Protein AF-A0A1V9YSC6-F1 (afdb_monomer)

Organism: NCBI:txid74557

Secondary structure (DSSP, 8-state):
------------------------TTGGG-TT-EEEE-SGGGSSTB-EEEEETTT--EEEEEE-TTSPBPTTSEEEETTEEEE-PPS-SEE-B-TTB----SEEEEEEEEEEB-TT-B--TT-SEEEEEEEEEE-GGG--SPPPTT--EEEEES-------TT----S-SEEEEESS--SSPPTT--TT--EEE--SS-----TT--TT-SEEE--SS---EEES-B-TT-SEEE--SS---EEEEEB--TT--EEE-TT----EEEE-HHHHHHHHT--B-SSSSSEEE--S-B---HHHHHHTT-EEEEESTTT-SS-EEEEE--SS-----------HHHHHHHHHHHHHHHHHHHHHHHHHHTT-----PPPP--------------------S----GGGGGG---TTT--B--SS-SEEETTEEE--B-

Sequence (435 aa):
MMFIKLLVVGFVAVFAQTTSDSSCKYSSYGPNISVFAGDETCGTLGSSCVVDALTCNITDIVSLPNGTFVAPWYYTYNKTATLLFPDFNAFGDHSHSNASMPTLIVGDIPFLIVKDMVLPSSVIRADFSNITKMDFGSITKPFPPSLVALNIYNSSLDIFPITFKWPNVLNITLLGNNLQTIPKNLPASLKNFAIQNNLITDFNYLPANLSLLNLRGNQITSVINNDWRSLDFLAFTNNPLTTIYKLKLSNKLRYFGGSNCPITNFTINNETYNALNKLTASPDGMYGFKMNGNISVDQAACTAISGSVMQLWANKTNYSIFACVAPDTLPKNADSSSNNIGVIIGCVIGGVAVICIILFFVLRKRKNNDQSFYYENPTLGNNTGTGTQGSAGEYSEMGLNVEDLRVHKLDLSDLKVTTKKPLASGAFGEVWLGT

Nearest PDB structures (foldseek):
  2ft3-assembly3_E  TM=6.727E-01  e=1.582E-02  Bos taurus
  7wve-assembly1_A  TM=6.288E-01  e=6.009E-02  Homo sapiens
  8fo2-assembly1_E  TM=4.467E-01  e=7.626E-02  Homo sapiens
  7li4-assembly1_A  TM=5.306E-01  e=2.249E+00  Homo sapiens
  7li3-assembly1_A  TM=3.955E-01  e=4.665E-01  Homo sapiens

Radius of gyration: 36.23 Å; Cα contacts (8 Å, |Δi|>4): 865; chains: 1; bounding box: 97×87×127 Å

Structure (mmCIF, N/CA/C/O backbone):
data_AF-A0A1V9YSC6-F1
#
_entry.id   AF-A0A1V9YSC6-F1
#
loop_
_atom_site.group_PDB
_atom_site.id
_atom_site.type_symbol
_atom_site.label_atom_id
_atom_site.label_alt_id
_atom_site.label_comp_id
_atom_site.label_asym_id
_atom_site.label_entity_id
_atom_site.label_seq_id
_atom_site.pdbx_PDB_ins_code
_atom_site.Cartn_x
_atom_site.Cartn_y
_atom_site.Cartn_z
_atom_site.occupancy
_atom_site.B_iso_or_equiv
_atom_site.auth_seq_id
_atom_site.auth_comp_id
_atom_site.auth_asym_id
_atom_site.auth_atom_id
_atom_site.pdbx_PDB_model_num
ATOM 1 N N . MET A 1 1 ? 63.194 -14.761 -74.215 1.00 41.41 1 MET A N 1
ATOM 2 C CA . MET A 1 1 ? 62.567 -13.424 -74.211 1.00 41.41 1 MET A CA 1
ATOM 3 C C . MET A 1 1 ? 61.298 -13.484 -75.054 1.00 41.41 1 MET A C 1
ATOM 5 O O . MET A 1 1 ? 61.393 -13.334 -76.257 1.00 41.41 1 MET A O 1
ATOM 9 N 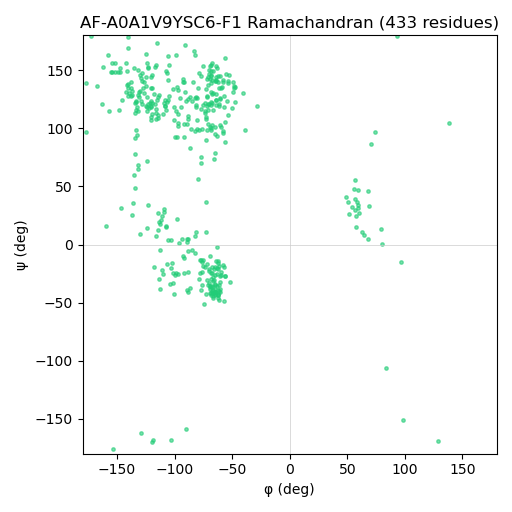N . MET A 1 2 ? 60.144 -13.797 -74.457 1.00 32.31 2 MET A N 1
ATOM 10 C CA . MET A 1 2 ? 58.825 -13.282 -74.865 1.00 32.31 2 MET A CA 1
ATOM 11 C C . MET A 1 2 ? 57.751 -13.796 -73.903 1.00 32.31 2 MET A C 1
ATOM 13 O O . MET A 1 2 ? 57.808 -14.921 -73.421 1.00 32.31 2 MET A O 1
ATOM 17 N N . PHE A 1 3 ? 56.845 -12.885 -73.580 1.00 32.94 3 PHE A N 1
ATOM 18 C CA . PHE A 1 3 ? 55.969 -12.852 -72.420 1.00 32.94 3 PHE A CA 1
ATOM 19 C C . PHE A 1 3 ? 54.827 -13.877 -72.460 1.00 32.94 3 PHE A C 1
ATOM 21 O O . PHE A 1 3 ? 54.082 -13.949 -73.435 1.00 32.94 3 PHE A O 1
ATOM 28 N N . ILE A 1 4 ? 54.621 -14.572 -71.338 1.00 34.81 4 ILE A N 1
ATOM 29 C CA . ILE A 1 4 ? 53.355 -15.233 -70.998 1.00 34.81 4 ILE A CA 1
ATOM 30 C C . ILE A 1 4 ? 52.366 -14.128 -70.597 1.00 34.81 4 ILE A C 1
ATOM 32 O O . ILE A 1 4 ? 52.574 -13.435 -69.601 1.00 34.81 4 ILE A O 1
ATOM 36 N N . LYS A 1 5 ? 51.297 -13.937 -71.379 1.00 35.50 5 LYS A N 1
ATOM 37 C CA . LYS A 1 5 ? 50.150 -13.108 -70.980 1.00 35.50 5 LYS A CA 1
ATOM 38 C C . LYS A 1 5 ? 49.378 -13.850 -69.888 1.00 35.50 5 LYS A C 1
ATOM 40 O O . LYS A 1 5 ? 48.664 -14.806 -70.174 1.00 35.50 5 LYS A O 1
ATOM 45 N N . LEU A 1 6 ? 49.540 -13.408 -68.644 1.00 31.64 6 LEU A N 1
ATOM 46 C CA . LEU A 1 6 ? 48.730 -13.838 -67.509 1.00 31.64 6 LEU A CA 1
ATOM 47 C C . LEU A 1 6 ? 47.343 -13.185 -67.631 1.00 31.64 6 LEU A C 1
ATOM 49 O O . LEU A 1 6 ? 47.219 -11.962 -67.556 1.00 31.64 6 LEU A O 1
ATOM 53 N N . LEU A 1 7 ? 46.306 -13.988 -67.863 1.00 31.08 7 LEU A N 1
ATOM 54 C CA . LEU A 1 7 ? 44.916 -13.540 -67.846 1.00 31.08 7 LEU A CA 1
ATOM 55 C C . LEU A 1 7 ? 44.465 -13.486 -66.377 1.00 31.08 7 LEU A C 1
ATOM 57 O O . LEU A 1 7 ? 44.180 -14.516 -65.771 1.00 31.08 7 LEU A O 1
ATOM 61 N N . VAL A 1 8 ? 44.463 -12.296 -65.775 1.00 34.44 8 VAL A N 1
ATOM 62 C CA . VAL A 1 8 ? 43.927 -12.087 -64.423 1.00 34.44 8 VAL A CA 1
ATOM 63 C C . VAL A 1 8 ? 42.405 -12.014 -64.532 1.00 34.44 8 VAL A C 1
ATOM 65 O O . VAL A 1 8 ? 41.846 -10.981 -64.893 1.00 34.44 8 VAL A O 1
ATOM 68 N N . VAL A 1 9 ? 41.728 -13.127 -64.249 1.00 38.19 9 VAL A N 1
ATOM 69 C CA . VAL A 1 9 ? 40.281 -13.140 -64.009 1.00 38.19 9 VAL A CA 1
ATOM 70 C C . VAL A 1 9 ? 40.060 -12.583 -62.606 1.00 38.19 9 VAL A C 1
ATOM 72 O O . VAL A 1 9 ? 40.269 -13.272 -61.609 1.00 38.19 9 VAL A O 1
ATOM 75 N N . GLY A 1 10 ? 39.695 -11.305 -62.525 1.00 32.53 10 GLY A N 1
ATOM 76 C CA . GLY A 1 10 ? 39.256 -10.685 -61.281 1.00 32.53 10 GLY A CA 1
ATOM 77 C C . GLY A 1 10 ? 37.916 -11.277 -60.856 1.00 32.53 10 GLY A C 1
ATOM 78 O O . GLY A 1 10 ? 36.879 -10.915 -61.403 1.00 32.53 10 GLY A O 1
ATOM 79 N N . PHE A 1 11 ? 37.931 -12.179 -59.876 1.00 35.34 11 PHE A N 1
ATOM 80 C CA . PHE A 1 11 ? 36.732 -12.501 -59.111 1.00 35.34 11 PHE A CA 1
ATOM 81 C C . PHE A 1 11 ? 36.394 -11.284 -58.248 1.00 35.34 11 PHE A C 1
ATOM 83 O O . PHE A 1 11 ? 37.008 -11.049 -57.208 1.00 35.34 11 PHE A O 1
ATOM 90 N N . VAL A 1 12 ? 35.419 -10.490 -58.690 1.00 35.19 12 VAL A N 1
ATOM 91 C CA . VAL A 1 12 ? 34.721 -9.559 -57.805 1.00 35.19 12 VAL A CA 1
ATOM 92 C C . VAL A 1 12 ? 33.915 -10.426 -56.845 1.00 35.19 12 VAL A C 1
ATOM 94 O O . VAL A 1 12 ? 32.866 -10.958 -57.203 1.00 35.19 12 VAL A O 1
ATOM 97 N N . ALA A 1 13 ? 34.437 -10.617 -55.636 1.00 37.66 13 ALA A N 1
ATOM 98 C CA . ALA A 1 13 ? 33.652 -11.128 -54.528 1.00 37.66 13 ALA A CA 1
ATOM 99 C C . ALA A 1 13 ? 32.586 -10.075 -54.211 1.00 37.66 13 ALA A C 1
ATOM 101 O O . ALA A 1 13 ? 32.837 -9.096 -53.509 1.00 37.66 13 ALA A O 1
ATOM 102 N N . VAL A 1 14 ? 31.395 -10.253 -54.780 1.00 37.91 14 VAL A N 1
ATOM 103 C CA . VAL A 1 14 ? 30.192 -9.614 -54.261 1.00 37.91 14 VAL A CA 1
ATOM 104 C C . VAL A 1 14 ? 29.995 -10.223 -52.882 1.00 37.91 14 VAL A C 1
ATOM 106 O O . VAL A 1 14 ? 29.556 -11.365 -52.754 1.00 37.91 14 VAL A O 1
ATOM 109 N N . PHE A 1 15 ? 30.382 -9.486 -51.843 1.00 39.03 15 PHE A N 1
ATOM 110 C CA . PHE A 1 15 ? 29.906 -9.767 -50.501 1.00 39.03 15 PHE A CA 1
ATOM 111 C C . PHE A 1 15 ? 28.396 -9.552 -50.534 1.00 39.03 15 PHE A C 1
ATOM 113 O O . PHE A 1 15 ? 27.907 -8.435 -50.386 1.00 39.03 15 PHE A O 1
ATOM 120 N N . ALA A 1 16 ? 27.651 -10.630 -50.774 1.00 38.25 16 ALA A N 1
ATOM 121 C CA . ALA A 1 16 ? 26.284 -10.705 -50.315 1.00 38.25 16 ALA A CA 1
ATOM 122 C C . ALA A 1 16 ? 26.370 -10.568 -48.794 1.00 38.25 16 ALA A C 1
ATOM 124 O O . ALA A 1 16 ? 26.765 -11.503 -48.097 1.00 38.25 16 ALA A O 1
ATOM 125 N N . GLN A 1 17 ? 26.086 -9.368 -48.285 1.00 38.62 17 GLN A N 1
ATOM 126 C CA . GLN A 1 17 ? 25.694 -9.225 -46.896 1.00 38.62 17 GLN A CA 1
ATOM 127 C C . GLN A 1 17 ? 24.484 -10.134 -46.735 1.00 38.62 17 GLN A C 1
ATOM 129 O O . GLN A 1 17 ? 23.401 -9.852 -47.244 1.00 38.62 17 GLN A O 1
ATOM 134 N N . THR A 1 18 ? 24.691 -11.267 -46.076 1.00 36.22 18 THR A N 1
ATOM 135 C CA . THR A 1 18 ? 23.609 -11.975 -45.421 1.00 36.22 18 THR A CA 1
ATOM 136 C C . THR A 1 18 ? 23.030 -10.972 -44.436 1.00 36.22 18 THR A C 1
ATOM 138 O O . THR A 1 18 ? 23.604 -10.749 -43.370 1.00 36.22 18 THR A O 1
ATOM 141 N N . THR A 1 19 ? 21.947 -10.299 -44.817 1.00 40.47 19 THR A N 1
ATOM 142 C CA . THR A 1 19 ? 21.053 -9.671 -43.857 1.00 40.47 19 THR A CA 1
ATOM 143 C C . THR A 1 19 ? 20.595 -10.814 -42.967 1.00 40.47 19 THR A C 1
ATOM 145 O O . THR A 1 19 ? 19.721 -11.592 -43.351 1.00 40.47 19 THR A O 1
ATOM 148 N N . SER A 1 20 ? 21.254 -11.004 -41.821 1.00 43.25 20 SER A N 1
ATOM 149 C CA . SER A 1 20 ? 20.599 -11.714 -40.739 1.00 43.25 20 SER A CA 1
ATOM 150 C C . SER A 1 20 ? 19.396 -10.844 -40.438 1.00 43.25 20 SER A C 1
ATOM 152 O O . SER A 1 20 ? 19.548 -9.752 -39.890 1.00 43.25 20 SER A O 1
ATOM 154 N N . ASP A 1 21 ? 18.235 -11.276 -40.904 1.00 47.47 21 ASP A N 1
ATOM 155 C CA . ASP A 1 21 ? 16.959 -10.746 -40.470 1.00 47.47 21 ASP A CA 1
ATOM 156 C C . ASP A 1 21 ? 16.870 -11.141 -38.994 1.00 47.47 21 ASP A C 1
ATOM 158 O O . ASP A 1 21 ? 16.390 -12.216 -38.629 1.00 47.47 21 ASP A O 1
ATOM 162 N N . SER A 1 22 ? 17.564 -10.378 -38.144 1.00 62.75 22 SER A N 1
ATOM 163 C CA . SER A 1 22 ? 17.570 -10.605 -36.715 1.00 62.75 22 SER A CA 1
ATOM 164 C C . SER A 1 22 ? 16.162 -10.258 -36.287 1.00 62.75 22 SER A C 1
ATOM 166 O O . SER A 1 22 ? 15.823 -9.080 -36.176 1.00 62.75 22 SER A O 1
ATOM 168 N N . SER A 1 23 ? 15.334 -11.291 -36.132 1.00 83.62 23 SER A N 1
ATOM 169 C CA . SER A 1 23 ? 13.981 -11.178 -35.605 1.00 83.62 23 SER A CA 1
ATOM 170 C C . SER A 1 23 ? 13.988 -10.194 -34.441 1.00 83.62 23 SER A C 1
ATOM 172 O O . SER A 1 23 ? 14.839 -10.328 -33.554 1.00 83.62 23 SER A O 1
ATOM 174 N N . CYS A 1 24 ? 13.074 -9.220 -34.449 1.00 91.38 24 CYS A N 1
ATOM 175 C CA . CYS A 1 24 ? 13.024 -8.191 -33.418 1.00 91.38 24 CYS A CA 1
ATOM 176 C C . CYS A 1 24 ? 13.127 -8.813 -32.018 1.00 91.38 24 CYS A C 1
ATOM 178 O O . CYS A 1 24 ? 12.463 -9.814 -31.720 1.00 91.38 24 CYS A O 1
ATOM 180 N N . LYS A 1 25 ? 13.947 -8.210 -31.150 1.00 93.44 25 LYS A N 1
ATOM 181 C CA . LYS A 1 25 ? 14.186 -8.658 -29.765 1.00 93.44 25 LYS A CA 1
ATOM 182 C C . LYS A 1 25 ? 12.882 -8.858 -28.986 1.00 93.44 25 LYS A C 1
ATOM 184 O O . LYS A 1 25 ? 12.768 -9.756 -28.153 1.00 93.44 25 LYS A O 1
ATOM 189 N N . TYR A 1 26 ? 11.878 -8.052 -29.310 1.00 95.19 26 TYR A N 1
ATOM 190 C CA . TYR A 1 26 ? 10.570 -8.042 -28.673 1.00 95.19 26 TYR A CA 1
ATOM 191 C C . TYR A 1 26 ? 9.522 -8.920 -29.367 1.00 95.19 26 TYR A C 1
ATOM 193 O O . TYR A 1 26 ? 8.384 -8.975 -28.910 1.00 95.19 26 TYR A O 1
ATOM 201 N N . SER A 1 27 ? 9.890 -9.685 -30.401 1.00 93.75 27 SER A N 1
ATOM 202 C CA . SER A 1 27 ? 8.943 -10.491 -31.195 1.00 93.75 27 SER A CA 1
ATOM 203 C C . SER A 1 27 ? 8.118 -11.477 -30.359 1.00 93.75 27 SER A C 1
ATOM 205 O O . SER A 1 27 ? 6.974 -11.776 -30.696 1.00 93.75 27 SER A O 1
ATOM 207 N N . SER A 1 28 ? 8.653 -11.917 -29.212 1.00 93.19 28 SER A N 1
ATOM 208 C CA . SER A 1 28 ? 7.954 -12.764 -28.232 1.00 93.19 28 SER A CA 1
ATOM 209 C C . SER A 1 28 ? 6.712 -12.133 -27.587 1.00 93.19 28 SER A C 1
ATOM 211 O O . SER A 1 28 ? 5.920 -12.852 -26.981 1.00 93.19 28 SER A O 1
ATOM 213 N N . TYR A 1 29 ? 6.533 -10.814 -27.683 1.00 93.44 29 TYR A N 1
ATOM 214 C CA . TYR A 1 29 ? 5.366 -10.113 -27.141 1.00 93.44 29 TYR A CA 1
ATOM 215 C C . TYR A 1 29 ? 4.137 -10.270 -28.045 1.00 93.44 29 TYR A C 1
ATOM 217 O O . TYR A 1 29 ? 3.011 -10.210 -27.556 1.00 93.44 29 TYR A O 1
ATOM 225 N N . GLY A 1 30 ? 4.351 -10.529 -29.339 1.00 92.81 30 GLY A N 1
ATOM 226 C CA . GLY A 1 30 ? 3.295 -10.691 -30.333 1.00 92.81 30 GLY A CA 1
ATOM 227 C C . GLY A 1 30 ? 2.936 -9.403 -31.092 1.00 92.81 30 GLY A C 1
ATOM 228 O O . GLY A 1 30 ? 3.543 -8.354 -30.880 1.00 92.81 30 GLY A O 1
ATOM 229 N N . PRO A 1 31 ? 1.972 -9.493 -32.028 1.00 93.38 31 PRO A N 1
ATOM 230 C CA . PRO A 1 31 ? 1.541 -8.371 -32.864 1.00 93.38 31 PRO A CA 1
ATOM 231 C C . PRO A 1 31 ? 0.809 -7.284 -32.071 1.00 93.38 31 PRO A C 1
ATOM 233 O O . PRO A 1 31 ? 0.142 -7.578 -31.080 1.00 93.38 31 PRO A O 1
ATOM 236 N N . ASN A 1 32 ? 0.839 -6.048 -32.585 1.00 92.31 32 ASN A N 1
ATOM 237 C CA . ASN A 1 32 ? 0.153 -4.875 -32.017 1.00 92.31 32 ASN A CA 1
ATOM 238 C C . ASN A 1 32 ? 0.602 -4.522 -30.586 1.00 92.31 32 ASN A C 1
ATOM 240 O O . ASN A 1 32 ? -0.160 -3.953 -29.798 1.00 92.31 32 ASN A O 1
ATOM 244 N N . ILE A 1 33 ? 1.839 -4.880 -30.247 1.00 96.50 33 ILE A N 1
ATOM 245 C CA . ILE A 1 33 ? 2.476 -4.518 -28.988 1.00 96.50 33 ILE A CA 1
ATOM 246 C C . ILE A 1 33 ? 3.494 -3.422 -29.268 1.00 96.50 33 ILE A C 1
ATOM 248 O O . ILE A 1 33 ? 4.366 -3.583 -30.119 1.00 96.50 33 ILE A O 1
ATOM 252 N N . SER A 1 34 ? 3.387 -2.337 -28.511 1.00 96.62 34 SER A N 1
ATOM 253 C CA . SER A 1 34 ? 4.366 -1.255 -28.495 1.00 96.62 34 SER A CA 1
ATOM 254 C C . SER A 1 34 ? 5.163 -1.349 -27.202 1.00 96.62 34 SER A C 1
ATOM 256 O O . SER A 1 34 ? 4.583 -1.361 -26.108 1.00 96.62 34 SER A O 1
ATOM 258 N N . VAL A 1 35 ? 6.486 -1.438 -27.322 1.00 97.19 35 VAL A N 1
ATOM 259 C CA . VAL A 1 35 ? 7.403 -1.612 -26.194 1.00 97.19 35 VAL A CA 1
ATOM 260 C C . VAL A 1 35 ? 8.147 -0.318 -25.931 1.00 97.19 35 VAL A C 1
ATOM 262 O O . VAL A 1 35 ? 8.853 0.176 -26.806 1.00 97.19 35 VAL A O 1
ATOM 265 N N . PHE A 1 36 ? 8.043 0.203 -24.712 1.00 95.88 36 PHE A N 1
ATOM 266 C CA . PHE A 1 36 ? 8.902 1.286 -24.257 1.00 95.88 36 PHE A CA 1
ATOM 267 C C . PHE A 1 36 ? 10.254 0.723 -23.810 1.00 95.88 36 PHE A C 1
ATOM 269 O O . PHE A 1 36 ? 10.355 0.089 -22.756 1.00 95.88 36 PHE A O 1
ATOM 276 N N . ALA A 1 37 ? 11.291 0.959 -24.609 1.00 96.12 37 ALA A N 1
ATOM 277 C CA . ALA A 1 37 ? 12.629 0.401 -24.456 1.00 96.12 37 ALA A CA 1
ATOM 278 C C . ALA A 1 37 ? 13.682 1.489 -24.190 1.00 96.12 37 ALA A C 1
ATOM 280 O O . ALA A 1 37 ? 13.524 2.651 -24.573 1.00 96.12 37 ALA A O 1
ATOM 281 N N . GLY A 1 38 ? 14.773 1.099 -23.535 1.00 94.88 38 GLY A N 1
ATOM 282 C CA . GLY A 1 38 ? 15.942 1.936 -23.263 1.00 94.88 38 GLY A CA 1
ATOM 283 C C . GLY A 1 38 ? 17.245 1.187 -23.532 1.00 94.88 38 GLY A C 1
ATOM 284 O O . GLY A 1 38 ? 18.213 1.332 -22.785 1.00 94.88 38 GLY A O 1
ATOM 285 N N . ASP A 1 39 ? 17.232 0.332 -24.553 1.00 94.06 39 ASP A N 1
ATOM 286 C CA . ASP A 1 39 ? 18.323 -0.558 -24.936 1.00 94.06 39 ASP A CA 1
ATOM 287 C C . ASP A 1 39 ? 18.822 -0.273 -26.366 1.00 94.06 39 ASP A C 1
ATOM 289 O O . ASP A 1 39 ? 18.469 0.740 -26.978 1.00 94.06 39 ASP A O 1
ATOM 293 N N . GLU A 1 40 ? 19.670 -1.151 -26.907 1.00 92.38 40 GLU A N 1
ATOM 294 C CA . GLU A 1 40 ? 20.268 -1.021 -28.241 1.00 92.38 40 GLU A CA 1
ATOM 295 C C . GLU A 1 40 ? 19.251 -0.894 -29.392 1.00 92.38 40 GLU A C 1
ATOM 297 O O . GLU A 1 40 ? 19.596 -0.383 -30.459 1.00 92.38 40 GLU A O 1
ATOM 302 N N . THR A 1 41 ? 17.990 -1.287 -29.179 1.00 93.69 41 THR A N 1
ATOM 303 C CA . THR A 1 41 ? 16.916 -1.145 -30.178 1.00 93.69 41 THR A CA 1
ATOM 304 C C . THR A 1 41 ? 16.616 0.326 -30.477 1.00 93.69 41 THR A C 1
ATOM 306 O O . THR A 1 41 ? 16.204 0.666 -31.583 1.00 93.69 41 THR A O 1
ATOM 309 N N . CYS A 1 42 ? 16.889 1.224 -29.527 1.00 94.25 42 CYS A N 1
ATOM 310 C CA . CYS A 1 42 ? 16.703 2.665 -29.691 1.00 94.25 42 CYS A CA 1
ATOM 311 C C . CYS A 1 42 ? 17.860 3.362 -30.428 1.00 94.25 42 CYS A C 1
ATOM 313 O O . CYS A 1 42 ? 17.932 4.593 -30.459 1.00 94.25 42 CYS A O 1
ATOM 315 N N . GLY A 1 43 ? 18.778 2.593 -31.021 1.00 89.44 43 GLY A N 1
ATOM 316 C CA . GLY A 1 43 ? 19.925 3.104 -31.760 1.00 89.44 43 GLY A CA 1
ATOM 317 C C . GLY A 1 43 ? 21.086 3.450 -30.833 1.00 89.44 43 GLY A C 1
ATOM 318 O O . GLY A 1 43 ? 21.799 2.572 -30.352 1.00 89.44 43 GLY A O 1
ATOM 319 N N . THR A 1 44 ? 21.330 4.740 -30.609 1.00 89.69 44 THR A N 1
ATOM 320 C CA . THR A 1 44 ? 22.489 5.178 -29.820 1.00 89.69 44 THR A CA 1
ATOM 321 C C . THR A 1 44 ? 22.286 4.871 -28.336 1.00 89.69 44 THR A C 1
ATOM 323 O O . THR A 1 44 ? 21.299 5.310 -27.741 1.00 89.69 44 THR A O 1
ATOM 326 N N . LEU A 1 45 ? 23.262 4.186 -27.727 1.00 91.06 45 LEU A N 1
ATOM 327 C CA . LEU A 1 45 ? 23.292 3.869 -26.295 1.00 91.06 45 LEU A CA 1
ATOM 328 C C . LEU A 1 45 ? 23.001 5.116 -25.438 1.00 91.06 45 LEU A C 1
ATOM 330 O O . LEU A 1 45 ? 23.529 6.196 -25.712 1.00 91.06 45 LEU A O 1
ATOM 334 N N . GLY A 1 46 ? 22.167 4.974 -24.408 1.00 91.50 46 GLY A N 1
ATOM 335 C CA . GLY A 1 46 ? 21.688 6.092 -23.587 1.00 91.50 46 GLY A CA 1
ATOM 336 C C . GLY A 1 46 ? 20.311 6.628 -23.989 1.00 91.50 46 GLY A C 1
ATOM 337 O O . GLY A 1 46 ? 19.703 7.356 -23.205 1.00 91.50 46 GLY A O 1
ATOM 338 N N . SER A 1 47 ? 19.814 6.289 -25.180 1.00 94.44 47 SER A N 1
ATOM 339 C CA . SER A 1 47 ? 18.492 6.720 -25.659 1.00 94.44 47 SER A CA 1
ATOM 340 C C . SER A 1 47 ? 17.367 5.837 -25.119 1.00 94.44 47 SER A C 1
ATOM 342 O O . SER A 1 47 ? 17.596 4.709 -24.688 1.00 94.44 47 SER A O 1
ATOM 344 N N . SER A 1 48 ? 16.136 6.338 -25.197 1.00 95.06 48 SER A N 1
ATOM 345 C CA . SER A 1 48 ? 14.924 5.539 -25.003 1.00 95.06 48 SER A CA 1
ATOM 346 C C . SER A 1 48 ? 13.894 5.861 -26.075 1.00 95.06 48 SER A C 1
ATOM 348 O O . SER A 1 48 ? 13.883 6.962 -26.636 1.00 95.06 48 SER A O 1
ATOM 350 N N . CYS A 1 49 ? 13.052 4.887 -26.388 1.00 95.38 49 CYS A N 1
ATOM 351 C CA . CYS A 1 49 ? 12.130 4.935 -27.509 1.00 95.38 49 CYS A CA 1
ATOM 352 C C . CYS A 1 49 ? 10.964 3.964 -27.307 1.00 95.38 49 CYS A C 1
ATOM 354 O O . CYS A 1 49 ? 11.036 3.052 -26.484 1.00 95.38 49 CYS A O 1
ATOM 356 N N . VAL A 1 50 ? 9.895 4.152 -28.071 1.00 96.31 50 VAL A N 1
ATOM 357 C CA . VAL A 1 50 ? 8.834 3.161 -28.246 1.00 96.31 50 VAL A CA 1
ATOM 358 C C . VAL A 1 50 ? 9.037 2.471 -29.589 1.00 96.31 50 VAL A C 1
ATOM 360 O O . VAL A 1 50 ? 9.318 3.127 -30.595 1.00 96.31 50 VAL A O 1
ATOM 363 N N . VAL A 1 51 ? 8.937 1.143 -29.589 1.00 96.62 51 VAL A N 1
ATOM 364 C CA . VAL A 1 51 ? 9.126 0.303 -30.776 1.00 96.62 51 VAL A CA 1
ATOM 365 C C . VAL A 1 51 ? 7.954 -0.645 -30.975 1.00 96.62 51 VAL A C 1
ATOM 367 O O . VAL A 1 51 ? 7.376 -1.136 -30.005 1.00 96.62 51 VAL A O 1
ATOM 370 N N . ASP A 1 52 ? 7.644 -0.958 -32.230 1.00 96.31 52 ASP A N 1
ATOM 371 C CA . ASP A 1 52 ? 6.772 -2.086 -32.560 1.00 96.31 52 ASP A CA 1
ATOM 372 C C . ASP A 1 52 ? 7.466 -3.406 -32.195 1.00 96.31 52 ASP A C 1
ATOM 374 O O . ASP A 1 52 ? 8.614 -3.652 -32.572 1.00 96.31 52 ASP A O 1
ATOM 378 N N . ALA A 1 53 ? 6.773 -4.277 -31.467 1.00 96.00 53 ALA A N 1
ATOM 379 C CA . ALA A 1 53 ? 7.370 -5.489 -30.925 1.00 96.00 53 ALA A CA 1
ATOM 380 C C . ALA A 1 53 ? 7.773 -6.522 -31.989 1.00 96.00 53 ALA A C 1
ATOM 382 O O . ALA A 1 53 ? 8.646 -7.345 -31.724 1.00 96.00 53 ALA A O 1
ATOM 383 N N . LEU A 1 54 ? 7.157 -6.519 -33.176 1.00 94.56 54 LEU A N 1
ATOM 384 C CA . LEU A 1 54 ? 7.475 -7.490 -34.228 1.00 94.56 54 LEU A CA 1
ATOM 385 C C . LEU A 1 54 ? 8.592 -7.009 -35.145 1.00 94.56 54 LEU A C 1
ATOM 387 O O . LEU A 1 54 ? 9.432 -7.808 -35.560 1.00 94.56 54 LEU A O 1
ATOM 391 N N . THR A 1 55 ? 8.593 -5.721 -35.467 1.00 94.31 55 THR A N 1
ATOM 392 C CA . THR A 1 55 ? 9.508 -5.143 -36.454 1.00 94.31 55 THR A CA 1
ATOM 393 C C . THR A 1 55 ? 10.678 -4.399 -35.818 1.00 94.31 55 THR A C 1
ATOM 395 O O . THR A 1 55 ? 11.661 -4.141 -36.503 1.00 94.31 55 THR A O 1
ATOM 398 N N . CYS A 1 56 ? 10.607 -4.066 -34.522 1.00 94.88 56 CYS A N 1
ATOM 399 C CA . CYS A 1 56 ? 11.536 -3.157 -33.840 1.00 94.88 56 CYS A CA 1
ATOM 400 C C . CYS A 1 56 ? 11.595 -1.766 -34.500 1.00 94.88 56 CYS A C 1
ATOM 402 O O . CYS A 1 56 ? 12.501 -0.982 -34.217 1.00 94.88 56 CYS A O 1
ATOM 404 N N . ASN A 1 57 ? 10.623 -1.435 -35.359 1.00 95.44 57 ASN A N 1
ATOM 405 C CA . ASN A 1 57 ? 10.511 -0.102 -35.924 1.00 95.44 57 ASN A CA 1
ATOM 406 C C . ASN A 1 57 ? 10.218 0.877 -34.792 1.00 95.44 57 ASN A C 1
ATOM 408 O O . ASN A 1 57 ? 9.242 0.716 -34.057 1.00 95.44 57 ASN A O 1
ATOM 412 N N . ILE A 1 58 ? 11.064 1.894 -34.673 1.00 95.75 58 ILE A N 1
ATOM 413 C CA . ILE A 1 58 ? 10.872 2.976 -33.717 1.00 95.75 58 ILE A CA 1
ATOM 414 C C . ILE A 1 58 ? 9.660 3.800 -34.153 1.00 95.75 58 ILE A C 1
ATOM 416 O O . ILE A 1 58 ? 9.659 4.363 -35.250 1.00 95.75 58 ILE A O 1
ATOM 420 N N . THR A 1 59 ? 8.648 3.883 -33.292 1.00 94.94 59 THR A N 1
ATOM 421 C CA . THR A 1 59 ? 7.486 4.758 -33.492 1.00 94.94 59 THR A CA 1
ATOM 422 C C . THR A 1 59 ? 7.751 6.134 -32.904 1.00 94.94 59 THR A C 1
ATOM 424 O O . THR A 1 59 ? 7.463 7.143 -33.543 1.00 94.94 59 THR A O 1
ATOM 427 N N . ASP A 1 60 ? 8.384 6.175 -31.728 1.00 94.62 60 ASP A N 1
ATOM 428 C CA . ASP A 1 60 ? 8.595 7.400 -30.965 1.00 94.62 60 ASP A CA 1
ATOM 429 C C . ASP A 1 60 ? 9.962 7.393 -30.285 1.00 94.62 60 ASP A C 1
ATOM 431 O O . ASP A 1 60 ? 10.327 6.447 -29.591 1.00 94.62 60 ASP A O 1
ATOM 435 N N . ILE A 1 61 ? 10.719 8.480 -30.427 1.00 93.00 61 ILE A N 1
ATOM 436 C CA . ILE A 1 61 ? 11.918 8.713 -29.617 1.00 93.00 61 ILE A CA 1
ATOM 437 C C . ILE A 1 61 ? 11.491 9.434 -28.338 1.00 93.00 61 ILE A C 1
ATOM 439 O O . ILE A 1 61 ? 10.875 10.497 -28.401 1.00 93.00 61 ILE A O 1
ATOM 443 N N . VAL A 1 62 ? 11.845 8.873 -27.181 1.00 91.94 62 VAL A N 1
ATOM 444 C CA . VAL A 1 62 ? 11.458 9.398 -25.862 1.00 91.94 62 VAL A CA 1
ATOM 445 C C . VAL A 1 62 ? 12.600 10.181 -25.221 1.00 91.94 62 VAL A C 1
ATOM 447 O O . VAL A 1 62 ? 12.375 11.271 -24.692 1.00 91.94 62 VAL A O 1
ATOM 450 N N . SER A 1 63 ? 13.836 9.682 -25.302 1.00 92.69 63 SER A N 1
ATOM 451 C CA . SER A 1 63 ? 15.017 10.406 -24.822 1.00 92.69 63 SER A CA 1
ATOM 452 C C . SER A 1 63 ? 16.222 10.235 -25.735 1.00 92.69 63 SER A C 1
ATOM 454 O O . SER A 1 63 ? 16.418 9.191 -26.353 1.00 92.69 63 SER A O 1
ATOM 456 N N . LEU A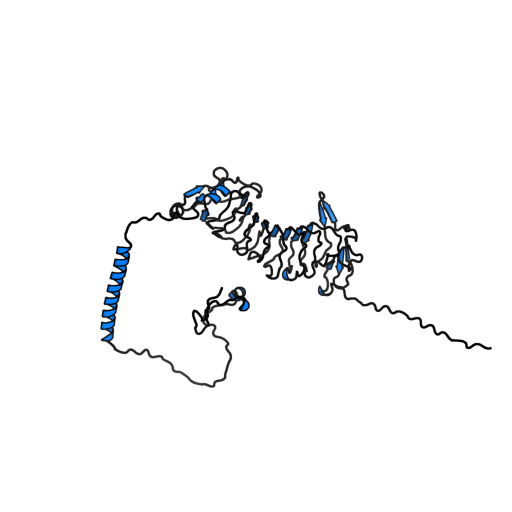 1 64 ? 17.063 11.265 -25.766 1.00 93.25 64 LEU A N 1
ATOM 457 C CA . LEU A 1 64 ? 18.339 11.283 -26.476 1.00 93.25 64 LEU A CA 1
ATOM 458 C C . LEU A 1 64 ? 19.459 10.634 -25.636 1.00 93.25 64 LEU A C 1
ATOM 460 O O . LEU A 1 64 ? 19.309 10.510 -24.418 1.00 93.25 64 LEU A O 1
ATOM 464 N N . PRO A 1 65 ? 20.627 10.316 -26.233 1.00 94.06 65 PRO A N 1
ATOM 465 C CA . PRO A 1 65 ? 21.763 9.709 -25.526 1.00 94.06 65 PRO A CA 1
ATOM 466 C C . PRO A 1 65 ? 22.265 10.494 -24.315 1.00 94.06 65 PRO A C 1
ATOM 468 O O . PRO A 1 65 ? 22.829 9.923 -23.390 1.00 94.06 65 PRO A O 1
ATOM 471 N N . ASN A 1 66 ? 22.073 11.814 -24.304 1.00 92.69 66 ASN A N 1
ATOM 472 C CA . ASN A 1 66 ? 22.444 12.676 -23.182 1.00 92.69 66 ASN A CA 1
ATOM 473 C C . ASN A 1 66 ? 21.387 12.695 -22.054 1.00 92.69 66 ASN A C 1
ATOM 475 O O . ASN A 1 66 ? 21.497 13.514 -21.145 1.00 92.69 66 ASN A O 1
ATOM 479 N N . GLY A 1 67 ? 20.352 11.851 -22.133 1.00 89.50 67 GLY A N 1
ATOM 480 C CA . GLY A 1 67 ? 19.249 11.771 -21.172 1.00 89.50 67 GLY A CA 1
ATOM 481 C C . GLY A 1 67 ? 18.164 12.837 -21.347 1.00 89.50 67 GLY A C 1
ATOM 482 O O . GLY A 1 67 ? 17.202 12.852 -20.580 1.00 89.50 67 GLY A O 1
ATOM 483 N N . THR A 1 68 ? 18.287 13.726 -22.340 1.00 89.44 68 THR A N 1
ATOM 484 C CA . THR A 1 68 ? 17.287 14.773 -22.603 1.00 89.44 68 THR A CA 1
ATOM 485 C C . THR A 1 68 ? 16.022 14.152 -23.184 1.00 89.44 68 THR A C 1
ATOM 487 O O . THR A 1 68 ? 16.094 13.442 -24.186 1.00 89.44 68 THR A O 1
ATOM 490 N N . PHE A 1 69 ? 14.868 14.443 -22.583 1.00 88.38 69 PHE A N 1
ATOM 491 C CA . PHE A 1 69 ? 13.570 14.017 -23.106 1.00 88.38 69 PHE A CA 1
ATOM 492 C C . PHE A 1 69 ? 13.188 14.785 -24.371 1.00 88.38 69 PHE A C 1
ATOM 494 O O . PHE A 1 69 ? 13.465 15.981 -24.498 1.00 88.38 69 PHE A O 1
ATOM 501 N N . VAL A 1 70 ? 12.528 14.095 -25.296 1.00 87.06 70 VAL A N 1
ATOM 502 C CA . VAL A 1 70 ? 12.060 14.653 -26.567 1.00 87.06 70 VAL A CA 1
ATOM 503 C C . VAL A 1 70 ? 10.586 15.057 -26.438 1.00 87.06 70 VAL A C 1
ATOM 505 O O . VAL A 1 70 ? 9.765 14.310 -25.911 1.00 87.06 70 VAL A O 1
ATOM 508 N N . ALA A 1 71 ? 10.241 16.264 -26.893 1.00 75.75 71 ALA A N 1
ATOM 509 C CA . ALA A 1 71 ? 8.855 16.742 -26.945 1.00 75.75 71 ALA A CA 1
ATOM 510 C C . ALA A 1 71 ? 8.045 15.981 -28.023 1.00 75.75 71 ALA A C 1
ATOM 512 O O . ALA A 1 71 ? 8.637 15.603 -29.034 1.00 75.75 71 ALA A O 1
ATOM 513 N N . PRO A 1 72 ? 6.714 15.789 -27.878 1.00 70.56 72 PRO A N 1
ATOM 514 C CA . PRO A 1 72 ? 5.792 16.387 -26.900 1.00 70.56 72 PRO A CA 1
ATOM 515 C C . PRO A 1 72 ? 5.650 15.610 -25.580 1.00 70.56 72 PRO A C 1
ATOM 517 O O . PRO A 1 72 ? 4.857 16.001 -24.726 1.00 70.56 72 PRO A O 1
ATOM 520 N N . TRP A 1 73 ? 6.428 14.545 -25.385 1.00 64.38 73 TRP A N 1
ATOM 521 C CA . TRP A 1 73 ? 6.279 13.548 -24.313 1.00 64.38 73 TRP A CA 1
ATOM 522 C C . TRP A 1 73 ? 6.668 14.033 -22.908 1.00 64.38 73 TRP A C 1
ATOM 524 O O . TRP A 1 73 ? 6.802 13.263 -21.958 1.00 64.38 73 TRP A O 1
ATOM 534 N N . TYR A 1 74 ? 6.877 15.337 -22.763 1.00 63.16 74 TYR A N 1
ATOM 535 C CA . TYR A 1 74 ? 7.382 15.981 -21.566 1.00 63.16 74 TYR A CA 1
ATOM 536 C C . TYR A 1 74 ? 6.739 17.362 -21.418 1.00 63.16 74 TYR A C 1
ATOM 538 O O . TYR A 1 74 ? 6.869 18.214 -22.300 1.00 63.16 74 TYR A O 1
ATOM 546 N N . TYR A 1 75 ? 6.102 17.612 -20.272 1.00 57.56 75 TYR A N 1
ATOM 547 C CA . TYR A 1 75 ? 5.630 18.941 -19.888 1.00 57.56 75 TYR A CA 1
ATOM 548 C C . TYR A 1 75 ? 6.145 19.307 -18.495 1.00 57.56 75 TYR A C 1
ATOM 550 O O . TYR A 1 75 ? 6.088 18.510 -17.562 1.00 57.56 75 TYR A O 1
ATOM 558 N N . THR A 1 76 ? 6.653 20.529 -18.328 1.00 54.44 76 THR A N 1
ATOM 559 C CA . THR A 1 76 ? 7.054 21.036 -17.007 1.00 54.44 76 THR A CA 1
ATOM 560 C C . THR A 1 76 ? 5.932 21.884 -16.433 1.00 54.44 76 THR A C 1
ATOM 562 O O . THR A 1 76 ? 5.675 22.982 -16.920 1.00 54.44 76 THR A O 1
ATOM 565 N N . TYR A 1 77 ? 5.301 21.413 -15.361 1.00 46.97 77 TYR A N 1
ATOM 566 C CA . TYR A 1 77 ? 4.367 22.213 -14.569 1.00 46.97 77 TYR A CA 1
ATOM 567 C C . TYR A 1 77 ? 4.973 22.446 -13.184 1.00 46.97 77 TYR A C 1
ATOM 569 O O . TYR A 1 77 ? 5.438 21.499 -12.561 1.00 46.97 77 TYR A O 1
ATOM 577 N N . ASN A 1 78 ? 5.035 23.694 -12.704 1.00 48.59 78 ASN A N 1
ATOM 578 C CA . ASN A 1 78 ? 5.586 24.049 -11.382 1.00 48.59 78 ASN A CA 1
ATOM 579 C C . ASN A 1 78 ? 6.971 23.440 -11.056 1.00 48.59 78 ASN A C 1
ATOM 581 O O . ASN A 1 78 ? 7.220 23.020 -9.930 1.00 48.59 78 ASN A O 1
ATOM 585 N N . LYS A 1 79 ? 7.890 23.403 -12.035 1.00 51.53 79 LYS A N 1
ATOM 586 C CA . LYS A 1 79 ? 9.232 22.778 -11.928 1.00 51.53 79 LYS A CA 1
ATOM 587 C C . LYS A 1 79 ? 9.229 21.256 -11.714 1.00 51.53 79 LYS A C 1
ATOM 589 O O . LYS A 1 79 ? 10.290 20.673 -11.519 1.00 51.53 79 LYS A O 1
ATOM 594 N N . THR A 1 80 ? 8.070 20.610 -11.801 1.00 52.75 80 THR A N 1
ATOM 595 C CA . THR A 1 80 ? 7.946 19.157 -11.912 1.00 52.75 80 THR A CA 1
ATOM 596 C C . THR A 1 80 ? 7.737 18.773 -13.371 1.00 52.75 80 THR A C 1
ATOM 598 O O . THR A 1 80 ? 6.742 19.136 -13.999 1.00 52.75 80 THR A O 1
ATOM 601 N N . ALA A 1 81 ? 8.719 18.059 -13.911 1.00 56.78 81 ALA A N 1
ATOM 602 C CA . ALA A 1 81 ? 8.603 17.329 -15.157 1.00 56.78 81 ALA A CA 1
ATOM 603 C C . ALA A 1 81 ? 7.520 16.254 -15.021 1.00 56.78 81 ALA A C 1
ATOM 605 O O . ALA A 1 81 ? 7.649 15.369 -14.176 1.00 56.78 81 ALA A O 1
ATOM 606 N N . THR A 1 82 ? 6.475 16.323 -15.838 1.00 60.41 82 THR A N 1
ATOM 607 C CA . THR A 1 82 ? 5.536 15.217 -16.022 1.00 60.41 82 THR A CA 1
ATOM 608 C C . THR A 1 82 ? 5.771 14.647 -17.408 1.00 60.41 82 THR A C 1
ATOM 610 O O . THR A 1 82 ? 5.679 15.366 -18.405 1.00 60.41 82 THR A O 1
ATOM 613 N N . LEU A 1 83 ? 6.140 13.371 -17.453 1.00 65.38 83 LEU A N 1
ATOM 614 C CA . LEU A 1 83 ? 6.287 12.638 -18.698 1.00 65.38 83 LEU A CA 1
ATOM 615 C C . LEU A 1 83 ? 4.906 12.172 -19.136 1.00 65.38 83 LEU A C 1
ATOM 617 O O . LEU A 1 83 ? 4.227 11.455 -18.405 1.00 65.38 83 LEU A O 1
ATOM 621 N N . LEU A 1 84 ? 4.500 12.621 -20.314 1.00 69.62 84 LEU A N 1
ATOM 622 C CA . LEU A 1 84 ? 3.394 12.039 -21.052 1.00 69.62 84 LEU A CA 1
ATOM 623 C C . LEU A 1 84 ? 4.046 11.003 -21.949 1.00 69.62 84 LEU A C 1
ATOM 625 O O . LEU A 1 84 ? 4.566 11.358 -23.000 1.00 69.62 84 LEU A O 1
ATOM 629 N N . PHE A 1 85 ? 4.139 9.756 -21.496 1.00 77.25 85 PHE A N 1
ATOM 630 C CA . PHE A 1 85 ? 4.728 8.731 -22.347 1.00 77.25 85 PHE A CA 1
ATOM 631 C C . PHE A 1 85 ? 3.906 8.585 -23.636 1.00 77.25 85 PHE A C 1
ATOM 633 O O . PHE A 1 85 ? 2.682 8.726 -23.579 1.00 77.25 85 PHE A O 1
ATOM 640 N N . PRO A 1 86 ? 4.553 8.298 -24.780 1.00 85.25 86 PRO A N 1
ATOM 641 C CA . PRO A 1 86 ? 3.830 7.800 -25.941 1.00 85.25 86 PRO A CA 1
ATOM 642 C C . PRO A 1 86 ? 3.052 6.533 -25.574 1.00 85.25 86 PRO A C 1
ATOM 644 O O . PRO A 1 86 ? 3.385 5.861 -24.596 1.00 85.25 86 PRO A O 1
ATOM 647 N N . ASP A 1 87 ? 2.044 6.183 -26.367 1.00 88.56 87 ASP A N 1
ATOM 648 C CA . ASP A 1 87 ? 1.258 4.978 -26.116 1.00 88.56 87 ASP A CA 1
ATOM 649 C C . ASP A 1 87 ? 2.148 3.727 -26.188 1.00 88.56 87 ASP A C 1
ATOM 651 O O . ASP A 1 87 ? 2.760 3.416 -27.213 1.00 88.56 87 ASP A O 1
ATOM 655 N N . PHE A 1 88 ? 2.201 2.973 -25.091 1.00 93.94 88 PHE A N 1
ATOM 656 C CA . PHE A 1 88 ? 2.860 1.673 -25.028 1.00 93.94 88 PHE A CA 1
ATOM 657 C C . PHE A 1 88 ? 2.057 0.709 -24.156 1.00 93.94 88 PHE A C 1
ATOM 659 O O . PHE A 1 88 ? 1.288 1.110 -23.284 1.00 93.94 88 PHE A O 1
ATOM 666 N N . ASN A 1 89 ? 2.243 -0.588 -24.383 1.00 94.56 89 ASN A N 1
ATOM 667 C CA . ASN A 1 89 ? 1.575 -1.644 -23.614 1.00 94.56 89 ASN A CA 1
ATOM 668 C C . ASN A 1 89 ? 2.559 -2.711 -23.101 1.00 94.56 89 ASN A C 1
ATOM 670 O O . ASN A 1 89 ? 2.161 -3.720 -22.514 1.00 94.56 89 ASN A O 1
ATOM 674 N N . ALA A 1 90 ? 3.857 -2.445 -23.249 1.00 96.38 90 ALA A N 1
ATOM 675 C CA . ALA A 1 90 ? 4.955 -3.233 -22.722 1.00 96.38 90 ALA A CA 1
ATOM 676 C C . ALA A 1 90 ? 6.093 -2.331 -22.225 1.00 96.38 90 ALA A C 1
ATOM 678 O O . ALA A 1 90 ? 6.468 -1.374 -22.900 1.00 96.38 90 ALA A O 1
ATOM 679 N N . PHE A 1 91 ? 6.665 -2.653 -21.065 1.00 95.56 91 PHE A N 1
ATOM 680 C CA . PHE A 1 91 ? 7.839 -1.963 -20.528 1.00 95.56 91 PHE A CA 1
ATOM 681 C C . PHE A 1 91 ? 9.065 -2.872 -20.651 1.00 95.56 91 PHE A C 1
ATOM 683 O O . PHE A 1 91 ? 9.104 -3.949 -20.052 1.00 95.56 91 PHE A O 1
ATOM 690 N N . GLY A 1 92 ? 10.041 -2.444 -21.451 1.00 95.56 92 GLY A N 1
ATOM 691 C CA . GLY A 1 92 ? 11.260 -3.193 -21.743 1.00 95.56 92 GLY A CA 1
ATOM 692 C C . GLY A 1 92 ? 12.410 -2.911 -20.775 1.00 95.56 92 GLY A C 1
ATOM 693 O O . GLY A 1 92 ? 12.228 -2.433 -19.652 1.00 95.56 92 GLY A O 1
ATOM 694 N N . ASP A 1 93 ? 13.624 -3.203 -21.233 1.00 94.56 93 ASP A N 1
ATOM 695 C CA . ASP A 1 93 ? 14.843 -2.985 -20.460 1.00 94.56 93 ASP A CA 1
ATOM 696 C C . ASP A 1 93 ? 15.338 -1.539 -20.633 1.00 94.56 93 ASP A C 1
ATOM 698 O O . ASP A 1 93 ? 15.568 -1.084 -21.755 1.00 94.56 93 ASP A O 1
ATOM 702 N N . HIS A 1 94 ? 15.494 -0.808 -19.526 1.00 94.94 94 HIS A N 1
ATOM 703 C CA . HIS A 1 94 ? 16.061 0.546 -19.502 1.00 94.94 94 HIS A CA 1
ATOM 704 C C . HIS A 1 94 ? 17.406 0.628 -18.775 1.00 94.94 94 HIS A C 1
ATOM 706 O O . HIS A 1 94 ? 17.834 1.720 -18.391 1.00 94.94 94 HIS A O 1
ATOM 712 N N . SER A 1 95 ? 18.114 -0.488 -18.585 1.00 92.25 95 SER A N 1
ATOM 713 C CA . SER A 1 95 ? 19.420 -0.493 -17.913 1.00 92.25 95 SER A CA 1
ATOM 714 C C . SER A 1 95 ? 20.471 0.374 -18.614 1.00 92.25 95 SER A C 1
ATOM 716 O O . SER A 1 95 ? 21.434 0.796 -17.976 1.00 92.25 95 SER A O 1
ATOM 718 N N . HIS A 1 96 ? 20.300 0.623 -19.915 1.00 92.06 96 HIS A N 1
ATOM 719 C CA . HIS A 1 96 ? 21.211 1.412 -20.745 1.00 92.06 96 HIS A CA 1
ATOM 720 C C . HIS A 1 96 ? 20.678 2.807 -21.089 1.00 92.06 96 HIS A C 1
ATOM 722 O O . HIS A 1 96 ? 21.336 3.534 -21.834 1.00 92.06 96 HIS A O 1
ATOM 728 N N . SER A 1 97 ? 19.516 3.193 -20.560 1.00 91.88 97 SER A N 1
ATOM 729 C CA . SER A 1 97 ? 18.964 4.527 -20.770 1.00 91.88 97 SER A CA 1
ATOM 730 C C . SER A 1 97 ? 19.636 5.538 -19.844 1.00 91.88 97 SER A C 1
ATOM 732 O O . SER A 1 97 ? 19.767 5.312 -18.640 1.00 91.88 97 SER A O 1
ATOM 734 N N . ASN A 1 98 ? 20.005 6.696 -20.394 1.00 93.75 98 ASN A N 1
ATOM 735 C CA . ASN A 1 98 ? 20.498 7.838 -19.623 1.00 93.75 98 ASN A CA 1
ATOM 736 C C . ASN A 1 98 ? 19.357 8.763 -19.169 1.00 93.75 98 ASN A C 1
ATOM 738 O O . ASN A 1 98 ? 19.611 9.800 -18.553 1.00 93.75 98 ASN A O 1
ATOM 742 N N . ALA A 1 99 ? 18.100 8.417 -19.474 1.00 88.38 99 ALA A N 1
ATOM 743 C CA . ALA A 1 99 ? 16.944 9.190 -19.047 1.00 88.38 99 ALA A CA 1
ATOM 744 C C . ALA A 1 99 ? 16.863 9.255 -17.511 1.00 88.38 99 ALA A C 1
ATOM 746 O O . ALA A 1 99 ? 16.833 8.242 -16.803 1.00 88.38 99 ALA A O 1
ATOM 747 N N . SER A 1 100 ? 16.798 10.476 -16.979 1.00 88.81 100 SER A N 1
ATOM 748 C CA . SER A 1 100 ? 16.576 10.697 -15.550 1.00 88.81 100 SER A CA 1
ATOM 749 C C . SER A 1 100 ? 15.082 10.747 -15.264 1.00 88.81 100 SER A C 1
ATOM 751 O O . SER A 1 100 ? 14.400 11.690 -15.661 1.00 88.81 100 SER A O 1
ATOM 753 N N . MET A 1 101 ? 14.571 9.729 -14.574 1.00 85.94 101 MET A N 1
ATOM 754 C CA . MET A 1 101 ? 13.138 9.514 -14.412 1.00 85.94 101 MET A CA 1
ATOM 755 C C . MET A 1 101 ? 12.772 9.255 -12.945 1.00 85.94 101 MET A C 1
ATOM 757 O O . MET A 1 101 ? 12.316 8.170 -12.595 1.00 85.94 101 MET A O 1
ATOM 761 N N . PRO A 1 102 ? 12.965 10.243 -12.046 1.00 90.44 102 PRO A N 1
ATOM 762 C CA . PRO A 1 102 ? 12.767 10.055 -10.606 1.00 90.44 102 PRO A CA 1
ATOM 763 C C . PRO A 1 102 ? 11.343 9.640 -10.235 1.00 90.44 102 PRO A C 1
ATOM 765 O O . PRO A 1 102 ? 11.136 8.992 -9.210 1.00 90.44 102 PRO A O 1
ATOM 768 N N . THR A 1 103 ? 10.362 10.000 -11.060 1.00 90.00 103 THR A N 1
ATOM 769 C CA . THR A 1 103 ? 8.992 9.499 -10.973 1.00 90.00 103 THR A CA 1
ATOM 770 C C . THR A 1 103 ? 8.620 8.847 -12.297 1.00 90.00 103 THR A C 1
ATOM 772 O O . THR A 1 103 ? 8.565 9.528 -13.319 1.00 90.00 103 THR A O 1
ATOM 775 N N . LEU A 1 104 ? 8.340 7.547 -12.259 1.00 91.06 104 LEU A N 1
ATOM 776 C CA . LEU A 1 104 ? 7.698 6.814 -13.342 1.00 91.06 104 LEU A CA 1
ATOM 777 C C . LEU A 1 104 ? 6.196 6.756 -13.063 1.00 91.06 104 LEU A C 1
ATOM 779 O O . LEU A 1 104 ? 5.798 6.301 -11.994 1.00 91.06 104 LEU A O 1
ATOM 783 N N . ILE A 1 105 ? 5.385 7.191 -14.024 1.00 89.94 105 ILE A N 1
ATOM 784 C CA . ILE A 1 105 ? 3.927 7.065 -13.985 1.00 89.94 105 ILE A CA 1
ATOM 785 C C . ILE A 1 105 ? 3.503 6.298 -15.231 1.00 89.94 105 ILE A C 1
ATOM 787 O O . ILE A 1 105 ? 3.782 6.741 -16.342 1.00 89.94 105 ILE A O 1
ATOM 791 N N . VAL A 1 106 ? 2.844 5.160 -15.045 1.00 90.94 106 VAL A N 1
ATOM 792 C CA . VAL A 1 106 ? 2.243 4.374 -16.125 1.00 90.94 106 VAL A CA 1
ATOM 793 C C . VAL A 1 106 ? 0.775 4.192 -15.798 1.00 90.94 106 VAL A C 1
ATOM 795 O O . VAL A 1 106 ? 0.438 3.737 -14.705 1.00 90.94 106 VAL A O 1
ATOM 798 N N . GLY A 1 107 ? -0.113 4.529 -16.722 1.00 91.69 107 GLY A N 1
ATOM 799 C CA . GLY A 1 107 ? -1.524 4.349 -16.457 1.00 91.69 107 GLY A CA 1
ATOM 800 C C . GLY A 1 107 ? -2.440 4.599 -17.630 1.00 91.69 107 GLY A C 1
ATOM 801 O O . GLY A 1 107 ? -1.977 4.920 -18.717 1.00 91.69 107 GLY A O 1
ATOM 802 N N . ASP A 1 108 ? -3.732 4.411 -17.371 1.00 91.31 108 ASP A N 1
ATOM 803 C CA . ASP A 1 108 ? -4.816 4.592 -18.340 1.00 91.31 108 ASP A CA 1
ATOM 804 C C . ASP A 1 108 ? -4.668 3.704 -19.590 1.00 91.31 108 ASP A C 1
ATOM 806 O O . ASP A 1 108 ? -5.022 4.089 -20.703 1.00 91.31 108 ASP A O 1
ATOM 810 N N . ILE A 1 109 ? -4.171 2.478 -19.387 1.00 91.50 109 ILE A N 1
ATOM 811 C CA . ILE A 1 109 ? -3.967 1.474 -20.439 1.00 91.50 109 ILE A CA 1
ATOM 812 C C . ILE A 1 109 ? -4.684 0.160 -20.100 1.00 91.50 109 ILE A C 1
ATOM 814 O O . ILE A 1 109 ? -4.721 -0.257 -18.941 1.00 91.50 109 ILE A O 1
ATOM 818 N N . PRO A 1 110 ? -5.234 -0.556 -21.098 1.00 92.75 110 PRO A N 1
ATOM 819 C CA . PRO A 1 110 ? -5.994 -1.782 -20.850 1.00 92.75 110 PRO A CA 1
ATOM 820 C C . PRO A 1 110 ? -5.121 -2.911 -20.288 1.00 92.75 110 PRO A C 1
ATOM 822 O O . PRO A 1 110 ? -5.593 -3.752 -19.524 1.00 92.75 110 PRO A O 1
ATOM 825 N N . PHE A 1 111 ? -3.841 -2.957 -20.645 1.00 94.75 111 PHE A N 1
ATOM 826 C CA . PHE A 1 111 ? -2.905 -3.932 -20.104 1.00 94.75 111 PHE A CA 1
ATOM 827 C C . PHE A 1 111 ? -1.470 -3.417 -20.170 1.00 94.75 111 PHE A C 1
ATOM 829 O O . PHE A 1 111 ? -1.147 -2.587 -21.017 1.00 94.75 111 PHE A O 1
ATOM 836 N N . LEU A 1 112 ? -0.614 -3.952 -19.300 1.00 95.50 112 LEU A N 1
ATOM 837 C CA . LEU A 1 112 ? 0.822 -3.696 -19.311 1.00 95.50 112 LEU A CA 1
ATOM 838 C C . LEU A 1 112 ? 1.605 -5.002 -19.167 1.00 95.50 112 LEU A C 1
ATOM 840 O O . LEU A 1 112 ? 1.451 -5.732 -18.183 1.00 95.50 112 LEU A O 1
ATOM 844 N N . ILE A 1 113 ? 2.482 -5.274 -20.130 1.00 95.94 113 ILE A N 1
ATOM 845 C CA . ILE A 1 113 ? 3.429 -6.390 -20.086 1.00 95.94 113 ILE A CA 1
ATOM 846 C C . ILE A 1 113 ? 4.725 -5.917 -19.417 1.00 95.94 113 ILE A C 1
ATOM 848 O O . ILE A 1 113 ? 5.354 -4.965 -19.870 1.00 95.94 113 ILE A O 1
ATOM 852 N N . VAL A 1 114 ? 5.137 -6.606 -18.350 1.00 94.69 114 VAL A N 1
ATOM 853 C CA . VAL A 1 114 ? 6.281 -6.220 -17.494 1.00 94.69 114 VAL A CA 1
ATOM 854 C C . VAL A 1 114 ? 7.350 -7.314 -17.373 1.00 94.69 114 VAL A C 1
ATOM 856 O O . VAL A 1 114 ? 8.222 -7.246 -16.510 1.00 94.69 114 VAL A O 1
ATOM 859 N N . LYS A 1 115 ? 7.306 -8.339 -18.234 1.00 92.94 115 LYS A N 1
ATOM 860 C CA . LYS A 1 115 ? 8.159 -9.533 -18.111 1.00 92.94 115 LYS A CA 1
ATOM 861 C C . LYS A 1 115 ? 9.663 -9.252 -18.248 1.00 92.94 115 LYS A C 1
ATOM 863 O O . LYS A 1 115 ? 10.464 -9.857 -17.537 1.00 92.94 115 LYS A O 1
ATOM 868 N N . ASP A 1 116 ? 10.026 -8.304 -19.116 1.00 93.81 116 ASP A N 1
ATOM 869 C CA . ASP A 1 116 ? 11.414 -7.865 -19.332 1.00 93.81 116 ASP A CA 1
ATOM 870 C C . ASP A 1 116 ? 11.678 -6.473 -18.735 1.00 93.81 116 ASP A C 1
ATOM 872 O O . ASP A 1 116 ? 12.678 -5.836 -19.058 1.00 93.81 116 ASP A O 1
ATOM 876 N N . MET A 1 117 ? 10.786 -5.996 -17.860 1.00 95.50 117 MET A N 1
ATOM 877 C CA . MET A 1 117 ? 10.884 -4.665 -17.274 1.00 95.50 117 MET A CA 1
ATOM 878 C C . MET A 1 117 ? 12.140 -4.546 -16.413 1.00 95.50 117 MET A C 1
ATOM 880 O O . MET A 1 117 ? 12.277 -5.216 -15.386 1.00 95.50 117 MET A O 1
ATOM 884 N N . VAL A 1 118 ? 13.012 -3.614 -16.786 1.00 95.88 118 VAL A N 1
ATOM 885 C CA . VAL A 1 118 ? 14.103 -3.127 -15.939 1.00 95.88 118 VAL A CA 1
ATOM 886 C C . VAL A 1 118 ? 13.945 -1.624 -15.830 1.00 95.88 118 VAL A C 1
ATOM 888 O O . VAL A 1 118 ? 14.054 -0.910 -16.823 1.00 95.88 118 VAL A O 1
ATOM 891 N N . LEU A 1 119 ? 13.665 -1.132 -14.625 1.00 94.62 119 LEU A N 1
ATOM 892 C CA . LEU A 1 119 ? 13.523 0.304 -14.414 1.00 94.62 119 LEU A CA 1
ATOM 893 C C . LEU A 1 119 ? 14.902 0.986 -14.374 1.00 94.62 119 LEU A C 1
ATOM 895 O O . LEU A 1 119 ? 15.839 0.411 -13.808 1.00 94.62 119 LEU A O 1
ATOM 899 N N . PRO A 1 120 ? 15.028 2.228 -14.881 1.00 92.50 120 PRO A N 1
ATOM 900 C CA . PRO A 1 120 ? 16.245 3.017 -14.724 1.00 92.50 120 PRO A CA 1
ATOM 901 C C . PRO A 1 120 ? 16.650 3.168 -13.252 1.00 92.50 120 PRO A C 1
ATOM 903 O O . PRO A 1 120 ? 15.804 3.337 -12.371 1.00 92.50 120 PRO A O 1
ATOM 906 N N . SER A 1 121 ? 17.956 3.228 -12.978 1.00 92.12 121 SER A N 1
ATOM 907 C CA . SER A 1 121 ? 18.479 3.482 -11.624 1.00 92.12 121 SER A CA 1
ATOM 908 C C . SER A 1 121 ? 18.103 4.863 -11.074 1.00 92.12 121 SER A C 1
ATOM 910 O O . SER A 1 121 ? 18.217 5.104 -9.875 1.00 92.12 121 SER A O 1
ATOM 912 N N . SER A 1 122 ? 17.621 5.770 -11.924 1.00 92.31 122 SER A N 1
ATOM 913 C CA . SER A 1 122 ? 17.118 7.083 -11.529 1.00 92.31 122 SER A CA 1
ATOM 914 C C . SER A 1 122 ? 15.721 7.040 -10.892 1.00 92.31 122 SER A C 1
ATOM 916 O O . SER A 1 122 ? 15.349 8.019 -10.249 1.00 92.31 122 SER A O 1
ATOM 918 N N . VAL A 1 123 ? 14.957 5.943 -11.020 1.00 93.75 123 VAL A N 1
ATOM 919 C CA . VAL A 1 123 ? 13.572 5.851 -10.521 1.00 93.75 123 VAL A CA 1
ATOM 920 C C . VAL A 1 123 ? 13.521 5.769 -8.994 1.00 93.75 123 VAL A C 1
ATOM 922 O O . VAL A 1 123 ? 13.996 4.812 -8.391 1.00 93.75 123 VAL A O 1
ATOM 925 N N . ILE A 1 124 ? 12.862 6.749 -8.370 1.00 96.38 124 ILE A N 1
ATOM 926 C CA . ILE A 1 124 ? 12.651 6.829 -6.913 1.00 96.38 124 ILE A CA 1
ATOM 927 C C . ILE A 1 124 ? 11.210 6.452 -6.548 1.00 96.38 124 ILE A C 1
ATOM 929 O O . ILE A 1 124 ? 10.961 5.847 -5.502 1.00 96.38 124 ILE A O 1
ATOM 933 N N . ARG A 1 125 ? 10.248 6.793 -7.410 1.00 95.88 125 ARG A N 1
ATOM 934 C CA . ARG A 1 125 ? 8.832 6.440 -7.267 1.00 95.88 125 ARG A CA 1
ATOM 935 C C . ARG A 1 125 ? 8.314 5.821 -8.559 1.00 95.88 125 ARG A C 1
ATOM 937 O O . ARG A 1 125 ? 8.524 6.394 -9.626 1.00 95.88 125 ARG A O 1
ATOM 944 N N . ALA A 1 126 ? 7.617 4.695 -8.441 1.00 95.75 126 ALA A N 1
ATOM 945 C CA . ALA A 1 126 ? 6.888 4.064 -9.535 1.00 95.75 126 ALA A CA 1
ATOM 946 C C . ALA A 1 126 ? 5.391 4.032 -9.207 1.00 95.75 126 ALA A C 1
ATOM 948 O O . ALA A 1 126 ? 4.993 3.454 -8.193 1.00 95.75 126 ALA A O 1
ATOM 949 N N . ASP A 1 127 ? 4.594 4.657 -10.067 1.00 94.69 127 ASP A N 1
ATOM 950 C CA . ASP A 1 127 ? 3.146 4.776 -9.957 1.00 94.69 127 ASP A CA 1
ATOM 951 C C . ASP A 1 127 ? 2.497 4.047 -11.144 1.00 94.69 127 ASP A C 1
ATOM 953 O O . ASP A 1 127 ? 2.686 4.429 -12.297 1.00 94.69 127 ASP A O 1
ATOM 957 N N . PHE A 1 128 ? 1.723 3.001 -10.862 1.00 94.81 128 PHE A N 1
ATOM 958 C CA . PHE A 1 128 ? 0.915 2.270 -11.838 1.00 94.81 128 PHE A CA 1
ATOM 959 C C . PHE A 1 128 ? -0.562 2.571 -11.574 1.00 94.81 128 PHE A C 1
ATOM 961 O O . PHE A 1 128 ? -1.025 2.357 -10.456 1.00 94.81 128 PHE A O 1
ATOM 968 N N . SER A 1 129 ? -1.313 3.100 -12.539 1.00 94.88 129 SER A N 1
ATOM 969 C CA . SER A 1 129 ? -2.680 3.584 -12.293 1.00 94.88 129 SER A CA 1
ATOM 970 C C . SER A 1 129 ? -3.653 3.198 -13.394 1.00 94.88 129 SER A C 1
ATOM 972 O O . SER A 1 129 ? -3.366 3.420 -14.558 1.00 94.88 129 SER A O 1
ATOM 974 N N . ASN A 1 130 ? -4.842 2.711 -13.042 1.00 95.12 130 ASN A N 1
ATOM 975 C CA . ASN A 1 130 ? -5.894 2.408 -14.017 1.00 95.12 130 ASN A CA 1
ATOM 976 C C . ASN A 1 130 ? -5.419 1.437 -15.120 1.00 95.12 130 ASN A C 1
ATOM 978 O O . ASN A 1 130 ? -5.581 1.698 -16.311 1.00 95.12 130 ASN A O 1
ATOM 982 N N . ILE A 1 131 ? -4.772 0.337 -14.712 1.00 94.75 131 ILE A N 1
ATOM 983 C CA . ILE A 1 131 ? -4.294 -0.714 -15.619 1.00 94.75 131 ILE A CA 1
ATOM 984 C C . ILE A 1 131 ? -5.139 -1.961 -15.403 1.00 94.75 131 ILE A C 1
ATOM 986 O O . ILE A 1 131 ? -5.068 -2.573 -14.342 1.00 94.75 131 ILE A O 1
ATOM 990 N N . THR A 1 132 ? -5.945 -2.354 -16.391 1.00 92.12 132 THR A N 1
ATOM 991 C CA . THR A 1 132 ? -6.909 -3.455 -16.197 1.00 92.12 132 THR A CA 1
ATOM 992 C C . THR A 1 132 ? -6.229 -4.815 -16.048 1.00 92.12 132 THR A C 1
ATOM 994 O O . THR A 1 132 ? -6.698 -5.652 -15.279 1.00 92.12 132 THR A O 1
ATOM 997 N N . LYS A 1 133 ? -5.126 -5.056 -16.767 1.00 92.44 133 LYS A N 1
ATOM 998 C CA . LYS A 1 133 ? -4.386 -6.322 -16.704 1.00 92.44 133 LYS A CA 1
ATOM 999 C C . LYS A 1 133 ? -2.882 -6.092 -16.579 1.00 92.44 133 LYS A C 1
ATOM 1001 O O . LYS A 1 133 ? -2.242 -5.607 -17.508 1.00 92.44 133 LYS A O 1
ATOM 1006 N N . MET A 1 134 ? -2.308 -6.520 -15.458 1.00 91.75 134 MET A N 1
ATOM 1007 C CA . MET A 1 134 ? -0.862 -6.549 -15.241 1.00 91.75 134 MET A CA 1
ATOM 1008 C C . MET A 1 134 ? -0.467 -7.814 -14.482 1.00 91.75 134 MET A C 1
ATOM 1010 O O . MET A 1 134 ? -1.016 -8.100 -13.420 1.00 91.75 134 MET A O 1
ATOM 1014 N N . ASP A 1 135 ? 0.498 -8.561 -15.016 1.00 89.25 135 ASP A N 1
ATOM 1015 C CA . ASP A 1 135 ? 1.024 -9.763 -14.368 1.00 89.25 135 ASP A CA 1
ATOM 1016 C C . ASP A 1 135 ? 2.343 -9.461 -13.647 1.00 89.25 135 ASP A C 1
ATOM 1018 O O . ASP A 1 135 ? 3.432 -9.566 -14.220 1.00 89.25 135 ASP A O 1
ATOM 1022 N N . PHE A 1 136 ? 2.246 -9.121 -12.361 1.00 87.56 136 PHE A N 1
ATOM 1023 C CA . PHE A 1 136 ? 3.413 -8.932 -11.495 1.00 87.56 136 PHE A CA 1
ATOM 1024 C C . PHE A 1 136 ? 4.244 -10.214 -11.314 1.00 87.56 136 PHE A C 1
ATOM 1026 O O . PHE A 1 136 ? 5.422 -10.125 -10.975 1.00 87.56 136 PHE A O 1
ATOM 1033 N N . GLY A 1 137 ? 3.679 -11.401 -11.557 1.00 87.62 137 GLY A N 1
ATOM 1034 C CA . GLY A 1 137 ? 4.399 -12.676 -11.474 1.00 87.62 137 GLY A CA 1
ATOM 1035 C C . GLY A 1 137 ? 5.416 -12.869 -12.591 1.00 87.62 137 GLY A C 1
ATOM 1036 O O .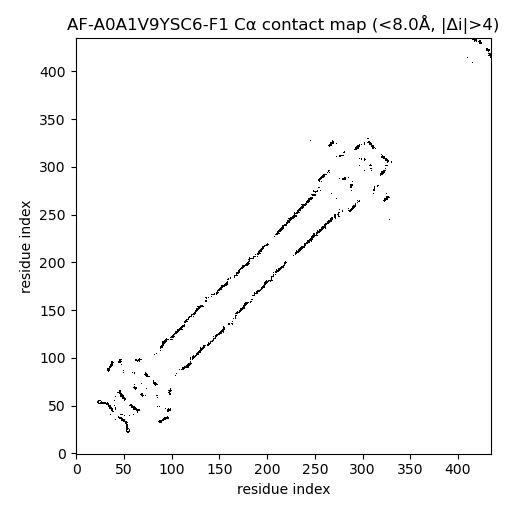 GLY A 1 137 ? 6.370 -13.626 -12.419 1.00 87.62 137 GLY A O 1
ATOM 1037 N N . SER A 1 138 ? 5.246 -12.146 -13.698 1.00 90.69 138 SER A N 1
ATOM 1038 C CA . SER A 1 138 ? 6.182 -12.150 -14.822 1.00 90.69 138 SER A CA 1
ATOM 1039 C C . SER A 1 138 ? 7.440 -11.309 -14.577 1.00 90.69 138 SER A C 1
ATOM 1041 O O . SER A 1 138 ? 8.415 -11.455 -15.312 1.00 90.69 138 SER A O 1
ATOM 1043 N N . ILE A 1 139 ? 7.462 -10.460 -13.540 1.00 91.75 139 ILE A N 1
ATOM 1044 C CA . ILE A 1 139 ? 8.623 -9.620 -13.223 1.00 91.75 139 ILE A CA 1
ATOM 1045 C C . ILE A 1 139 ? 9.736 -10.496 -12.645 1.00 91.75 139 ILE A C 1
ATOM 1047 O O . ILE A 1 139 ? 9.670 -10.958 -11.505 1.00 91.75 139 ILE A O 1
ATOM 1051 N N . THR A 1 140 ? 10.788 -10.695 -13.435 1.00 89.75 140 THR A N 1
ATOM 1052 C CA . THR A 1 140 ? 11.955 -11.504 -13.042 1.00 89.75 140 THR A CA 1
ATOM 1053 C C . THR A 1 140 ? 13.167 -10.668 -12.641 1.00 89.75 140 THR A C 1
ATOM 1055 O O . THR A 1 140 ? 14.069 -11.166 -11.962 1.00 89.75 140 THR A O 1
ATOM 1058 N N . LYS A 1 141 ? 13.211 -9.400 -13.057 1.00 93.81 141 LYS A N 1
ATOM 1059 C CA . LYS A 1 141 ? 14.324 -8.488 -12.795 1.00 93.81 141 LYS A CA 1
ATOM 1060 C C . LYS A 1 141 ? 14.062 -7.687 -11.517 1.00 93.81 141 LYS A C 1
ATOM 1062 O O . LYS A 1 141 ? 12.916 -7.327 -11.247 1.00 93.81 141 LYS A O 1
ATOM 1067 N N . PRO A 1 142 ? 15.096 -7.421 -10.701 1.00 94.06 142 PRO A N 1
ATOM 1068 C CA . PRO A 1 142 ? 14.918 -6.641 -9.490 1.00 94.06 142 PRO A CA 1
ATOM 1069 C C . PRO A 1 142 ? 14.591 -5.186 -9.834 1.00 94.06 142 PRO A C 1
ATOM 1071 O O . PRO A 1 142 ? 15.134 -4.609 -10.775 1.00 94.06 142 PRO A O 1
ATOM 1074 N N . PHE A 1 143 ? 13.750 -4.572 -9.011 1.00 95.88 143 PHE A N 1
ATOM 1075 C CA . PHE A 1 143 ? 13.589 -3.123 -8.994 1.00 95.88 143 PHE A CA 1
ATOM 1076 C C . PHE A 1 143 ? 14.898 -2.431 -8.563 1.00 95.88 143 PHE A C 1
ATOM 1078 O O . PHE A 1 143 ? 15.688 -3.019 -7.813 1.00 95.88 143 PHE A O 1
ATOM 1085 N N . PRO A 1 144 ? 15.133 -1.176 -8.986 1.00 95.44 144 PRO A N 1
ATOM 1086 C CA . PRO A 1 144 ? 16.369 -0.469 -8.695 1.00 95.44 144 PRO A CA 1
ATOM 1087 C C . PRO A 1 144 ? 16.488 -0.144 -7.194 1.00 95.44 144 PRO A C 1
ATOM 1089 O O . PRO A 1 144 ? 15.482 0.174 -6.555 1.00 95.44 144 PRO A O 1
ATOM 1092 N N . PRO A 1 145 ? 17.705 -0.154 -6.612 1.00 95.62 145 PRO A N 1
ATOM 1093 C CA . PRO A 1 145 ? 17.917 0.159 -5.192 1.00 95.62 145 PRO A CA 1
ATOM 1094 C C . PRO A 1 145 ? 17.509 1.579 -4.773 1.00 95.62 145 PRO A C 1
ATOM 1096 O O . PRO A 1 145 ? 17.355 1.849 -3.586 1.00 95.62 145 PRO A O 1
ATOM 1099 N N . SER A 1 146 ? 17.372 2.492 -5.734 1.00 96.00 146 SER A N 1
ATOM 1100 C CA . SER A 1 146 ? 16.902 3.865 -5.541 1.00 96.00 146 SER A CA 1
ATOM 1101 C C . SER A 1 146 ? 15.392 3.972 -5.328 1.00 96.00 146 SER A C 1
ATOM 1103 O O . SER A 1 146 ? 14.929 5.029 -4.894 1.00 96.00 146 SER A O 1
ATOM 1105 N N . LEU A 1 147 ? 14.624 2.911 -5.603 1.00 98.00 147 LEU A N 1
ATOM 1106 C CA . LEU A 1 147 ? 13.175 2.924 -5.451 1.00 98.00 147 LEU A CA 1
ATOM 1107 C C . LEU A 1 147 ? 12.797 3.040 -3.967 1.00 98.00 147 LEU A C 1
ATOM 1109 O O . LEU A 1 147 ? 13.132 2.191 -3.145 1.00 98.00 147 LEU A O 1
ATOM 1113 N N . VAL A 1 148 ? 12.043 4.084 -3.636 1.00 98.38 148 VAL A N 1
ATOM 1114 C CA . VAL A 1 148 ? 11.563 4.393 -2.279 1.00 98.38 148 VAL A CA 1
ATOM 1115 C C . VAL A 1 148 ? 10.054 4.177 -2.148 1.00 98.38 148 VAL A C 1
ATOM 1117 O O . 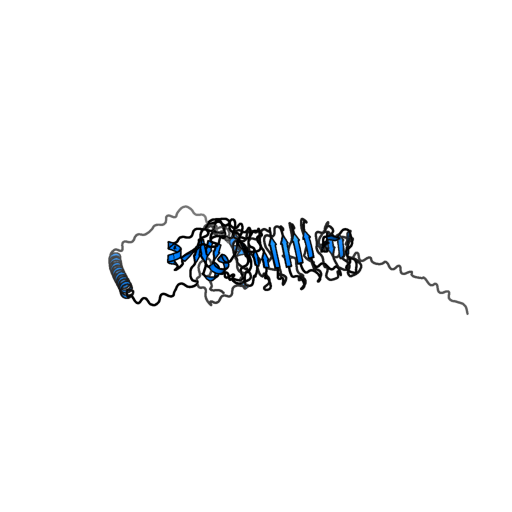VAL A 1 148 ? 9.563 3.939 -1.036 1.00 98.38 148 VAL A O 1
ATOM 1120 N N . ALA A 1 149 ? 9.315 4.269 -3.256 1.00 98.38 149 ALA A N 1
ATOM 1121 C CA . ALA A 1 149 ? 7.865 4.134 -3.283 1.00 98.38 149 ALA A CA 1
ATOM 1122 C C . ALA A 1 149 ? 7.382 3.329 -4.495 1.00 98.38 149 ALA A C 1
ATOM 1124 O O . ALA A 1 149 ? 7.750 3.634 -5.631 1.00 98.38 149 ALA A O 1
ATOM 1125 N N . LEU A 1 150 ? 6.521 2.344 -4.237 1.00 98.12 150 LEU A N 1
ATOM 1126 C CA . LEU A 1 150 ? 5.788 1.599 -5.259 1.00 98.12 150 LEU A CA 1
ATOM 1127 C C . LEU A 1 150 ? 4.294 1.773 -5.010 1.00 98.12 150 LEU A C 1
ATOM 1129 O O . LEU A 1 150 ? 3.788 1.365 -3.962 1.00 98.12 150 LEU A O 1
ATOM 1133 N N . ASN A 1 151 ? 3.591 2.363 -5.967 1.00 98.12 151 ASN A N 1
ATOM 1134 C CA . ASN A 1 151 ? 2.169 2.609 -5.842 1.00 98.12 151 ASN A CA 1
ATOM 1135 C C . ASN A 1 151 ? 1.395 2.011 -7.011 1.00 98.12 151 ASN A C 1
ATOM 1137 O O . ASN A 1 151 ? 1.802 2.129 -8.164 1.00 98.12 151 ASN A O 1
ATOM 1141 N N . ILE A 1 152 ? 0.272 1.376 -6.694 1.00 97.50 152 ILE A N 1
ATOM 1142 C CA . ILE A 1 152 ? -0.620 0.746 -7.655 1.00 97.50 152 ILE A CA 1
ATOM 1143 C C . ILE A 1 152 ? -2.056 1.163 -7.338 1.00 97.50 152 ILE A C 1
ATOM 1145 O O . ILE A 1 152 ? -2.576 0.888 -6.251 1.00 97.50 152 ILE A O 1
ATOM 1149 N N . TYR A 1 153 ? -2.688 1.833 -8.293 1.00 97.31 153 TYR A N 1
ATOM 1150 C CA . TYR A 1 153 ? -3.985 2.478 -8.151 1.00 97.31 153 TYR A CA 1
ATOM 1151 C C . TYR A 1 153 ? -4.984 1.891 -9.144 1.00 97.31 153 TYR A C 1
ATOM 1153 O O . TYR A 1 153 ? -4.667 1.759 -10.325 1.00 97.31 153 TYR A O 1
ATOM 1161 N N . ASN A 1 154 ? -6.203 1.593 -8.698 1.00 96.94 154 ASN A N 1
ATOM 1162 C CA . ASN A 1 154 ? -7.351 1.320 -9.569 1.00 96.94 154 ASN A CA 1
ATOM 1163 C C . ASN A 1 154 ? -7.073 0.280 -10.672 1.00 96.94 154 ASN A C 1
ATOM 1165 O O . ASN A 1 154 ? -7.524 0.439 -11.800 1.00 96.94 154 ASN A O 1
ATOM 1169 N N . SER A 1 155 ? -6.276 -0.750 -10.378 1.00 95.88 155 SER A N 1
ATOM 1170 C CA . SER A 1 155 ? -5.747 -1.688 -11.383 1.00 95.88 155 SER A CA 1
ATOM 1171 C C . SER A 1 155 ? -6.342 -3.092 -11.251 1.00 95.88 155 SER A C 1
ATOM 1173 O O . SER A 1 155 ? -5.757 -4.068 -11.707 1.00 95.88 155 SER A O 1
ATOM 1175 N N . SER A 1 156 ? -7.506 -3.200 -10.597 1.00 93.00 156 SER A N 1
ATOM 1176 C CA . SER A 1 156 ? -8.283 -4.442 -10.458 1.00 93.00 156 SER A CA 1
ATOM 1177 C C . SER A 1 156 ? -7.482 -5.650 -9.947 1.00 93.00 156 SER A C 1
ATOM 1179 O O . SER A 1 156 ? -7.831 -6.788 -10.236 1.00 93.00 156 SER A O 1
ATOM 1181 N N . LEU A 1 157 ? -6.396 -5.428 -9.195 1.00 93.56 157 LEU A N 1
ATOM 1182 C CA . LEU A 1 157 ? -5.553 -6.519 -8.707 1.00 93.56 157 LEU A CA 1
ATOM 1183 C C . LEU A 1 157 ? -6.275 -7.332 -7.633 1.00 93.56 157 LEU A C 1
ATOM 1185 O O . LEU A 1 157 ? -6.604 -6.793 -6.577 1.00 93.56 157 LEU A O 1
ATOM 1189 N N . ASP A 1 158 ? -6.443 -8.629 -7.871 1.00 92.62 158 ASP A N 1
ATOM 1190 C CA . ASP A 1 158 ? -7.048 -9.547 -6.899 1.00 92.62 158 ASP A CA 1
ATOM 1191 C C . ASP A 1 158 ? -6.011 -10.119 -5.919 1.00 92.62 158 ASP A C 1
ATOM 1193 O O . ASP A 1 158 ? -6.281 -10.289 -4.727 1.00 92.62 158 ASP A O 1
ATOM 1197 N N . ILE A 1 159 ? -4.799 -10.411 -6.407 1.00 91.94 159 ILE A N 1
ATOM 1198 C CA . ILE A 1 159 ? -3.731 -11.041 -5.626 1.00 91.94 159 ILE A CA 1
ATOM 1199 C C . ILE A 1 159 ? -2.342 -10.720 -6.193 1.00 91.94 159 ILE A C 1
ATOM 1201 O O . ILE A 1 159 ? -2.161 -10.591 -7.402 1.00 91.94 159 ILE A O 1
ATOM 1205 N N . PHE A 1 160 ? -1.339 -10.649 -5.314 1.00 93.38 160 PHE A N 1
ATOM 1206 C CA . PHE A 1 160 ? 0.068 -10.706 -5.716 1.00 93.38 160 PHE A CA 1
ATOM 1207 C C . PHE A 1 160 ? 0.560 -12.155 -5.690 1.00 93.38 160 PHE A C 1
ATOM 1209 O O . PHE A 1 160 ? 0.378 -12.834 -4.673 1.00 93.38 160 PHE A O 1
ATOM 1216 N N . PRO A 1 161 ? 1.223 -12.639 -6.753 1.00 90.56 161 PRO A N 1
ATOM 1217 C CA . PRO A 1 161 ? 1.760 -13.989 -6.755 1.00 90.56 161 PRO A CA 1
ATOM 1218 C C . PRO A 1 161 ? 2.842 -14.129 -5.682 1.00 90.56 161 PRO A C 1
ATOM 1220 O O . PRO A 1 161 ? 3.635 -13.218 -5.454 1.00 90.56 161 PRO A O 1
ATOM 1223 N N . ILE A 1 162 ? 2.916 -15.295 -5.034 1.00 88.00 162 ILE A N 1
ATOM 1224 C CA . ILE A 1 162 ? 3.891 -15.556 -3.958 1.00 88.00 162 ILE A CA 1
ATOM 1225 C C . ILE A 1 162 ? 5.352 -15.463 -4.431 1.00 88.00 162 ILE A C 1
ATOM 1227 O O . ILE A 1 162 ? 6.267 -15.254 -3.634 1.00 88.00 162 ILE A O 1
ATOM 1231 N N . THR A 1 163 ? 5.568 -15.609 -5.738 1.00 89.19 163 THR A N 1
ATOM 1232 C CA . THR A 1 163 ? 6.865 -15.464 -6.399 1.00 89.19 163 THR A CA 1
ATOM 1233 C C . THR A 1 163 ? 7.301 -14.008 -6.539 1.00 89.19 163 THR A C 1
ATOM 1235 O O . THR A 1 163 ? 8.499 -13.772 -6.711 1.00 89.19 163 THR A O 1
ATOM 1238 N N . PHE A 1 164 ? 6.379 -13.042 -6.420 1.00 93.31 164 PHE A N 1
ATOM 1239 C CA . PHE A 1 164 ? 6.688 -11.624 -6.554 1.00 93.31 164 PHE A CA 1
ATOM 1240 C C . PHE A 1 164 ? 7.697 -11.184 -5.492 1.00 93.31 164 PHE A C 1
ATOM 1242 O O . PHE A 1 164 ? 7.514 -11.389 -4.287 1.00 93.31 164 PHE A O 1
ATOM 1249 N N . LYS A 1 165 ? 8.791 -10.575 -5.949 1.00 93.94 165 LYS A N 1
ATOM 1250 C CA . LYS A 1 165 ? 9.850 -10.060 -5.084 1.00 93.94 165 LYS A CA 1
ATOM 1251 C C . LYS A 1 165 ? 9.623 -8.576 -4.855 1.00 93.94 165 LYS A C 1
ATOM 1253 O O . LYS A 1 165 ? 9.934 -7.751 -5.710 1.00 93.94 165 LYS A O 1
ATOM 1258 N N . TRP A 1 166 ? 9.090 -8.250 -3.681 1.00 95.69 166 TRP A N 1
ATOM 1259 C CA . TRP A 1 166 ? 8.898 -6.864 -3.279 1.00 95.69 166 TRP A CA 1
ATOM 1260 C C . TRP A 1 166 ? 10.230 -6.099 -3.263 1.00 95.69 166 TRP A C 1
ATOM 1262 O O . TRP A 1 166 ? 11.221 -6.611 -2.730 1.00 95.69 166 TRP A O 1
ATOM 1272 N N . PRO A 1 167 ? 10.270 -4.868 -3.802 1.00 95.94 167 PRO A N 1
ATOM 1273 C CA . PRO A 1 167 ? 11.433 -4.004 -3.671 1.00 95.94 167 PRO A CA 1
ATOM 1274 C C . PRO A 1 167 ? 11.634 -3.566 -2.218 1.00 95.94 167 PRO A C 1
ATOM 1276 O O . PRO A 1 167 ? 10.689 -3.509 -1.432 1.00 95.94 167 PRO A O 1
ATOM 1279 N N . ASN A 1 168 ? 12.864 -3.207 -1.854 1.00 96.06 168 ASN A N 1
ATOM 1280 C CA . ASN A 1 168 ? 13.184 -2.697 -0.521 1.00 96.06 168 ASN A CA 1
ATOM 1281 C C . ASN A 1 168 ? 12.742 -1.224 -0.362 1.00 96.06 168 ASN A C 1
ATOM 1283 O O . ASN A 1 168 ? 13.578 -0.328 -0.320 1.00 96.06 168 ASN A O 1
ATOM 1287 N N . VAL A 1 169 ? 11.429 -0.982 -0.310 1.00 98.00 169 VAL A N 1
ATOM 1288 C CA . VAL A 1 169 ? 10.808 0.357 -0.310 1.00 98.00 169 VAL A CA 1
ATOM 1289 C C . VAL A 1 169 ? 10.293 0.785 1.064 1.00 98.00 169 VAL A C 1
ATOM 1291 O O . VAL A 1 169 ? 9.902 -0.034 1.893 1.00 98.00 169 VAL A O 1
ATOM 1294 N N . LEU A 1 170 ? 10.209 2.101 1.280 1.00 98.50 170 LEU A N 1
ATOM 1295 C CA . LEU A 1 170 ? 9.645 2.685 2.503 1.00 98.50 170 LEU A CA 1
ATOM 1296 C C . LEU A 1 170 ? 8.128 2.899 2.419 1.00 98.50 170 LEU A C 1
ATOM 1298 O O . LEU A 1 170 ? 7.468 2.968 3.461 1.00 98.50 170 LEU A O 1
ATOM 1302 N N . ASN A 1 171 ? 7.586 3.022 1.204 1.00 98.62 171 ASN A N 1
ATOM 1303 C CA . ASN A 1 171 ? 6.186 3.356 0.957 1.00 98.62 171 ASN A CA 1
ATOM 1304 C C . ASN A 1 171 ? 5.568 2.395 -0.057 1.00 98.62 171 ASN A C 1
ATOM 1306 O O . ASN A 1 171 ? 6.120 2.197 -1.141 1.00 98.62 171 ASN A O 1
ATOM 1310 N N . ILE A 1 172 ? 4.400 1.859 0.284 1.00 98.75 172 ILE A N 1
ATOM 1311 C CA . ILE A 1 172 ? 3.564 1.095 -0.638 1.00 98.75 172 ILE A CA 1
ATOM 1312 C C . ILE A 1 172 ? 2.134 1.617 -0.548 1.00 98.75 172 ILE A C 1
ATOM 1314 O O . ILE A 1 172 ? 1.564 1.683 0.547 1.00 98.75 172 ILE A O 1
ATOM 1318 N N . THR A 1 173 ? 1.552 1.931 -1.705 1.00 98.75 173 THR A N 1
ATOM 1319 C CA . THR A 1 173 ? 0.123 2.238 -1.839 1.00 98.75 173 THR A CA 1
ATOM 1320 C C . THR A 1 173 ? -0.529 1.260 -2.805 1.00 98.75 173 THR A C 1
ATOM 1322 O O . THR A 1 173 ? -0.104 1.153 -3.946 1.00 98.75 173 THR A O 1
ATOM 1325 N N . LEU A 1 174 ? -1.568 0.563 -2.361 1.00 98.50 174 LEU A N 1
ATOM 1326 C CA . LEU A 1 174 ? -2.364 -0.390 -3.133 1.00 98.50 174 LEU A CA 1
ATOM 1327 C C . LEU A 1 174 ? -3.830 0.041 -3.063 1.00 98.50 174 LEU A C 1
ATOM 1329 O O . LEU A 1 174 ? -4.627 -0.561 -2.348 1.00 98.50 174 LEU A O 1
ATOM 1333 N N . LEU A 1 175 ? -4.182 1.129 -3.741 1.00 98.31 175 LEU A N 1
ATOM 1334 C CA . LEU A 1 175 ? -5.493 1.764 -3.596 1.00 98.31 175 LEU A CA 1
ATOM 1335 C C . LEU A 1 175 ? -6.450 1.345 -4.712 1.00 98.31 175 LEU A C 1
ATOM 1337 O O . LEU A 1 175 ? -6.079 1.380 -5.881 1.00 98.31 175 LEU A O 1
ATOM 1341 N N . GLY A 1 176 ? -7.696 1.027 -4.364 1.00 97.75 176 GLY A N 1
ATOM 1342 C CA . GLY A 1 176 ? -8.754 0.801 -5.354 1.00 97.75 176 GLY A CA 1
ATOM 1343 C C . GLY A 1 176 ? -8.557 -0.468 -6.179 1.00 97.75 176 GLY A C 1
ATOM 1344 O O . GLY A 1 176 ? -8.875 -0.477 -7.362 1.00 97.75 176 GLY A O 1
ATOM 1345 N N . ASN A 1 177 ? -7.980 -1.516 -5.596 1.00 97.38 177 ASN A N 1
ATOM 1346 C CA . ASN A 1 177 ? -7.883 -2.820 -6.249 1.00 97.38 177 ASN A CA 1
ATOM 1347 C C . ASN A 1 177 ? -8.929 -3.778 -5.648 1.00 97.38 177 ASN A C 1
ATOM 1349 O O . ASN A 1 177 ? -9.824 -3.363 -4.914 1.00 97.38 177 ASN A O 1
ATOM 1353 N N . ASN A 1 178 ? -8.814 -5.067 -5.951 1.00 97.06 178 ASN A N 1
ATOM 1354 C CA . ASN A 1 178 ? -9.732 -6.110 -5.498 1.00 97.06 178 ASN A CA 1
ATOM 1355 C C . ASN A 1 178 ? -9.063 -7.051 -4.480 1.00 97.06 178 ASN A C 1
ATOM 1357 O O . ASN A 1 178 ? -9.461 -8.207 -4.333 1.00 97.06 178 ASN A O 1
ATOM 1361 N N . LEU A 1 179 ? -8.023 -6.579 -3.780 1.00 97.56 179 LEU A N 1
ATOM 1362 C CA . LEU A 1 179 ? -7.218 -7.424 -2.899 1.00 97.56 179 LEU A CA 1
ATOM 1363 C C . LEU A 1 179 ? -8.064 -7.946 -1.737 1.00 97.56 179 LEU A C 1
ATOM 1365 O O . LEU A 1 179 ? -8.628 -7.163 -0.974 1.00 97.56 179 LEU A O 1
ATOM 1369 N N . GLN A 1 180 ? -8.109 -9.266 -1.573 1.00 96.75 180 GLN A N 1
ATOM 1370 C CA . GLN A 1 180 ? -8.845 -9.923 -0.481 1.00 96.75 180 GLN A CA 1
ATOM 1371 C C . GLN A 1 180 ? -7.966 -10.155 0.756 1.00 96.75 180 GLN A C 1
ATOM 1373 O O . GLN A 1 180 ? -8.452 -10.213 1.882 1.00 96.75 180 GLN A O 1
ATOM 1378 N N . THR A 1 181 ? -6.648 -10.234 0.560 1.00 96.25 181 THR A N 1
ATOM 1379 C CA . THR A 1 181 ? -5.656 -10.414 1.628 1.00 96.25 181 THR A CA 1
ATOM 1380 C C . THR A 1 181 ? -4.520 -9.414 1.482 1.00 96.25 181 THR A C 1
ATOM 1382 O O . THR A 1 181 ? -4.148 -9.052 0.362 1.00 96.25 181 THR A O 1
ATOM 1385 N N . ILE A 1 182 ? -3.911 -9.014 2.599 1.00 97.56 182 ILE A N 1
ATOM 1386 C CA . ILE A 1 182 ? -2.669 -8.237 2.567 1.00 97.56 182 ILE A CA 1
ATOM 1387 C C . ILE A 1 182 ? -1.592 -9.090 1.873 1.00 97.56 182 ILE A C 1
ATOM 1389 O O . ILE A 1 182 ? -1.475 -10.281 2.182 1.00 97.56 182 ILE A O 1
ATOM 1393 N N . PRO A 1 183 ? -0.804 -8.529 0.935 1.00 96.69 183 PRO A N 1
ATOM 1394 C CA . PRO A 1 183 ? 0.198 -9.311 0.226 1.00 96.69 183 PRO A CA 1
ATOM 1395 C C . PRO A 1 183 ? 1.218 -9.961 1.163 1.00 96.69 183 PRO A C 1
ATOM 1397 O O . PRO A 1 183 ? 1.699 -9.352 2.119 1.00 96.69 183 PRO A O 1
ATOM 1400 N N . LYS A 1 184 ? 1.594 -11.203 0.854 1.00 95.06 184 LYS A N 1
ATOM 1401 C CA . LYS A 1 184 ? 2.659 -11.902 1.579 1.00 95.06 184 LYS A CA 1
ATOM 1402 C C . LYS A 1 184 ? 4.015 -11.263 1.280 1.00 95.06 184 LYS A C 1
ATOM 1404 O O . LYS A 1 184 ? 4.237 -10.720 0.198 1.00 95.06 184 LYS A O 1
ATOM 1409 N N . ASN A 1 185 ? 4.943 -11.414 2.224 1.00 93.88 185 ASN A N 1
ATOM 1410 C CA . ASN A 1 185 ? 6.351 -11.034 2.076 1.00 93.88 185 ASN A CA 1
ATOM 1411 C C . ASN A 1 185 ? 6.586 -9.545 1.763 1.00 93.88 185 ASN A C 1
ATOM 1413 O O . ASN A 1 185 ? 7.564 -9.212 1.094 1.00 93.88 185 ASN A O 1
ATOM 1417 N N . LEU A 1 186 ? 5.715 -8.653 2.254 1.00 96.88 186 LEU A N 1
ATOM 1418 C CA . LEU A 1 186 ? 5.965 -7.210 2.220 1.00 96.88 186 LEU A CA 1
ATOM 1419 C C . LEU A 1 186 ? 7.344 -6.882 2.835 1.00 96.88 186 LEU A C 1
ATOM 1421 O O . LEU A 1 186 ? 7.777 -7.555 3.778 1.00 96.88 186 LEU A O 1
ATOM 1425 N N . PRO A 1 187 ? 8.050 -5.861 2.320 1.00 95.88 187 PRO A N 1
ATOM 1426 C CA . PRO A 1 187 ? 9.441 -5.623 2.679 1.00 95.88 187 PRO A CA 1
ATOM 1427 C C . PRO A 1 187 ? 9.569 -5.165 4.137 1.00 95.88 187 PRO A C 1
ATOM 1429 O O . PRO A 1 187 ? 8.802 -4.333 4.617 1.00 95.88 187 PRO A O 1
ATOM 1432 N N . ALA A 1 188 ? 10.583 -5.665 4.850 1.00 95.12 188 ALA A N 1
ATOM 1433 C CA . ALA A 1 188 ? 10.804 -5.339 6.266 1.00 95.12 188 ALA A CA 1
ATOM 1434 C C . ALA A 1 188 ? 11.146 -3.855 6.520 1.00 95.12 188 ALA A C 1
ATOM 1436 O O . ALA A 1 188 ? 11.017 -3.368 7.645 1.00 95.12 188 ALA A O 1
ATOM 1437 N N . SER A 1 189 ? 11.583 -3.136 5.483 1.00 96.44 189 SER A N 1
ATOM 1438 C CA . SER A 1 189 ? 11.840 -1.693 5.502 1.00 96.44 189 SER A CA 1
ATOM 1439 C C . SER A 1 189 ? 10.576 -0.839 5.422 1.00 96.44 189 SER A C 1
ATOM 1441 O O . SER A 1 189 ? 10.657 0.357 5.714 1.00 96.44 189 SER A O 1
ATOM 1443 N N . LEU A 1 190 ? 9.424 -1.426 5.072 1.00 98.38 190 LEU A N 1
ATOM 1444 C CA . LEU A 1 190 ? 8.176 -0.700 4.870 1.00 98.38 190 LEU A CA 1
ATOM 1445 C C . LEU A 1 190 ? 7.793 0.092 6.123 1.00 98.38 190 LEU A C 1
ATOM 1447 O O . LEU A 1 190 ? 7.716 -0.454 7.227 1.00 98.38 190 LEU A O 1
ATOM 1451 N N . LYS A 1 191 ? 7.528 1.390 5.944 1.00 98.44 191 LYS A N 1
ATOM 1452 C CA . LYS A 1 191 ? 7.068 2.296 7.007 1.00 98.44 191 LYS A CA 1
ATOM 1453 C C . LYS A 1 191 ? 5.651 2.778 6.784 1.00 98.44 191 LYS A C 1
ATOM 1455 O O . LYS A 1 191 ? 4.893 2.878 7.747 1.00 98.44 191 LYS A O 1
ATOM 1460 N N . ASN A 1 192 ? 5.296 3.048 5.535 1.00 98.69 192 ASN A N 1
ATOM 1461 C CA . ASN A 1 192 ? 4.007 3.614 5.187 1.00 98.69 192 ASN A CA 1
ATOM 1462 C C . ASN A 1 192 ? 3.270 2.650 4.272 1.00 98.69 192 ASN A C 1
ATOM 1464 O O . ASN A 1 192 ? 3.693 2.426 3.136 1.00 98.69 192 ASN A O 1
ATOM 1468 N N . PHE A 1 193 ? 2.181 2.084 4.784 1.00 98.81 193 PHE A N 1
ATOM 1469 C CA . PHE A 1 193 ? 1.357 1.155 4.034 1.00 98.81 193 PHE A CA 1
ATOM 1470 C C . PHE A 1 193 ? -0.077 1.654 3.922 1.00 98.81 193 PHE A C 1
ATOM 1472 O O . PHE A 1 193 ? -0.768 1.903 4.914 1.00 98.81 193 PHE A O 1
ATOM 1479 N N . ALA A 1 194 ? -0.519 1.802 2.683 1.00 98.62 194 ALA A N 1
ATOM 1480 C CA . ALA A 1 194 ? -1.847 2.248 2.328 1.00 98.62 194 ALA A CA 1
ATOM 1481 C C . ALA A 1 194 ? -2.481 1.200 1.407 1.00 98.62 194 ALA A C 1
ATOM 1483 O O . ALA A 1 194 ? -1.938 0.904 0.351 1.00 98.62 194 ALA A O 1
ATOM 1484 N N . ILE A 1 195 ? -3.602 0.609 1.814 1.00 98.62 195 ILE A N 1
ATOM 1485 C CA . ILE A 1 195 ? -4.309 -0.439 1.056 1.00 98.62 195 ILE A CA 1
ATOM 1486 C C . ILE A 1 195 ? -5.811 -0.139 1.031 1.00 98.62 195 ILE A C 1
ATOM 1488 O O . ILE A 1 195 ? -6.664 -0.949 1.392 1.00 98.62 195 ILE A O 1
ATOM 1492 N N . GLN A 1 196 ? -6.151 1.102 0.690 1.00 98.31 196 GLN A N 1
ATOM 1493 C CA . GLN A 1 196 ? -7.526 1.586 0.760 1.00 98.31 196 GLN A CA 1
ATOM 1494 C C . GLN A 1 196 ? -8.382 1.051 -0.384 1.00 98.31 196 GLN A C 1
ATOM 1496 O O . GLN A 1 196 ? -7.875 0.856 -1.483 1.00 98.31 196 GLN A O 1
ATOM 1501 N N . ASN A 1 197 ? -9.693 0.954 -0.167 1.00 98.56 197 ASN A N 1
ATOM 1502 C CA . ASN A 1 197 ? -10.659 0.575 -1.198 1.00 98.56 197 ASN A CA 1
ATOM 1503 C C . ASN A 1 197 ? -10.302 -0.786 -1.820 1.00 98.56 197 ASN A C 1
ATOM 1505 O O . ASN A 1 197 ? -10.089 -0.876 -3.022 1.00 98.56 197 ASN A O 1
ATOM 1509 N N . ASN A 1 198 ? -10.175 -1.808 -0.973 1.00 98.75 198 ASN A N 1
ATOM 1510 C CA . ASN A 1 198 ? -9.998 -3.208 -1.361 1.00 98.75 198 ASN A CA 1
ATOM 1511 C C . ASN A 1 198 ? -11.027 -4.071 -0.602 1.00 98.75 198 ASN A C 1
ATOM 1513 O O . ASN A 1 198 ? -12.020 -3.564 -0.076 1.00 98.75 198 ASN A O 1
ATOM 1517 N N . LEU A 1 199 ? -10.799 -5.381 -0.534 1.00 98.38 199 LEU A N 1
ATOM 1518 C CA . LEU A 1 199 ? -11.677 -6.366 0.094 1.00 98.38 199 LEU A CA 1
ATOM 1519 C C . LEU A 1 199 ? -11.023 -7.025 1.321 1.00 98.38 199 LEU A C 1
ATOM 1521 O O . LEU A 1 199 ? -11.345 -8.160 1.656 1.00 98.38 199 LEU A O 1
ATOM 1525 N N . ILE A 1 200 ? -10.104 -6.327 1.998 1.00 98.38 200 ILE A N 1
ATOM 1526 C CA . ILE A 1 200 ? -9.341 -6.881 3.126 1.00 98.38 200 ILE A CA 1
ATOM 1527 C C . ILE A 1 200 ? -10.248 -7.134 4.334 1.00 98.38 200 ILE A C 1
ATOM 1529 O O . ILE A 1 200 ? -10.975 -6.235 4.762 1.00 98.38 200 ILE A O 1
ATOM 1533 N N . THR A 1 201 ? -10.156 -8.329 4.920 1.00 97.31 201 THR A N 1
ATOM 1534 C CA . THR A 1 201 ? -10.949 -8.742 6.094 1.00 97.31 201 THR A CA 1
ATOM 1535 C C . THR A 1 201 ? -10.134 -8.916 7.376 1.00 97.31 201 THR A C 1
ATOM 1537 O O . THR A 1 201 ? -10.698 -8.840 8.467 1.00 97.31 201 THR A O 1
ATOM 1540 N N . ASP A 1 202 ? -8.821 -9.139 7.273 1.00 95.88 202 ASP A N 1
ATOM 1541 C CA . ASP A 1 202 ? -7.927 -9.386 8.409 1.00 95.88 202 ASP A CA 1
ATOM 1542 C C . ASP A 1 202 ? -6.557 -8.695 8.251 1.00 95.88 202 ASP A C 1
ATOM 1544 O O . ASP A 1 202 ? -6.290 -8.003 7.269 1.00 95.88 202 ASP A O 1
ATOM 1548 N N . PHE A 1 203 ? -5.695 -8.842 9.262 1.00 96.50 203 PHE A N 1
ATOM 1549 C CA . PHE A 1 203 ? -4.372 -8.208 9.317 1.00 96.50 203 PHE A CA 1
ATOM 1550 C C . PHE A 1 203 ? -3.219 -9.194 9.109 1.00 96.50 203 PHE A C 1
ATOM 1552 O O . PHE A 1 203 ? -2.077 -8.883 9.465 1.00 96.50 203 PHE A O 1
ATOM 1559 N N . ASN A 1 204 ? -3.494 -10.393 8.590 1.00 95.12 204 ASN A N 1
ATOM 1560 C CA . ASN A 1 204 ? -2.448 -11.375 8.333 1.00 95.12 204 ASN A CA 1
ATOM 1561 C C . ASN A 1 204 ? -1.404 -10.773 7.387 1.00 95.12 204 ASN A C 1
ATOM 1563 O O . ASN A 1 204 ? -1.737 -10.031 6.474 1.00 95.12 204 ASN A O 1
ATOM 1567 N N . TYR A 1 205 ? -0.126 -11.077 7.621 1.00 95.88 205 TYR A N 1
ATOM 1568 C CA . TYR A 1 205 ? 1.011 -10.563 6.838 1.00 95.88 205 TYR A CA 1
ATOM 1569 C C . TYR A 1 205 ? 1.301 -9.059 6.964 1.00 95.88 205 TYR A C 1
ATOM 1571 O O . TYR A 1 205 ? 2.225 -8.567 6.312 1.00 95.88 205 TYR A O 1
ATOM 1579 N N . LEU A 1 206 ? 0.593 -8.327 7.829 1.00 95.88 206 LEU A N 1
ATOM 1580 C CA . LEU A 1 206 ? 0.919 -6.932 8.105 1.00 95.88 206 LEU A CA 1
ATOM 1581 C C . LEU A 1 206 ? 2.311 -6.809 8.774 1.00 95.88 206 LEU A C 1
ATOM 1583 O O . LEU A 1 206 ? 2.561 -7.468 9.788 1.00 95.88 206 LEU A O 1
ATOM 1587 N N . PRO A 1 207 ? 3.217 -5.945 8.276 1.00 93.88 207 PRO A N 1
ATOM 1588 C CA . PRO A 1 207 ? 4.515 -5.721 8.910 1.00 93.88 207 PRO A CA 1
ATOM 1589 C C . PRO A 1 207 ? 4.402 -5.084 10.303 1.00 93.88 207 PRO A C 1
ATOM 1591 O O . PRO A 1 207 ? 3.623 -4.158 10.519 1.00 93.88 207 PRO A O 1
ATOM 1594 N N . ALA A 1 208 ? 5.245 -5.518 11.244 1.00 88.94 208 ALA A N 1
ATOM 1595 C CA . ALA A 1 208 ? 5.200 -5.052 12.636 1.00 88.94 208 ALA A CA 1
ATOM 1596 C C . ALA A 1 208 ? 5.730 -3.616 12.858 1.00 88.94 208 AL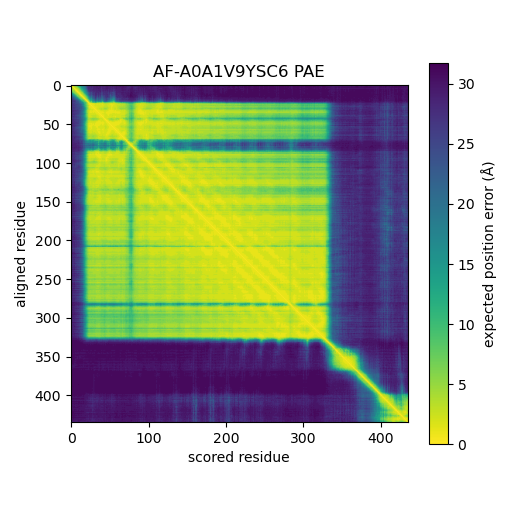A A C 1
ATOM 1598 O O . ALA A 1 208 ? 5.443 -3.012 13.885 1.00 88.94 208 ALA A O 1
ATOM 1599 N N . ASN A 1 209 ? 6.516 -3.059 11.925 1.00 89.25 209 ASN A N 1
ATOM 1600 C CA . ASN A 1 209 ? 7.277 -1.812 12.122 1.00 89.25 209 ASN A CA 1
ATOM 1601 C C . ASN A 1 209 ? 6.745 -0.613 11.320 1.00 89.25 209 ASN A C 1
ATOM 1603 O O . ASN A 1 209 ? 7.522 0.284 10.965 1.00 89.25 209 ASN A O 1
ATOM 1607 N N . LEU A 1 210 ? 5.444 -0.606 11.026 1.00 98.19 210 LEU A N 1
ATOM 1608 C CA . LEU A 1 210 ? 4.791 0.488 10.313 1.00 98.19 210 LEU A CA 1
ATOM 1609 C C . LEU A 1 210 ? 4.700 1.747 11.187 1.00 98.19 210 LEU A C 1
ATOM 1611 O O . LEU A 1 210 ? 4.505 1.663 12.403 1.00 98.19 210 LEU A O 1
ATOM 1615 N N . SER A 1 211 ? 4.801 2.904 10.537 1.00 98.38 211 SER A N 1
ATOM 1616 C CA . SER A 1 211 ? 4.477 4.229 11.080 1.00 98.38 211 SER A CA 1
ATOM 1617 C C . SER A 1 211 ? 3.113 4.712 10.581 1.00 98.38 211 SER A C 1
ATOM 1619 O O . SER A 1 211 ? 2.381 5.367 11.318 1.00 98.38 211 SER A O 1
ATOM 1621 N N . LEU A 1 212 ? 2.733 4.355 9.352 1.00 98.69 212 LEU A N 1
ATOM 1622 C CA . LEU A 1 212 ? 1.442 4.705 8.767 1.00 98.69 212 LEU A CA 1
ATOM 1623 C C . LEU A 1 212 ? 0.731 3.455 8.264 1.00 98.69 212 LEU A C 1
ATOM 1625 O O . LEU A 1 212 ? 1.300 2.676 7.498 1.00 98.69 212 LEU A O 1
ATOM 1629 N N . LEU A 1 213 ? -0.535 3.322 8.659 1.00 98.75 213 LEU A N 1
ATOM 1630 C CA . LEU A 1 213 ? -1.438 2.287 8.183 1.00 98.75 213 LEU A CA 1
ATOM 1631 C C . LEU A 1 213 ? -2.778 2.897 7.764 1.00 98.75 213 LEU A C 1
ATOM 1633 O O . LEU A 1 213 ? -3.529 3.425 8.589 1.00 98.75 213 LEU A O 1
ATOM 1637 N N . ASN A 1 214 ? -3.090 2.817 6.472 1.00 98.62 214 ASN A N 1
ATOM 1638 C CA . ASN A 1 214 ? -4.365 3.278 5.931 1.00 98.62 214 ASN A CA 1
ATOM 1639 C C . ASN A 1 214 ? -5.164 2.113 5.339 1.00 98.62 214 ASN A C 1
ATOM 1641 O O . ASN A 1 214 ? -4.837 1.604 4.269 1.00 98.62 214 ASN A O 1
ATOM 1645 N N . LEU A 1 215 ? -6.226 1.730 6.046 1.00 98.62 215 LEU A N 1
ATOM 1646 C CA . LEU A 1 215 ? -7.116 0.608 5.741 1.00 98.62 215 LEU A CA 1
ATOM 1647 C C . LEU A 1 215 ? -8.525 1.081 5.348 1.00 98.62 215 LEU A C 1
ATOM 1649 O O . LEU A 1 215 ? -9.483 0.310 5.412 1.00 98.62 215 LEU A O 1
ATOM 1653 N N . ARG A 1 216 ? -8.688 2.356 4.972 1.00 98.38 216 ARG A N 1
ATOM 1654 C CA . ARG A 1 216 ? -9.986 2.933 4.588 1.00 98.38 216 ARG A CA 1
ATOM 1655 C C . ARG A 1 216 ? -10.672 2.107 3.491 1.00 98.38 216 ARG A C 1
ATOM 1657 O O . ARG A 1 216 ? -10.018 1.751 2.524 1.00 98.38 216 ARG A O 1
ATOM 1664 N N . GLY A 1 217 ? -11.986 1.903 3.579 1.00 98.50 217 GLY A N 1
ATOM 1665 C CA . GLY A 1 217 ? -12.758 1.281 2.498 1.00 98.50 217 GLY A CA 1
ATOM 1666 C C . GLY A 1 217 ? -12.422 -0.195 2.298 1.00 98.50 217 GLY A C 1
ATOM 1667 O O . GLY A 1 217 ? -12.168 -0.605 1.176 1.00 98.50 217 GLY A O 1
ATOM 1668 N N . ASN A 1 218 ? -12.342 -0.968 3.374 1.00 98.88 218 ASN A N 1
ATOM 1669 C CA . ASN A 1 218 ? -12.140 -2.417 3.317 1.00 98.88 218 ASN A CA 1
ATOM 1670 C C . ASN A 1 218 ? -13.335 -3.142 3.961 1.00 98.88 218 ASN A C 1
ATOM 1672 O O . ASN A 1 218 ? -14.371 -2.530 4.234 1.00 98.88 218 ASN A O 1
ATOM 1676 N N . GLN A 1 219 ? -13.199 -4.447 4.202 1.00 98.56 219 GLN A N 1
ATOM 1677 C CA . GLN A 1 219 ? -14.223 -5.309 4.798 1.00 98.56 219 GLN A CA 1
ATOM 1678 C C . GLN A 1 219 ? -13.850 -5.734 6.230 1.00 98.56 219 GLN A C 1
ATOM 1680 O O . GLN A 1 219 ? -14.204 -6.820 6.690 1.00 98.56 219 GLN A O 1
ATOM 1685 N N . ILE A 1 220 ? -13.121 -4.880 6.954 1.00 98.62 220 ILE A N 1
ATOM 1686 C CA . ILE A 1 220 ? -12.655 -5.169 8.314 1.00 98.62 220 ILE A CA 1
ATOM 1687 C C . ILE A 1 220 ? -13.823 -5.039 9.290 1.00 98.62 220 ILE A C 1
ATOM 1689 O O . ILE A 1 220 ? -14.394 -3.961 9.452 1.00 98.62 220 ILE A O 1
ATOM 1693 N N . THR A 1 221 ? -14.138 -6.124 9.994 1.00 98.44 221 THR A N 1
ATOM 1694 C CA . THR A 1 221 ? -15.227 -6.167 10.983 1.00 98.44 221 THR A CA 1
ATOM 1695 C C . THR A 1 221 ? -14.741 -5.999 12.420 1.00 98.44 221 THR A C 1
ATOM 1697 O O . THR A 1 221 ? -15.496 -5.546 13.285 1.00 98.44 221 THR A O 1
ATOM 1700 N N . SER A 1 222 ? -13.474 -6.322 12.700 1.00 98.25 222 SER A N 1
ATOM 1701 C CA . SER A 1 222 ? -12.914 -6.250 14.050 1.00 98.25 222 SER A CA 1
ATOM 1702 C C . SER A 1 222 ? -11.416 -5.934 14.074 1.00 98.25 222 SER A C 1
ATOM 1704 O O . SER A 1 222 ? -10.667 -6.310 13.177 1.00 98.25 222 SER A O 1
ATOM 1706 N N . VAL A 1 223 ? -10.983 -5.237 15.127 1.00 98.12 223 VAL A N 1
ATOM 1707 C CA . VAL A 1 223 ? -9.578 -4.997 15.491 1.00 98.12 223 VAL A CA 1
ATOM 1708 C C . VAL A 1 223 ? -9.374 -5.572 16.886 1.00 98.12 223 VAL A C 1
ATOM 1710 O O . VAL A 1 223 ? -9.928 -5.043 17.852 1.00 98.12 223 VAL A O 1
ATOM 1713 N N . ILE A 1 224 ? -8.622 -6.668 16.999 1.00 97.00 224 ILE A N 1
ATOM 1714 C CA . ILE A 1 224 ? -8.531 -7.461 18.230 1.00 97.00 224 ILE A CA 1
ATOM 1715 C C . ILE A 1 224 ? -7.069 -7.776 18.549 1.00 97.00 224 ILE A C 1
ATOM 1717 O O . ILE A 1 224 ? -6.383 -8.419 17.762 1.00 97.00 224 ILE A O 1
ATOM 1721 N N . ASN A 1 225 ? -6.613 -7.385 19.744 1.00 96.06 225 ASN A N 1
ATOM 1722 C CA . ASN A 1 225 ? -5.263 -7.666 20.262 1.00 96.06 225 ASN A CA 1
ATOM 1723 C C . ASN A 1 225 ? -4.105 -7.146 19.381 1.00 96.06 225 ASN A C 1
ATOM 1725 O O . ASN A 1 225 ? -2.992 -7.668 19.447 1.00 96.06 225 ASN A O 1
ATOM 1729 N N . ASN A 1 226 ? -4.336 -6.118 18.565 1.00 96.38 226 ASN A N 1
ATOM 1730 C CA . ASN A 1 226 ? -3.290 -5.523 17.740 1.00 96.38 226 ASN A CA 1
ATOM 1731 C C . ASN A 1 226 ? -2.426 -4.548 18.555 1.00 96.38 226 ASN A C 1
ATOM 1733 O O . ASN A 1 226 ? -2.944 -3.607 19.161 1.00 96.38 226 ASN A O 1
ATOM 1737 N N . ASP A 1 227 ? -1.104 -4.743 18.535 1.00 96.88 227 ASP A N 1
ATOM 1738 C CA . ASP A 1 227 ? -0.139 -3.778 19.070 1.00 96.88 227 ASP A CA 1
ATOM 1739 C C . ASP A 1 227 ? 0.416 -2.906 17.947 1.00 96.88 227 ASP A C 1
ATOM 1741 O O . ASP A 1 227 ? 1.246 -3.337 17.149 1.00 96.88 227 ASP A O 1
ATOM 1745 N N . TRP A 1 228 ? -0.061 -1.668 17.894 1.00 97.81 228 TRP A N 1
ATOM 1746 C CA . TRP A 1 228 ? 0.302 -0.684 16.883 1.00 97.81 228 TRP A CA 1
ATOM 1747 C C . TRP A 1 228 ? 0.859 0.589 17.514 1.00 97.81 228 TRP A C 1
ATOM 1749 O O . TRP A 1 228 ? 0.696 1.697 17.002 1.00 97.81 228 TRP A O 1
ATOM 1759 N N . ARG A 1 229 ? 1.578 0.440 18.630 1.00 97.69 229 ARG A N 1
ATOM 1760 C CA . ARG A 1 229 ? 2.257 1.555 19.308 1.00 97.69 229 ARG A CA 1
ATOM 1761 C C . ARG A 1 229 ? 3.343 2.224 18.458 1.00 97.69 229 ARG A C 1
ATOM 1763 O O . ARG A 1 229 ? 3.779 3.321 18.808 1.00 97.69 229 ARG A O 1
ATOM 1770 N N . SER A 1 230 ? 3.783 1.603 17.363 1.00 97.56 230 SER A N 1
ATOM 1771 C CA . SER A 1 230 ? 4.688 2.210 16.382 1.00 97.56 230 SER A CA 1
ATOM 1772 C C . SER A 1 230 ? 4.004 3.220 15.457 1.00 97.56 230 SER A C 1
ATOM 1774 O O . SER A 1 230 ? 4.698 4.093 14.937 1.00 97.56 230 SER A O 1
ATOM 1776 N N . LEU A 1 231 ? 2.681 3.126 15.270 1.00 98.56 231 LEU A N 1
ATOM 1777 C CA . LEU A 1 231 ? 1.948 3.965 14.328 1.00 98.56 231 LEU A CA 1
ATOM 1778 C C . LEU A 1 231 ? 1.844 5.416 14.808 1.00 98.56 231 LEU A C 1
ATOM 1780 O O . LEU A 1 231 ? 1.502 5.702 15.957 1.00 98.56 231 LEU A O 1
ATOM 1784 N N . ASP A 1 232 ? 2.057 6.332 13.870 1.00 98.25 232 ASP A N 1
ATOM 1785 C CA . ASP A 1 232 ? 1.651 7.727 13.957 1.00 98.25 232 ASP A CA 1
ATOM 1786 C C . ASP A 1 232 ? 0.317 7.977 13.220 1.00 98.25 232 ASP A C 1
ATOM 1788 O O . ASP A 1 232 ? -0.452 8.851 13.619 1.00 98.25 232 ASP A O 1
ATOM 1792 N N . PHE A 1 233 ? -0.036 7.169 12.219 1.00 98.62 233 PHE A N 1
ATOM 1793 C CA . PHE A 1 233 ? -1.267 7.331 11.444 1.00 98.62 233 PHE A CA 1
ATOM 1794 C C . PHE A 1 233 ? -2.021 6.009 11.330 1.00 98.62 233 PHE A C 1
ATOM 1796 O O . PHE A 1 233 ? -1.465 5.012 10.862 1.00 98.62 233 PHE A O 1
ATOM 1803 N N . LEU A 1 234 ? -3.305 6.026 11.695 1.00 98.62 234 LEU A N 1
ATOM 1804 C CA . LEU A 1 234 ? -4.197 4.879 11.567 1.00 98.62 234 LEU A CA 1
ATOM 1805 C C . LEU A 1 234 ? -5.574 5.294 11.038 1.00 98.62 234 LEU A C 1
ATOM 1807 O O . LEU A 1 234 ? -6.213 6.191 11.591 1.00 98.62 234 LEU A O 1
ATOM 1811 N N . ALA A 1 235 ? -6.056 4.629 9.987 1.00 98.06 235 ALA A N 1
ATOM 1812 C CA . ALA A 1 235 ? -7.374 4.904 9.415 1.00 98.06 235 ALA A CA 1
ATOM 1813 C C . ALA A 1 235 ? -8.152 3.631 9.042 1.00 98.06 235 ALA A C 1
ATOM 1815 O O . ALA A 1 235 ? -7.674 2.824 8.252 1.00 98.06 235 ALA A O 1
ATOM 1816 N N . PHE A 1 236 ? -9.389 3.533 9.536 1.00 96.94 236 PHE A N 1
ATOM 1817 C CA . PHE A 1 236 ? -10.392 2.491 9.267 1.00 96.94 236 PHE A CA 1
ATOM 1818 C C . PHE A 1 236 ? -11.649 3.016 8.576 1.00 96.94 236 PHE A C 1
ATOM 1820 O O . PHE A 1 236 ? -12.626 2.290 8.461 1.00 96.94 236 PHE A O 1
ATOM 1827 N N . THR A 1 237 ? -11.668 4.282 8.157 1.00 96.94 237 THR A N 1
ATOM 1828 C CA . THR A 1 237 ? -12.887 4.927 7.636 1.00 96.94 237 THR A CA 1
ATOM 1829 C C . THR A 1 237 ? -13.576 4.067 6.569 1.00 96.94 237 THR A C 1
ATOM 1831 O O . THR A 1 237 ? -12.889 3.503 5.723 1.00 96.94 237 THR A O 1
ATOM 1834 N N . ASN A 1 238 ? -14.907 3.990 6.573 1.00 98.19 238 ASN A N 1
ATOM 1835 C CA . ASN A 1 238 ? -15.692 3.159 5.648 1.00 98.19 238 ASN A CA 1
ATOM 1836 C C . ASN A 1 238 ? -15.358 1.656 5.734 1.00 98.19 238 ASN A C 1
ATOM 1838 O O . ASN A 1 238 ? -15.146 1.018 4.707 1.00 98.19 238 ASN A O 1
ATOM 1842 N N . ASN A 1 239 ? -15.280 1.097 6.939 1.00 98.75 239 ASN A N 1
ATOM 1843 C CA . ASN A 1 239 ? -15.245 -0.352 7.141 1.00 98.75 239 ASN A CA 1
ATOM 1844 C C . ASN A 1 239 ? -16.484 -0.783 7.938 1.00 98.75 239 ASN A C 1
ATOM 1846 O O . ASN A 1 239 ? -16.957 -0.005 8.772 1.00 98.75 239 ASN A O 1
ATOM 1850 N N . PRO A 1 240 ? -16.968 -2.027 7.785 1.00 98.50 240 PRO A N 1
ATOM 1851 C CA . PRO A 1 240 ? -18.018 -2.599 8.632 1.00 98.50 240 PRO A CA 1
ATOM 1852 C C . PRO A 1 240 ? -17.512 -2.938 10.054 1.00 98.50 240 PRO A C 1
ATOM 1854 O O . PRO A 1 240 ? -17.902 -3.941 10.644 1.00 98.50 240 PRO A O 1
ATOM 1857 N N . LEU A 1 241 ? -16.625 -2.109 10.613 1.00 98.50 241 LEU A N 1
ATOM 1858 C CA . LEU A 1 241 ? -15.931 -2.329 11.877 1.00 98.50 241 LEU A CA 1
ATOM 1859 C C . LEU A 1 241 ? -16.893 -2.147 13.056 1.00 98.50 241 LEU A C 1
ATOM 1861 O O . LEU A 1 241 ? -17.282 -1.021 13.369 1.00 98.50 241 LEU A O 1
ATOM 1865 N N . THR A 1 242 ? -17.229 -3.245 13.733 1.00 98.25 242 THR A N 1
ATOM 1866 C CA . THR A 1 242 ? -18.110 -3.253 14.913 1.00 98.25 242 THR A CA 1
ATOM 1867 C C . THR A 1 242 ? -17.340 -3.329 16.228 1.00 98.25 242 THR A C 1
ATOM 1869 O O . THR A 1 242 ? -17.834 -2.872 17.259 1.00 98.25 242 THR A O 1
ATOM 1872 N N . THR A 1 243 ? -16.128 -3.892 16.208 1.00 98.38 243 THR A N 1
ATOM 1873 C CA . THR A 1 243 ? -15.377 -4.222 17.427 1.00 98.38 243 THR A CA 1
ATOM 1874 C C . THR A 1 243 ? -13.953 -3.682 17.386 1.00 98.38 243 THR A C 1
ATOM 1876 O O . THR A 1 243 ? -13.165 -4.063 16.525 1.00 98.38 243 THR A O 1
ATOM 1879 N N . ILE A 1 244 ? -13.589 -2.873 18.378 1.00 98.38 244 ILE A N 1
ATOM 1880 C CA . ILE A 1 244 ? -12.205 -2.538 18.722 1.00 98.38 244 ILE A CA 1
ATOM 1881 C C . ILE A 1 244 ? -11.947 -3.076 20.128 1.00 98.38 244 ILE A C 1
ATOM 1883 O O . ILE A 1 244 ? -12.529 -2.591 21.097 1.00 98.38 244 ILE A O 1
ATOM 1887 N N . TYR A 1 245 ? -11.081 -4.079 20.253 1.00 97.69 245 TYR A N 1
ATOM 1888 C CA . TYR A 1 245 ? -10.818 -4.764 21.516 1.00 97.69 245 TYR A CA 1
ATOM 1889 C C . TYR A 1 245 ? -9.319 -4.959 21.745 1.00 97.69 245 TYR A C 1
ATOM 1891 O O . TYR A 1 245 ? -8.633 -5.597 20.947 1.00 97.69 245 TYR A O 1
ATOM 1899 N N . LYS A 1 246 ? -8.798 -4.430 22.857 1.00 96.81 246 LYS A N 1
ATOM 1900 C CA . LYS A 1 246 ? -7.374 -4.524 23.237 1.00 96.81 246 LYS A CA 1
ATOM 1901 C C . LYS A 1 246 ? -6.411 -4.027 22.148 1.00 96.81 246 LYS A C 1
ATOM 1903 O O . LYS A 1 246 ? -5.294 -4.523 22.018 1.00 96.81 246 LYS A O 1
ATOM 1908 N N . LEU A 1 247 ? -6.843 -3.032 21.377 1.00 97.69 247 LEU A N 1
ATOM 1909 C CA . LEU A 1 247 ? -5.963 -2.273 20.497 1.00 97.69 247 LEU A CA 1
ATOM 1910 C C . LEU A 1 247 ? -4.975 -1.471 21.355 1.00 97.69 247 LEU A C 1
ATOM 1912 O O . LEU A 1 247 ? -5.408 -0.774 22.275 1.00 97.69 247 LEU A O 1
ATOM 1916 N N . LYS A 1 248 ? -3.676 -1.553 21.046 1.00 97.62 248 LYS A N 1
ATOM 1917 C CA . LYS A 1 248 ? -2.633 -0.757 21.706 1.00 97.62 248 LYS A CA 1
ATOM 1918 C C . LYS A 1 248 ? -2.089 0.315 20.772 1.00 97.62 248 LYS A C 1
ATOM 1920 O O . LYS A 1 248 ? -1.519 0.001 19.730 1.00 97.62 248 LYS A O 1
ATOM 1925 N N . LEU A 1 249 ? -2.233 1.573 21.172 1.00 98.38 249 LEU A N 1
ATOM 1926 C CA . LEU A 1 249 ? -1.659 2.747 20.509 1.00 98.38 249 LEU A CA 1
ATOM 1927 C C . LEU A 1 249 ? -0.818 3.532 21.514 1.00 98.38 249 LEU A C 1
ATOM 1929 O O . LEU A 1 249 ? -1.046 3.447 22.719 1.00 98.38 249 LEU A O 1
ATOM 1933 N N . SER A 1 250 ? 0.146 4.306 21.018 1.00 98.00 250 SER A N 1
ATOM 1934 C CA . SER A 1 250 ? 1.020 5.133 21.855 1.00 98.00 250 SER A CA 1
ATOM 1935 C C . SER A 1 250 ? 0.815 6.620 21.584 1.00 98.00 250 SER A C 1
ATOM 1937 O O . SER A 1 250 ? 0.156 7.036 20.628 1.00 98.00 250 SER A O 1
ATOM 1939 N N . ASN A 1 251 ? 1.459 7.456 22.393 1.00 97.12 251 ASN A N 1
ATOM 1940 C CA . ASN A 1 251 ? 1.483 8.902 22.201 1.00 97.12 251 ASN A CA 1
ATOM 1941 C C . ASN A 1 251 ? 2.168 9.366 20.895 1.00 97.12 251 ASN A C 1
ATOM 1943 O O . ASN A 1 251 ? 2.148 10.568 20.627 1.00 97.12 251 ASN A O 1
ATOM 1947 N N . LYS A 1 252 ? 2.720 8.468 20.069 1.00 97.38 252 LYS A N 1
ATOM 1948 C CA . LYS A 1 252 ? 3.192 8.788 18.709 1.00 97.38 252 LYS A CA 1
ATOM 1949 C C . LYS A 1 252 ? 2.049 9.074 17.737 1.00 97.38 252 LYS A C 1
ATOM 1951 O O . LYS A 1 252 ? 2.254 9.790 16.763 1.00 97.38 252 LYS A O 1
ATOM 1956 N N . LEU A 1 253 ? 0.846 8.575 18.028 1.00 98.31 253 LEU A N 1
ATOM 1957 C CA . LEU A 1 253 ? -0.325 8.736 17.173 1.00 98.31 253 LEU A CA 1
ATOM 1958 C C . LEU A 1 253 ? -0.623 10.222 16.915 1.00 98.31 253 LEU A C 1
ATOM 1960 O O . LEU A 1 253 ? -0.896 10.980 17.850 1.00 98.31 253 LEU A O 1
ATOM 1964 N N . ARG A 1 254 ? -0.561 10.639 15.652 1.00 97.62 254 ARG A N 1
ATOM 1965 C CA . ARG A 1 254 ? -0.961 11.963 15.152 1.00 97.62 254 ARG A CA 1
ATOM 1966 C C . ARG A 1 254 ? -2.326 11.944 14.474 1.00 97.62 254 ARG A C 1
ATOM 1968 O O . ARG A 1 254 ? -2.965 12.992 14.438 1.00 97.62 254 ARG A O 1
ATOM 1975 N N . TYR A 1 255 ? -2.766 10.794 13.953 1.00 98.44 255 TYR A N 1
ATOM 1976 C CA . TYR A 1 255 ? -4.057 10.666 13.283 1.00 98.44 255 TYR A CA 1
ATOM 1977 C C . TYR A 1 255 ? -4.786 9.358 13.599 1.00 98.44 255 TYR A C 1
ATOM 1979 O O . TYR A 1 255 ? -4.192 8.282 13.520 1.00 98.44 255 TYR A O 1
ATOM 1987 N N . PHE A 1 256 ? -6.087 9.463 13.885 1.00 98.38 256 PHE A N 1
ATOM 1988 C CA . PHE A 1 256 ? -6.999 8.327 14.029 1.00 98.38 256 PHE A CA 1
ATOM 1989 C C . PHE A 1 256 ? -8.317 8.563 13.277 1.00 98.38 256 PHE A C 1
ATOM 1991 O O . PHE A 1 256 ? -9.117 9.422 13.654 1.00 98.38 256 PHE A O 1
ATOM 1998 N N . GLY A 1 257 ? -8.577 7.792 12.224 1.00 97.19 257 GLY A N 1
ATOM 1999 C CA . GLY A 1 257 ? -9.818 7.880 11.448 1.00 97.19 257 GLY A CA 1
ATOM 2000 C C . GLY A 1 257 ? -10.668 6.620 11.566 1.00 97.19 257 GLY A C 1
ATOM 2001 O O . GLY A 1 257 ? -10.200 5.540 11.231 1.00 97.19 257 GLY A O 1
ATOM 2002 N N . GLY A 1 258 ? -11.938 6.747 11.937 1.00 96.12 258 GLY A N 1
ATOM 2003 C CA . GLY A 1 258 ? -12.890 5.629 12.035 1.00 96.12 258 GLY A CA 1
ATOM 2004 C C . GLY A 1 258 ? -14.317 6.047 11.686 1.00 96.12 258 GLY A C 1
ATOM 2005 O O . GLY A 1 258 ? -15.275 5.549 12.265 1.00 96.12 258 GLY A O 1
ATOM 2006 N N . SER A 1 259 ? -14.461 7.020 10.781 1.00 95.94 259 SER A N 1
ATOM 2007 C CA . SER A 1 259 ? -15.776 7.472 10.320 1.00 95.94 259 SER A CA 1
ATOM 2008 C C . SER A 1 259 ? -16.476 6.395 9.497 1.00 95.94 259 SER A C 1
ATOM 2010 O O . SER A 1 259 ? -15.821 5.642 8.779 1.00 95.94 259 SER A O 1
ATOM 2012 N N . ASN A 1 260 ? -17.806 6.369 9.551 1.00 97.19 260 ASN A N 1
ATOM 2013 C CA . ASN A 1 260 ? -18.645 5.372 8.885 1.00 97.19 260 ASN A CA 1
ATOM 2014 C C . ASN A 1 260 ? -18.285 3.934 9.295 1.00 97.19 260 ASN A C 1
ATOM 2016 O O . ASN A 1 260 ? -18.274 3.039 8.454 1.00 97.19 260 ASN A O 1
ATOM 2020 N N . CYS A 1 261 ? -17.976 3.737 10.579 1.00 98.06 261 CYS A N 1
ATOM 2021 C CA . CYS A 1 261 ? -17.791 2.426 11.192 1.00 98.06 261 CYS A CA 1
ATOM 2022 C C . CYS A 1 261 ? -18.886 2.207 12.251 1.00 98.06 261 CYS A C 1
ATOM 2024 O O . CYS A 1 261 ? -19.006 3.037 13.158 1.00 98.06 261 CYS A O 1
ATOM 2026 N N . PRO A 1 262 ? -19.677 1.123 12.178 1.00 97.38 262 PRO A N 1
ATOM 2027 C CA . PRO A 1 262 ? -20.754 0.837 13.128 1.00 97.38 262 PRO A CA 1
ATOM 2028 C C . PRO A 1 262 ? -20.221 0.219 14.436 1.00 97.38 262 PRO A C 1
ATOM 2030 O O . PRO A 1 262 ? -20.619 -0.879 14.823 1.00 97.38 262 PRO A O 1
ATOM 2033 N N . ILE A 1 263 ? -19.295 0.903 15.115 1.00 97.75 263 ILE A N 1
ATOM 2034 C CA . ILE A 1 263 ? -18.625 0.385 16.317 1.00 97.75 263 ILE A CA 1
ATOM 2035 C C . ILE A 1 263 ? -19.620 0.291 17.478 1.00 97.75 263 ILE A C 1
ATOM 2037 O O . ILE A 1 263 ? -20.192 1.293 17.903 1.00 97.75 263 ILE A O 1
ATOM 2041 N N . THR A 1 264 ? -19.768 -0.911 18.030 1.00 95.81 264 THR A N 1
ATOM 2042 C CA . THR A 1 264 ? -20.622 -1.211 19.190 1.00 95.81 264 THR A CA 1
ATOM 2043 C C . THR A 1 264 ? -19.826 -1.730 20.385 1.00 95.81 264 THR A C 1
ATOM 2045 O O . THR A 1 264 ? -20.299 -1.657 21.516 1.00 95.81 264 THR A O 1
ATOM 2048 N N . ASN A 1 265 ? -18.601 -2.214 20.163 1.00 96.56 265 ASN A N 1
ATOM 2049 C CA . ASN A 1 265 ? -17.678 -2.603 21.223 1.00 96.56 265 ASN A CA 1
ATOM 2050 C C . ASN A 1 265 ? -16.364 -1.837 21.070 1.00 96.56 265 ASN A C 1
ATOM 2052 O O . ASN A 1 265 ? -15.664 -1.986 20.068 1.00 96.56 265 ASN A O 1
ATOM 2056 N N . PHE A 1 266 ? -16.024 -1.035 22.078 1.00 98.06 266 PHE A N 1
ATOM 2057 C CA . PHE A 1 266 ? -14.783 -0.276 22.113 1.00 98.06 266 PHE A CA 1
ATOM 2058 C C . PHE A 1 266 ? -14.107 -0.447 23.475 1.00 98.06 266 PHE A C 1
ATOM 2060 O O . PHE A 1 266 ? -14.417 0.259 24.430 1.00 98.06 266 PHE A O 1
ATOM 2067 N N . THR A 1 267 ? -13.183 -1.403 23.564 1.00 98.25 267 THR A N 1
ATOM 2068 C CA . THR A 1 267 ? -12.410 -1.708 24.774 1.00 98.25 267 THR A CA 1
ATOM 2069 C C . THR A 1 267 ? -10.920 -1.524 24.512 1.00 98.25 267 THR A C 1
ATOM 2071 O O . THR A 1 267 ? -10.348 -2.183 23.641 1.00 98.25 267 THR A O 1
ATOM 2074 N N . ILE A 1 268 ? -10.271 -0.656 25.281 1.00 98.38 268 ILE A N 1
ATOM 2075 C CA . ILE A 1 268 ? -8.859 -0.276 25.125 1.00 98.38 268 ILE A CA 1
ATOM 2076 C C . ILE A 1 268 ? -8.179 -0.139 26.487 1.00 98.38 268 ILE A C 1
ATOM 2078 O O . ILE A 1 268 ? -8.836 -0.133 27.523 1.00 98.38 268 ILE A O 1
ATOM 2082 N N . ASN A 1 269 ? -6.853 -0.022 26.493 1.00 97.88 269 ASN A N 1
ATOM 2083 C CA . ASN A 1 269 ? -6.103 0.242 27.717 1.00 97.88 269 ASN A CA 1
ATOM 2084 C C . ASN A 1 269 ? -5.904 1.744 27.980 1.00 97.88 269 ASN A C 1
ATOM 2086 O O . ASN A 1 269 ? -6.192 2.594 27.133 1.00 97.88 269 ASN A O 1
ATOM 2090 N N . ASN A 1 270 ? -5.380 2.070 29.165 1.00 97.88 270 ASN A N 1
ATOM 2091 C CA . ASN A 1 270 ? -5.143 3.454 29.585 1.00 97.88 270 ASN A CA 1
ATOM 2092 C C . ASN A 1 270 ? -4.161 4.204 28.661 1.00 97.88 270 ASN A C 1
ATOM 2094 O O . ASN A 1 270 ? -4.366 5.379 28.365 1.00 97.88 270 ASN A O 1
ATOM 2098 N N . GLU A 1 271 ? -3.111 3.534 28.168 1.00 98.19 271 GLU A N 1
ATOM 2099 C CA . GLU A 1 271 ? -2.149 4.132 27.226 1.00 98.19 271 GLU A CA 1
ATOM 2100 C C . GLU A 1 271 ? -2.843 4.563 25.924 1.00 98.19 271 GLU A C 1
ATOM 2102 O O . GLU A 1 271 ? -2.714 5.711 25.493 1.00 98.19 271 GLU A O 1
ATOM 2107 N N . THR A 1 272 ? -3.657 3.674 25.356 1.00 98.62 272 THR A N 1
ATOM 2108 C CA . THR A 1 272 ? -4.411 3.909 24.119 1.00 98.62 272 THR A CA 1
ATOM 2109 C C . THR A 1 272 ? -5.473 4.983 24.304 1.00 98.62 272 THR A C 1
ATOM 2111 O O . THR A 1 272 ? -5.616 5.851 23.443 1.00 98.62 272 THR A O 1
ATOM 2114 N N . TYR A 1 273 ? -6.184 4.978 25.435 1.00 98.69 273 TYR A N 1
ATOM 2115 C CA . TYR A 1 273 ? -7.142 6.033 25.764 1.00 98.69 273 TYR A CA 1
ATOM 2116 C C . TYR A 1 273 ? -6.466 7.409 25.767 1.00 98.69 273 TYR A C 1
ATOM 2118 O O . TYR A 1 273 ? -6.937 8.326 25.096 1.00 98.69 273 TYR A O 1
ATOM 2126 N N . ASN A 1 274 ? -5.317 7.547 26.436 1.00 98.38 274 ASN A N 1
ATOM 2127 C CA . ASN A 1 274 ? -4.570 8.808 26.474 1.00 98.38 274 ASN A CA 1
ATOM 2128 C C . ASN A 1 274 ? -4.046 9.215 25.086 1.00 98.38 274 ASN A C 1
ATOM 2130 O O . ASN A 1 274 ? -4.124 10.388 24.706 1.00 98.38 274 ASN A O 1
ATOM 2134 N N . ALA A 1 275 ? -3.549 8.247 24.310 1.00 98.62 275 ALA A N 1
ATOM 2135 C CA . ALA A 1 275 ? -3.075 8.457 22.945 1.00 98.62 275 ALA A CA 1
ATOM 2136 C C . ALA A 1 275 ? -4.175 8.962 22.001 1.00 98.62 275 ALA A C 1
ATOM 2138 O O . ALA A 1 275 ? -3.913 9.837 21.177 1.00 98.62 275 ALA A O 1
ATOM 2139 N N . LEU A 1 276 ? -5.396 8.443 22.131 1.00 98.56 276 LEU A N 1
ATOM 2140 C CA . LEU A 1 276 ? -6.548 8.896 21.358 1.00 98.56 276 LEU A CA 1
ATOM 2141 C C . LEU A 1 276 ? -7.051 10.245 21.869 1.00 98.56 276 LEU A C 1
ATOM 2143 O O . LEU A 1 276 ? -7.192 11.187 21.090 1.00 98.56 276 LEU A O 1
ATOM 2147 N N . ASN A 1 277 ? -7.279 10.369 23.178 1.00 98.19 277 ASN A N 1
ATOM 2148 C CA . ASN A 1 277 ? -7.951 11.522 23.771 1.00 98.19 277 ASN A CA 1
ATOM 2149 C C . ASN A 1 277 ? -7.153 12.829 23.637 1.00 98.19 277 ASN A C 1
ATOM 2151 O O . ASN A 1 277 ? -7.740 13.911 23.679 1.00 98.19 277 ASN A O 1
ATOM 2155 N N . LYS A 1 278 ? -5.829 12.771 23.423 1.00 97.25 278 LYS A N 1
ATOM 2156 C CA . LYS A 1 278 ? -5.016 13.967 23.132 1.00 97.25 278 LYS A CA 1
ATOM 2157 C C . LYS A 1 278 ? -5.355 14.610 21.781 1.00 97.25 278 LYS A C 1
ATOM 2159 O O . LYS A 1 278 ? -5.204 15.821 21.645 1.00 97.25 278 LYS A O 1
ATOM 2164 N N . LEU A 1 279 ? -5.833 13.831 20.807 1.00 97.94 279 LEU A N 1
ATOM 2165 C CA . LEU A 1 279 ? -6.129 14.308 19.455 1.00 97.94 279 LEU A CA 1
ATOM 2166 C C . LEU A 1 279 ? -7.247 15.366 19.467 1.00 97.94 279 LEU A C 1
ATOM 2168 O O . LEU A 1 279 ? -8.106 15.377 20.353 1.00 97.94 279 LEU A O 1
ATOM 2172 N N . THR A 1 280 ? -7.228 16.263 18.484 1.00 96.38 280 THR A N 1
ATOM 2173 C CA . THR A 1 280 ? -8.285 17.246 18.187 1.00 96.38 280 THR A CA 1
ATOM 2174 C C . THR A 1 280 ? -9.063 16.818 16.947 1.00 96.38 280 THR A C 1
ATOM 2176 O O . THR A 1 280 ? -8.581 15.978 16.193 1.00 96.38 280 THR A O 1
ATOM 2179 N N . ALA A 1 281 ? -10.264 17.353 16.720 1.00 95.38 281 ALA A N 1
ATOM 2180 C CA . ALA A 1 281 ? -11.015 17.028 15.508 1.00 95.38 281 ALA A CA 1
ATOM 2181 C C . ALA A 1 281 ? -10.217 17.427 14.255 1.00 95.38 281 ALA A C 1
ATOM 2183 O O . ALA A 1 281 ? -9.637 18.513 14.200 1.00 95.38 281 ALA A O 1
ATOM 2184 N N . SER A 1 282 ? -10.170 16.530 13.272 1.00 91.88 282 SER A N 1
ATOM 2185 C CA . SER A 1 282 ? -9.401 16.698 12.040 1.00 91.88 282 SER A CA 1
ATOM 2186 C C . SER A 1 282 ? -10.266 17.286 10.917 1.00 91.88 282 SER A C 1
ATOM 2188 O O . SER A 1 282 ? -11.218 16.620 10.495 1.00 91.88 282 SER A O 1
ATOM 2190 N N . PRO A 1 283 ? -9.946 18.482 10.386 1.00 79.25 283 PRO A N 1
ATOM 2191 C CA . PRO A 1 283 ? -10.608 19.010 9.194 1.00 79.25 283 PRO A CA 1
ATOM 2192 C C . PRO A 1 283 ? -10.071 18.381 7.895 1.00 79.25 283 PRO A C 1
ATOM 2194 O O . PRO A 1 283 ? -10.816 18.247 6.927 1.00 79.25 283 PRO A O 1
ATOM 2197 N N . ASP A 1 284 ? -8.798 17.970 7.874 1.00 79.62 284 ASP A N 1
ATOM 2198 C CA . ASP A 1 284 ? -8.036 17.620 6.665 1.00 79.62 284 ASP A CA 1
ATOM 2199 C C . ASP A 1 284 ? -7.793 16.112 6.472 1.00 79.62 284 ASP A C 1
ATOM 2201 O O . ASP A 1 284 ? -7.476 15.668 5.370 1.00 79.62 284 ASP A O 1
ATOM 2205 N N . GLY A 1 285 ? -7.965 15.298 7.517 1.00 83.25 285 GLY A N 1
ATOM 2206 C CA . GLY A 1 285 ? -7.671 13.867 7.473 1.00 83.25 285 GLY A CA 1
ATOM 2207 C C . GLY A 1 285 ? -6.185 13.506 7.607 1.00 83.25 285 GLY A C 1
ATOM 2208 O O . GLY A 1 285 ? -5.840 12.356 7.338 1.00 83.25 285 GLY A O 1
ATOM 2209 N N . MET A 1 286 ? -5.316 14.440 8.014 1.00 87.62 286 MET A N 1
ATOM 2210 C CA . MET A 1 286 ? -3.871 14.204 8.200 1.00 87.62 286 MET A CA 1
ATOM 2211 C C . MET A 1 286 ? -3.414 14.298 9.659 1.00 87.62 286 MET A C 1
ATOM 2213 O O . MET A 1 286 ? -2.459 13.612 10.041 1.00 87.62 286 MET A O 1
ATOM 2217 N N . TYR A 1 287 ? -4.086 15.122 10.467 1.00 95.12 287 TYR A N 1
ATOM 2218 C CA . TYR A 1 287 ? -3.797 15.315 11.891 1.00 95.12 287 TYR A CA 1
ATOM 2219 C C . TYR A 1 287 ? -5.088 15.379 12.705 1.00 95.12 287 TYR A C 1
ATOM 2221 O O . TYR A 1 287 ? -6.058 16.000 12.276 1.00 95.12 287 TYR A O 1
ATOM 2229 N N . GLY A 1 288 ? -5.101 14.762 13.887 1.00 97.62 288 GLY A N 1
ATOM 2230 C CA . GLY A 1 288 ? -6.260 14.733 14.779 1.00 97.62 288 GLY A CA 1
ATOM 2231 C C . GLY A 1 288 ? -7.077 13.442 14.683 1.00 97.62 288 GLY A C 1
ATOM 2232 O O . GLY A 1 288 ? -6.544 12.379 14.388 1.00 97.62 288 GLY A O 1
ATOM 2233 N N . PHE A 1 289 ? -8.378 13.504 14.948 1.00 97.75 289 PHE A N 1
ATOM 2234 C CA . PHE A 1 289 ? -9.280 12.361 14.811 1.00 97.75 289 PHE A CA 1
ATOM 2235 C C . PHE A 1 289 ? -10.445 12.657 13.867 1.00 97.75 289 PHE A C 1
ATOM 2237 O O . PHE A 1 289 ? -10.883 13.804 13.745 1.00 97.75 289 PHE A O 1
ATOM 2244 N N . LYS A 1 290 ? -10.975 11.615 13.216 1.00 96.25 290 LYS A N 1
ATOM 2245 C CA . LYS A 1 290 ? -12.180 11.707 12.379 1.00 96.25 290 LYS A CA 1
ATOM 2246 C C . LYS A 1 290 ? -13.150 10.564 12.684 1.00 96.25 290 LYS A C 1
ATOM 2248 O O . LYS A 1 290 ? -13.008 9.455 12.167 1.00 96.25 290 LYS A O 1
ATOM 2253 N N . MET A 1 29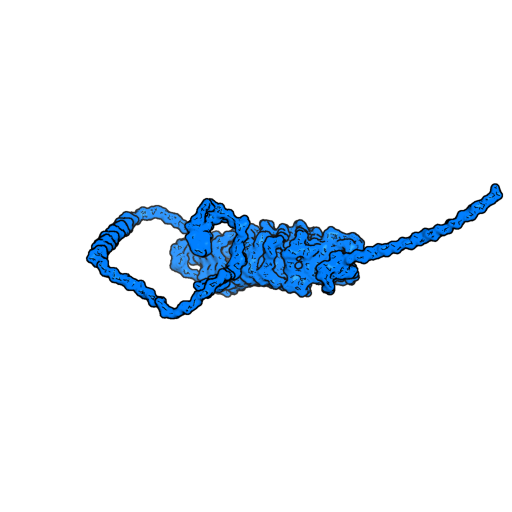1 ? -14.150 10.865 13.508 1.00 95.31 291 MET A N 1
ATOM 2254 C CA . MET A 1 291 ? -15.249 9.980 13.913 1.00 95.31 291 MET A CA 1
ATOM 2255 C C . MET A 1 291 ? -16.573 10.717 1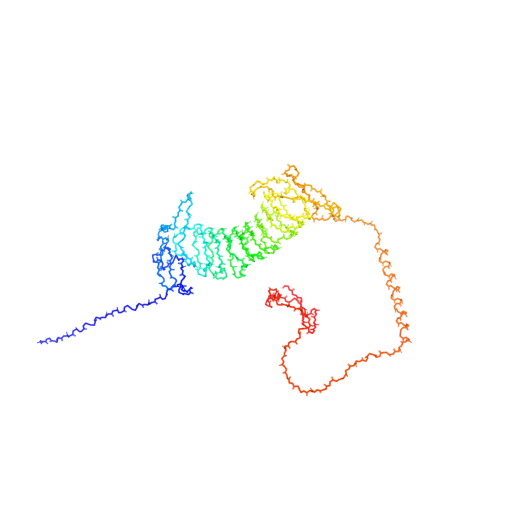3.704 1.00 95.31 291 MET A C 1
ATOM 2257 O O . MET A 1 291 ? -16.629 11.926 13.930 1.00 95.31 291 MET A O 1
ATOM 2261 N N . ASN A 1 292 ? -17.624 10.014 13.282 1.00 94.44 292 ASN A N 1
ATOM 2262 C CA . ASN A 1 292 ? -18.907 10.631 12.932 1.00 94.44 292 ASN A CA 1
ATOM 2263 C C . ASN A 1 292 ? -20.144 9.882 13.459 1.00 94.44 292 ASN A C 1
ATOM 2265 O O . ASN A 1 292 ? -21.217 9.976 12.871 1.00 94.44 292 ASN A O 1
ATOM 2269 N N . GLY A 1 293 ? -19.993 9.131 14.548 1.00 94.06 293 GLY A N 1
ATOM 2270 C CA . GLY A 1 293 ? -21.083 8.387 15.168 1.00 94.06 293 GLY A CA 1
ATOM 2271 C C . GLY A 1 293 ? -20.915 8.306 16.678 1.00 94.06 293 GLY A C 1
ATOM 2272 O O . GLY A 1 293 ? -19.794 8.354 17.188 1.00 94.06 293 GLY A O 1
ATOM 2273 N N . ASN A 1 294 ? -22.039 8.199 17.384 1.00 97.31 294 ASN A N 1
ATOM 2274 C CA . ASN A 1 294 ? -22.043 7.926 18.816 1.00 97.31 294 ASN A CA 1
ATOM 2275 C C . ASN A 1 294 ? -21.621 6.474 19.061 1.00 97.31 294 ASN A C 1
ATOM 2277 O O . ASN A 1 294 ? -22.015 5.582 18.313 1.00 97.31 294 ASN A O 1
ATOM 2281 N N . ILE A 1 295 ? -20.859 6.246 20.127 1.00 97.56 295 ILE A N 1
ATOM 2282 C CA . ILE A 1 295 ? -20.470 4.909 20.581 1.00 97.56 295 ILE A CA 1
ATOM 2283 C C . ILE A 1 295 ? -20.821 4.827 22.058 1.00 97.56 295 ILE A C 1
ATOM 2285 O O . ILE A 1 295 ? -20.330 5.616 22.865 1.00 97.56 295 ILE A O 1
ATOM 2289 N N . SER A 1 296 ? -21.665 3.867 22.405 1.00 96.31 296 SER A N 1
ATOM 2290 C CA . SER A 1 296 ? -22.007 3.534 23.784 1.00 96.31 296 SER A CA 1
ATOM 2291 C C . SER A 1 296 ? -21.351 2.216 24.169 1.00 96.31 296 SER A C 1
ATOM 2293 O O . SER A 1 296 ? -21.193 1.334 23.330 1.00 96.31 296 SER A O 1
ATOM 2295 N N . VAL A 1 297 ? -21.022 2.065 25.445 1.00 95.69 297 VAL A N 1
ATOM 2296 C CA . VAL A 1 297 ? -20.387 0.866 25.992 1.00 95.69 297 VAL A CA 1
ATOM 2297 C C . VAL A 1 297 ? -21.214 0.383 27.173 1.00 95.69 297 VAL A C 1
ATOM 2299 O O . VAL A 1 297 ? -21.682 1.192 27.972 1.00 95.69 297 VAL A O 1
ATOM 2302 N N . ASP A 1 298 ? -21.385 -0.932 27.285 1.00 95.50 298 ASP A N 1
ATOM 2303 C CA . ASP A 1 298 ? -22.050 -1.548 28.429 1.00 95.50 298 ASP A CA 1
ATOM 2304 C C . ASP A 1 298 ? -21.209 -1.353 29.705 1.00 95.50 298 ASP A C 1
ATOM 2306 O O . ASP A 1 298 ? -20.084 -1.849 29.827 1.00 95.50 298 ASP A O 1
ATOM 2310 N N . GLN A 1 299 ? -21.773 -0.614 30.663 1.00 96.19 299 GLN A N 1
ATOM 2311 C CA . GLN A 1 299 ? -21.142 -0.311 31.944 1.00 96.19 299 GLN A CA 1
ATOM 2312 C C . GLN A 1 299 ? -20.863 -1.571 32.771 1.00 96.19 299 GLN A C 1
ATOM 2314 O O . GLN A 1 299 ? -19.781 -1.687 33.348 1.00 96.19 299 GLN A O 1
ATOM 2319 N N . ALA A 1 300 ? -21.808 -2.511 32.833 1.00 96.62 300 ALA A N 1
ATOM 2320 C CA . ALA A 1 300 ? -21.664 -3.727 33.625 1.00 96.62 300 ALA A CA 1
ATOM 2321 C C . ALA A 1 300 ? -20.591 -4.641 33.023 1.00 96.62 300 ALA A C 1
ATOM 2323 O O . ALA A 1 300 ? -19.721 -5.128 33.749 1.00 96.62 300 ALA A O 1
ATOM 2324 N N . ALA A 1 301 ? -20.592 -4.803 31.695 1.00 95.56 301 ALA A N 1
ATOM 2325 C CA . ALA A 1 301 ? -19.565 -5.568 30.990 1.00 95.56 301 ALA A CA 1
ATOM 2326 C C . ALA A 1 301 ? -18.169 -4.947 31.166 1.00 95.56 301 ALA A C 1
ATOM 2328 O O . ALA A 1 301 ? -17.192 -5.669 31.370 1.00 95.56 301 ALA A O 1
ATOM 2329 N N . CYS A 1 302 ? -18.071 -3.613 31.142 1.00 97.00 302 CYS A N 1
ATOM 2330 C CA . CYS A 1 302 ? -16.807 -2.921 31.365 1.00 97.00 302 CYS A CA 1
ATOM 2331 C C . CYS A 1 302 ? -16.288 -3.101 32.802 1.00 97.00 302 CYS A C 1
ATOM 2333 O O . CYS A 1 302 ? -15.125 -3.452 33.007 1.00 97.00 302 CYS A O 1
ATOM 2335 N N . THR A 1 303 ? -17.154 -2.941 33.807 1.00 96.56 303 THR A N 1
ATOM 2336 C CA . THR A 1 303 ? -16.783 -3.147 35.215 1.00 96.56 303 THR A CA 1
ATOM 2337 C C . THR A 1 303 ? -16.403 -4.602 35.506 1.00 96.56 303 THR A C 1
ATOM 2339 O O . THR A 1 303 ? -15.467 -4.840 36.271 1.00 96.56 303 THR A O 1
ATOM 2342 N N . ALA A 1 304 ? -17.040 -5.580 34.851 1.00 95.69 304 ALA A N 1
ATOM 2343 C CA . ALA A 1 304 ? -16.711 -7.001 35.004 1.00 95.69 304 ALA A CA 1
ATOM 2344 C C . ALA A 1 304 ? -15.261 -7.341 34.607 1.00 95.69 304 ALA A C 1
ATOM 2346 O O . ALA A 1 304 ? -14.675 -8.272 35.157 1.00 95.69 304 ALA A O 1
ATOM 2347 N N . ILE A 1 305 ? -14.656 -6.567 33.700 1.00 94.75 305 ILE A N 1
ATOM 2348 C CA . ILE A 1 305 ? -13.241 -6.709 33.315 1.00 94.75 305 ILE A CA 1
ATOM 2349 C C . ILE A 1 305 ? -12.321 -5.719 34.042 1.00 94.75 305 ILE A C 1
ATOM 2351 O O . ILE A 1 305 ? -11.220 -5.435 33.570 1.00 94.75 305 ILE A O 1
ATOM 2355 N N . SER A 1 306 ? -12.756 -5.199 35.197 1.00 95.94 306 SER A N 1
ATOM 2356 C CA . SER A 1 306 ? -12.041 -4.166 35.966 1.00 95.94 306 SER A CA 1
ATOM 2357 C C . SER A 1 306 ? -11.765 -2.894 35.153 1.00 95.94 306 SER A C 1
ATOM 2359 O O . SER A 1 306 ? -10.758 -2.218 35.368 1.00 95.94 306 SER A O 1
ATOM 2361 N N . GLY A 1 307 ? -12.632 -2.594 34.185 1.00 97.00 307 GLY A N 1
ATOM 2362 C CA . GLY A 1 307 ? -12.570 -1.392 33.371 1.00 97.00 307 GLY A CA 1
ATOM 2363 C C . GLY A 1 307 ? -13.513 -0.297 33.856 1.00 97.00 307 GLY A C 1
ATOM 2364 O O . GLY A 1 307 ? -14.476 -0.538 34.591 1.00 97.00 307 GLY A O 1
ATOM 2365 N N . SER A 1 308 ? -13.249 0.914 33.378 1.00 97.94 308 SER A N 1
ATOM 2366 C CA . SER A 1 308 ? -14.085 2.094 33.588 1.00 97.94 308 SER A CA 1
ATOM 2367 C C . SER A 1 308 ? -14.562 2.631 32.246 1.00 97.94 308 SER A C 1
ATOM 2369 O O . SER A 1 308 ? -13.773 2.762 31.310 1.00 97.94 308 SER A O 1
ATOM 2371 N N . VAL A 1 309 ? -15.847 2.968 32.143 1.00 98.31 309 VAL A N 1
ATOM 2372 C CA . VAL A 1 309 ? -16.377 3.642 30.954 1.00 98.31 309 VAL A CA 1
ATOM 2373 C C . VAL A 1 309 ? -15.897 5.090 30.967 1.00 98.31 309 VAL A C 1
ATOM 2375 O O . VAL A 1 309 ? -16.152 5.830 31.916 1.00 98.31 309 VAL A O 1
ATOM 2378 N N . MET A 1 310 ? -15.182 5.493 29.920 1.00 98.25 310 MET A N 1
ATOM 2379 C CA . MET A 1 310 ? -14.613 6.834 29.788 1.00 98.25 310 MET A CA 1
ATOM 2380 C C . MET A 1 310 ? -15.003 7.445 28.445 1.00 98.25 310 MET A C 1
ATOM 2382 O O . MET A 1 310 ? -15.024 6.762 27.420 1.00 98.25 310 MET A O 1
ATOM 2386 N N . GLN A 1 311 ? -15.304 8.744 28.443 1.00 98.00 311 GLN A N 1
ATOM 2387 C CA . GLN A 1 311 ? -15.616 9.476 27.220 1.00 98.00 311 GLN A CA 1
ATOM 2388 C C . GLN A 1 311 ? -14.330 9.882 26.495 1.00 98.00 311 GLN A C 1
ATOM 2390 O O . GLN A 1 311 ? -13.469 10.548 27.067 1.00 98.00 311 GLN A O 1
ATOM 2395 N N . LEU A 1 312 ? -14.223 9.535 25.215 1.00 98.38 312 LEU A N 1
ATOM 2396 C CA . LEU A 1 312 ? -13.189 10.045 24.324 1.00 98.38 312 LEU A CA 1
ATOM 2397 C C . LEU A 1 312 ? -13.603 11.405 23.752 1.00 98.38 312 LEU A C 1
ATOM 2399 O O . LEU A 1 312 ? -14.751 11.611 23.357 1.00 98.38 312 LEU A O 1
ATOM 2403 N N . TRP A 1 313 ? -12.636 12.317 23.658 1.00 97.81 313 TRP A N 1
ATOM 2404 C CA . TRP A 1 313 ? -12.755 13.602 22.965 1.00 97.81 313 TRP A CA 1
ATOM 2405 C C . TRP A 1 313 ? -13.862 14.523 23.496 1.00 97.81 313 TRP A C 1
ATOM 2407 O O . TRP A 1 313 ? -14.445 15.300 22.737 1.00 97.81 313 TRP A O 1
ATOM 2417 N N . ALA A 1 314 ? -14.126 14.484 24.806 1.00 96.25 314 ALA A N 1
ATOM 2418 C CA . ALA A 1 314 ? -15.042 15.419 25.458 1.00 96.25 314 ALA A CA 1
ATOM 2419 C C . ALA A 1 314 ? -14.712 16.875 25.067 1.00 96.25 314 ALA A C 1
ATOM 2421 O O . ALA A 1 314 ? -13.550 17.287 25.101 1.00 96.25 314 ALA A O 1
ATOM 2422 N N . ASN A 1 315 ? -15.732 17.638 24.661 1.00 94.81 315 ASN A N 1
ATOM 2423 C CA . ASN A 1 315 ? -15.633 19.022 24.168 1.00 94.81 315 ASN A CA 1
ATOM 2424 C C . ASN A 1 315 ? -14.808 19.224 22.880 1.00 94.81 315 ASN A C 1
ATOM 2426 O O . ASN A 1 315 ? -14.523 20.360 22.509 1.00 94.81 315 ASN A O 1
ATOM 2430 N N . LYS A 1 316 ? -14.421 18.150 22.180 1.00 96.38 316 LYS A N 1
ATOM 2431 C CA . LYS A 1 316 ? -13.709 18.213 20.887 1.00 96.38 316 LYS A CA 1
ATOM 2432 C C . LYS A 1 316 ? -14.550 17.691 19.722 1.00 96.38 316 LYS A C 1
ATOM 2434 O O . LYS A 1 316 ? -14.104 17.728 18.581 1.00 96.38 316 LYS A O 1
ATOM 2439 N N . THR A 1 317 ? -15.735 17.165 20.008 1.00 95.69 317 THR A N 1
ATOM 2440 C CA . THR A 1 317 ? -16.686 16.613 19.043 1.00 95.69 317 THR A CA 1
ATOM 2441 C C . THR A 1 317 ? -18.108 16.764 19.575 1.00 95.69 317 THR A C 1
ATOM 2443 O O . THR A 1 317 ? -18.313 16.829 20.786 1.00 95.69 317 THR A O 1
ATOM 2446 N N . ASN A 1 318 ? -19.084 16.780 18.667 1.00 95.25 318 ASN A N 1
ATOM 2447 C CA . ASN A 1 318 ? -20.510 16.760 19.004 1.00 95.25 318 ASN A CA 1
ATOM 2448 C C . ASN A 1 318 ? -21.045 15.333 19.229 1.00 95.25 318 ASN A C 1
ATOM 2450 O O . ASN A 1 318 ? -22.208 15.168 19.585 1.00 95.25 318 ASN A O 1
ATOM 2454 N N . TYR A 1 319 ? -20.219 14.306 19.004 1.00 96.44 319 TYR A N 1
ATOM 2455 C CA . TYR A 1 319 ? -20.590 12.904 19.198 1.00 96.44 319 TYR A CA 1
ATOM 2456 C C . TYR A 1 319 ? -20.247 12.423 20.611 1.00 96.44 319 TYR A C 1
ATOM 2458 O O . TYR A 1 319 ? -19.169 12.699 21.140 1.00 96.44 319 TYR A O 1
ATOM 2466 N N . SER A 1 320 ? -21.140 11.636 21.203 1.00 97.12 320 SER A N 1
ATOM 2467 C CA . SER A 1 320 ? -20.899 10.947 22.470 1.00 97.12 320 SER A CA 1
ATOM 2468 C C . SER A 1 320 ? -20.190 9.624 22.197 1.00 97.12 320 SER A C 1
ATOM 2470 O O . SER A 1 320 ? -20.820 8.647 21.793 1.00 97.12 320 SER A O 1
ATOM 2472 N N . ILE A 1 321 ? -18.869 9.605 22.376 1.00 98.25 321 ILE A N 1
ATOM 2473 C CA . ILE A 1 321 ? -18.026 8.440 22.093 1.00 98.25 321 ILE A CA 1
ATOM 2474 C C . ILE A 1 321 ? -17.430 7.925 23.399 1.00 98.25 321 ILE A C 1
ATOM 2476 O O . ILE A 1 321 ? -16.555 8.566 23.979 1.00 98.25 321 ILE A O 1
ATOM 2480 N N . PHE A 1 322 ? -17.894 6.767 23.855 1.00 98.44 322 PHE A N 1
ATOM 2481 C CA . PHE A 1 322 ? -17.400 6.106 25.058 1.00 98.44 322 PHE A CA 1
ATOM 2482 C C . PHE A 1 322 ? -16.552 4.880 24.712 1.00 98.44 322 PHE A C 1
ATOM 2484 O O . PHE A 1 322 ? -16.801 4.192 23.723 1.00 98.44 322 PHE A O 1
ATOM 2491 N N . ALA A 1 323 ? -15.561 4.605 25.555 1.00 98.44 323 ALA A N 1
ATOM 2492 C CA . ALA A 1 323 ? -14.748 3.398 25.511 1.00 98.44 323 ALA A CA 1
ATOM 2493 C C . ALA A 1 323 ? -14.691 2.755 26.903 1.00 98.44 323 ALA A C 1
ATOM 2495 O O . ALA A 1 323 ? -14.660 3.458 27.916 1.00 98.44 323 ALA A O 1
ATOM 2496 N N . CYS A 1 324 ? -14.639 1.424 26.961 1.00 98.56 324 CYS A N 1
ATOM 2497 C CA . CYS A 1 324 ? -14.229 0.720 28.166 1.00 98.56 324 CYS A CA 1
ATOM 2498 C C . CYS A 1 324 ? -12.707 0.786 28.287 1.00 98.56 324 CYS A C 1
ATOM 2500 O O . CYS A 1 324 ? -11.993 0.245 27.439 1.00 98.56 324 CYS A O 1
ATOM 2502 N N . VAL A 1 325 ? -12.206 1.435 29.334 1.00 98.38 325 VAL A N 1
ATOM 2503 C CA . VAL A 1 325 ? -10.773 1.532 29.608 1.00 98.38 325 VAL A CA 1
ATOM 2504 C C . VAL A 1 325 ? -10.414 0.526 30.690 1.00 98.38 325 VAL A C 1
ATOM 2506 O O . VAL A 1 325 ? -10.767 0.717 31.852 1.00 98.38 325 VAL A O 1
ATOM 2509 N N . ALA A 1 326 ? -9.735 -0.553 30.304 1.00 96.31 326 ALA A N 1
ATOM 2510 C CA . ALA A 1 326 ? -9.391 -1.675 31.178 1.00 96.31 326 ALA A CA 1
ATOM 2511 C C . ALA A 1 326 ? -7.869 -1.919 31.210 1.00 96.31 326 ALA A C 1
ATOM 2513 O O . ALA A 1 326 ? -7.170 -1.599 30.245 1.00 96.31 326 ALA A O 1
ATOM 2514 N N . PRO A 1 327 ? -7.312 -2.472 32.302 1.00 91.38 327 PRO A N 1
ATOM 2515 C CA . PRO A 1 327 ? -5.891 -2.807 32.362 1.00 91.38 327 PRO A CA 1
ATOM 2516 C C . PRO A 1 327 ? -5.530 -3.950 31.391 1.00 91.38 327 PRO A C 1
ATOM 2518 O O . PRO A 1 327 ? -6.334 -4.842 31.130 1.00 91.38 327 PRO A O 1
ATOM 2521 N N . ASP A 1 328 ? -4.292 -3.947 30.876 1.00 83.31 328 ASP A N 1
ATOM 2522 C CA . ASP A 1 328 ? -3.790 -4.979 29.944 1.00 83.31 328 ASP A CA 1
ATOM 2523 C C . ASP A 1 328 ? -3.795 -6.384 30.567 1.00 83.31 328 ASP A C 1
ATOM 2525 O O . ASP A 1 328 ? -4.040 -7.388 29.895 1.00 83.31 328 ASP A O 1
ATOM 2529 N N . THR A 1 329 ? -3.523 -6.442 31.866 1.00 77.44 329 THR A N 1
ATOM 2530 C CA . THR A 1 329 ? -3.606 -7.640 32.690 1.00 77.44 329 THR A CA 1
ATOM 2531 C C . THR A 1 329 ? -4.661 -7.399 33.751 1.00 77.44 329 THR A C 1
ATOM 2533 O O . THR A 1 329 ? -4.586 -6.398 34.466 1.00 77.44 329 THR A O 1
ATOM 2536 N N . LEU A 1 330 ? -5.604 -8.332 33.894 1.00 64.12 330 LEU A N 1
ATOM 2537 C CA . LEU A 1 330 ? -6.432 -8.365 35.093 1.00 64.12 330 LEU A CA 1
ATOM 2538 C C . LEU A 1 330 ? -5.495 -8.399 36.308 1.00 64.12 330 LEU A C 1
ATOM 2540 O O . LEU A 1 330 ? -4.455 -9.070 36.238 1.00 64.12 330 LEU A O 1
ATOM 2544 N N . PRO A 1 331 ? -5.819 -7.692 37.401 1.00 56.56 331 PRO A N 1
ATOM 2545 C CA . PRO A 1 331 ? -5.125 -7.907 38.656 1.00 56.56 331 PRO A CA 1
ATOM 2546 C C . PRO A 1 331 ? -5.078 -9.417 38.901 1.00 56.56 331 PRO A C 1
ATOM 2548 O O . PRO A 1 331 ? -6.121 -10.074 38.904 1.00 56.56 331 PRO A O 1
ATOM 2551 N N . LYS A 1 332 ? -3.875 -9.993 39.056 1.00 44.88 332 LYS A N 1
ATOM 2552 C CA . LYS A 1 332 ? -3.766 -11.292 39.722 1.00 44.88 332 LYS A CA 1
ATOM 2553 C C . LYS A 1 332 ? -4.475 -11.068 41.044 1.00 44.88 332 LYS A C 1
ATOM 2555 O O . LYS A 1 332 ? -3.990 -10.259 41.832 1.00 44.88 332 LYS A O 1
ATOM 2560 N N . ASN A 1 333 ? -5.633 -11.692 41.240 1.00 48.31 333 ASN A N 1
ATOM 2561 C CA . ASN A 1 333 ? -6.261 -11.681 42.546 1.00 48.31 333 ASN A CA 1
ATOM 2562 C C . ASN A 1 333 ? -5.171 -12.095 43.530 1.00 48.31 333 ASN A C 1
ATOM 2564 O O . ASN A 1 333 ? -4.594 -13.176 43.402 1.00 48.31 333 ASN A O 1
ATOM 2568 N N . ALA A 1 334 ? -4.841 -11.179 44.442 1.00 43.50 334 ALA A N 1
ATOM 2569 C CA . ALA A 1 334 ? -4.161 -11.538 45.664 1.00 43.50 334 ALA A CA 1
ATOM 2570 C C . ALA A 1 334 ? -4.927 -12.729 46.236 1.00 43.50 334 ALA A C 1
ATOM 2572 O O . ALA A 1 334 ? -6.163 -12.715 46.203 1.00 43.50 334 ALA A O 1
ATOM 2573 N N . ASP A 1 335 ? -4.189 -13.749 46.669 1.00 44.75 335 ASP A N 1
ATOM 2574 C CA . ASP A 1 335 ? -4.712 -14.923 47.353 1.00 44.75 335 ASP A CA 1
ATOM 2575 C C . ASP A 1 335 ? -5.834 -14.510 48.310 1.00 44.75 335 ASP A C 1
ATOM 2577 O O . ASP A 1 335 ? -5.606 -14.038 49.422 1.00 44.75 335 ASP A O 1
ATOM 2581 N N . SER A 1 336 ? -7.076 -14.676 47.861 1.00 39.00 336 SER A N 1
ATOM 2582 C CA . SER A 1 336 ? -8.221 -14.720 48.749 1.00 39.00 336 SER A CA 1
ATOM 2583 C C . SER A 1 336 ? -8.312 -16.172 49.161 1.00 39.00 336 SER A C 1
ATOM 2585 O O . SER A 1 336 ? -9.025 -16.991 48.586 1.00 39.00 336 SER A O 1
ATOM 2587 N N . SER A 1 337 ? -7.505 -16.496 50.165 1.00 49.28 337 SER A N 1
ATOM 2588 C CA . SER A 1 337 ? -7.742 -17.630 51.034 1.00 49.28 337 SER A CA 1
ATOM 2589 C C . SER A 1 337 ? -9.132 -17.475 51.659 1.00 49.28 337 SER A C 1
ATOM 2591 O O . SER A 1 337 ? -9.291 -16.903 52.736 1.00 49.28 337 SER A O 1
ATOM 2593 N N . SER A 1 338 ? -10.159 -17.977 50.985 1.00 40.25 338 SER A N 1
ATOM 2594 C CA . SER A 1 338 ? -11.407 -18.377 51.623 1.00 40.25 338 SER A CA 1
ATOM 2595 C C . SER A 1 338 ? -11.813 -19.739 51.072 1.00 40.25 338 SER A C 1
ATOM 2597 O O . SER A 1 338 ? -12.427 -19.912 50.022 1.00 40.25 338 SER A O 1
ATOM 2599 N N . ASN A 1 339 ? -11.341 -20.733 51.819 1.00 53.66 339 ASN A N 1
ATOM 2600 C CA . ASN A 1 339 ? -11.675 -22.146 51.781 1.00 53.66 339 ASN A CA 1
ATOM 2601 C C . ASN A 1 339 ? -13.095 -22.424 51.284 1.00 53.66 339 ASN A C 1
ATOM 2603 O O . ASN A 1 339 ? -14.035 -22.055 51.973 1.00 53.66 339 ASN A O 1
ATOM 2607 N N . ASN A 1 340 ? -13.223 -23.155 50.170 1.00 49.50 340 ASN A N 1
ATOM 2608 C CA . ASN A 1 340 ? -14.317 -24.110 49.913 1.00 49.50 340 ASN A CA 1
ATOM 2609 C C . ASN A 1 340 ? -13.981 -25.164 48.833 1.00 49.50 340 ASN A C 1
ATOM 2611 O O . ASN A 1 340 ? -14.860 -25.868 48.347 1.00 49.50 340 ASN A O 1
ATOM 2615 N N . ILE A 1 341 ? -12.704 -25.347 48.477 1.00 50.47 341 ILE A N 1
ATOM 2616 C CA . ILE A 1 341 ? -12.294 -26.404 47.535 1.00 50.47 341 ILE A CA 1
ATOM 2617 C C . ILE A 1 341 ? -12.438 -27.799 48.177 1.00 50.47 341 ILE A C 1
ATOM 2619 O O . ILE A 1 341 ? -12.836 -28.748 47.508 1.00 50.47 341 ILE A O 1
ATOM 2623 N N . GLY A 1 342 ? -12.229 -27.919 49.495 1.00 49.91 342 GLY A N 1
ATOM 2624 C CA . GLY A 1 342 ? -12.395 -29.186 50.220 1.00 49.91 342 GLY A CA 1
ATOM 2625 C C . GLY A 1 342 ? -13.836 -29.716 50.245 1.00 49.91 342 GLY A C 1
ATOM 2626 O O . GLY A 1 342 ? -14.043 -30.923 50.165 1.00 49.91 342 GLY A O 1
ATOM 2627 N N . VAL A 1 343 ? -14.837 -28.829 50.282 1.00 50.00 343 VAL A N 1
ATOM 2628 C CA . VAL A 1 343 ? -16.260 -29.219 50.284 1.00 50.00 343 VAL A CA 1
ATOM 2629 C C . VAL A 1 343 ? -16.716 -29.619 48.878 1.00 50.00 343 VAL A C 1
ATOM 2631 O O . VAL A 1 343 ? -17.415 -30.616 48.719 1.00 50.00 343 VAL A O 1
ATOM 2634 N N . ILE A 1 344 ? -16.249 -28.915 47.842 1.00 53.88 344 ILE A N 1
ATOM 2635 C CA . ILE A 1 344 ? -16.590 -29.220 46.444 1.00 53.88 344 ILE A CA 1
ATOM 2636 C C . ILE A 1 344 ? -15.950 -30.547 46.004 1.00 53.88 344 ILE A C 1
ATOM 2638 O O . ILE A 1 344 ? -16.626 -31.381 45.404 1.00 53.88 344 ILE A O 1
ATOM 2642 N N . ILE A 1 345 ? -14.690 -30.806 46.374 1.00 54.41 345 ILE A N 1
ATOM 2643 C CA . ILE A 1 345 ? -14.030 -32.093 46.094 1.00 54.41 345 ILE A CA 1
ATOM 2644 C C . ILE A 1 345 ? -14.681 -33.231 46.908 1.00 54.41 345 ILE A C 1
ATOM 2646 O O . ILE A 1 345 ? -14.883 -34.323 46.376 1.00 54.41 345 ILE A O 1
ATOM 2650 N N . GLY A 1 346 ? -15.100 -32.975 48.153 1.00 52.59 346 GLY A N 1
ATOM 2651 C CA . GLY A 1 346 ? -15.811 -33.952 48.988 1.00 52.59 346 GLY A CA 1
ATOM 2652 C C . GLY A 1 346 ? -17.187 -34.356 48.439 1.00 52.59 346 GLY A C 1
ATOM 2653 O O . GLY A 1 346 ? -17.519 -35.544 48.423 1.00 52.59 346 GLY A O 1
ATOM 2654 N N . CYS A 1 347 ? -17.966 -33.402 47.920 1.00 53.41 347 CYS A N 1
ATOM 2655 C CA . CYS A 1 347 ? -19.278 -33.678 47.325 1.00 53.41 347 CYS A CA 1
ATOM 2656 C C . CYS A 1 347 ? -19.179 -34.410 45.977 1.00 53.41 347 CYS A C 1
ATOM 2658 O O . CYS A 1 347 ? -20.009 -35.275 45.695 1.00 53.41 347 CYS A O 1
ATOM 2660 N N . VAL A 1 348 ? -18.153 -34.124 45.166 1.00 56.38 348 VAL A N 1
ATOM 2661 C CA . VAL A 1 348 ? -17.949 -34.802 43.874 1.00 56.38 348 VAL A CA 1
ATOM 2662 C C . VAL A 1 348 ? -17.470 -36.244 44.074 1.00 56.38 348 VAL A C 1
ATOM 2664 O O . VAL A 1 348 ? -18.009 -37.151 43.442 1.00 56.38 348 VAL A O 1
ATOM 2667 N N . ILE A 1 349 ? -16.538 -36.497 45.001 1.00 58.47 349 ILE A N 1
ATOM 2668 C CA . ILE A 1 349 ? -16.069 -37.865 45.295 1.00 58.47 349 ILE A CA 1
ATOM 2669 C C . ILE A 1 349 ? -17.187 -38.702 45.943 1.00 58.47 349 ILE A C 1
ATOM 2671 O O . ILE A 1 349 ? -17.381 -39.861 45.569 1.00 58.47 349 ILE A O 1
ATOM 2675 N N . GLY A 1 350 ? -17.978 -38.111 46.847 1.00 60.34 350 GLY A N 1
ATOM 2676 C CA . GLY A 1 350 ? -19.143 -38.773 47.444 1.00 60.34 350 GLY A CA 1
ATOM 2677 C C . GLY A 1 350 ? -20.247 -39.086 46.427 1.00 60.34 350 GLY A C 1
ATOM 2678 O O . GLY A 1 350 ? -20.773 -40.199 46.409 1.00 60.34 350 GLY A O 1
ATOM 2679 N N . GLY A 1 351 ? -20.558 -38.143 45.531 1.00 66.62 351 GLY A N 1
ATOM 2680 C CA . GLY A 1 351 ? -21.559 -38.332 44.476 1.00 66.62 351 GLY A CA 1
ATOM 2681 C C . GLY A 1 351 ? -21.162 -39.406 43.461 1.00 66.62 351 GLY A C 1
ATOM 2682 O O . GLY A 1 351 ? -21.978 -40.263 43.119 1.00 66.62 351 GLY A O 1
ATOM 2683 N N . VAL A 1 352 ? -19.896 -39.426 43.032 1.00 71.44 352 VAL A N 1
ATOM 2684 C CA . VAL A 1 352 ? -19.383 -40.444 42.098 1.00 71.44 352 VAL A CA 1
ATOM 2685 C C . VAL A 1 352 ? -19.375 -41.833 42.743 1.00 71.44 352 VAL A C 1
ATOM 2687 O O . VAL A 1 352 ? -19.774 -42.798 42.095 1.00 71.44 352 VAL A O 1
ATOM 2690 N N . ALA A 1 353 ? -19.018 -41.955 44.027 1.00 72.00 353 ALA A N 1
ATOM 2691 C CA . ALA A 1 353 ? -19.068 -43.237 44.733 1.00 72.00 353 ALA A CA 1
ATOM 2692 C C . ALA A 1 353 ? -20.500 -43.796 44.825 1.00 72.00 353 ALA A C 1
ATOM 2694 O O . ALA A 1 353 ? -20.718 -44.980 44.560 1.00 72.00 353 ALA A O 1
ATOM 2695 N N . VAL A 1 354 ? -21.490 -42.948 45.123 1.00 74.25 354 VAL A N 1
ATOM 2696 C CA . VAL A 1 354 ? -22.904 -43.356 45.187 1.00 74.25 354 VAL A CA 1
ATOM 2697 C C . VAL A 1 354 ? -23.432 -43.757 43.805 1.00 74.25 354 VAL A C 1
ATOM 2699 O O . VAL A 1 354 ? -24.095 -44.787 43.687 1.00 74.25 354 VAL A O 1
ATOM 2702 N N . ILE A 1 355 ? -23.083 -43.022 42.744 1.00 77.81 355 ILE A N 1
ATOM 2703 C CA . ILE A 1 355 ? -23.468 -43.367 41.365 1.00 77.81 355 ILE A CA 1
ATOM 2704 C C . ILE A 1 355 ? -22.826 -44.692 40.925 1.00 77.81 355 ILE A C 1
ATOM 2706 O O . ILE A 1 355 ? -23.508 -45.531 40.335 1.00 77.81 355 ILE A O 1
ATOM 2710 N N . CYS A 1 356 ? -21.556 -44.934 41.263 1.00 73.00 356 CYS A N 1
ATOM 2711 C CA . CYS A 1 356 ? -20.875 -46.199 40.977 1.00 73.00 356 CYS A CA 1
ATOM 2712 C C . CYS A 1 356 ? -21.499 -47.384 41.730 1.00 73.00 356 CYS A C 1
ATOM 2714 O O . CYS A 1 356 ? -21.646 -48.462 41.154 1.00 73.00 356 CYS A O 1
ATOM 2716 N N . ILE A 1 357 ? -21.922 -47.193 42.985 1.00 78.75 357 ILE A N 1
ATOM 2717 C CA . ILE A 1 357 ? -22.626 -48.223 43.765 1.00 78.75 357 ILE A CA 1
ATOM 2718 C C . ILE A 1 357 ? -24.002 -48.515 43.149 1.00 78.75 357 ILE A C 1
ATOM 2720 O O . ILE A 1 357 ? -24.356 -49.681 42.967 1.00 78.75 357 ILE A O 1
ATOM 2724 N N . ILE A 1 358 ? -24.756 -47.484 42.754 1.00 79.69 358 ILE A N 1
ATOM 2725 C CA . ILE A 1 358 ? -26.056 -47.648 42.083 1.00 79.69 358 ILE A CA 1
ATOM 2726 C C . ILE A 1 358 ? -25.886 -48.376 40.741 1.00 79.69 358 ILE A C 1
ATOM 2728 O O . ILE A 1 358 ? -26.601 -49.346 40.484 1.00 79.69 358 ILE A O 1
ATOM 2732 N N . LEU A 1 359 ? -24.910 -47.985 39.916 1.00 77.62 359 LEU A N 1
ATOM 2733 C CA . LEU A 1 359 ? -24.591 -48.668 38.656 1.00 77.62 359 LEU A CA 1
ATOM 2734 C C . LEU A 1 359 ? -24.186 -50.127 38.888 1.00 77.62 359 LEU A C 1
ATOM 2736 O O . LEU A 1 359 ? -24.651 -51.006 38.165 1.00 77.62 359 LEU A O 1
ATOM 2740 N N . PHE A 1 360 ? -23.392 -50.413 39.921 1.00 80.56 360 PHE A N 1
ATOM 2741 C CA . PHE A 1 360 ? -23.015 -51.779 40.278 1.00 80.56 360 PHE A CA 1
ATOM 2742 C C . PHE A 1 360 ? -24.234 -52.636 40.658 1.00 80.56 360 PHE A C 1
ATOM 2744 O O . PHE A 1 360 ? -24.364 -53.763 40.176 1.00 80.56 360 PHE A O 1
ATOM 2751 N N . PHE A 1 361 ? -25.174 -52.105 41.448 1.00 75.94 361 PHE A N 1
ATOM 2752 C CA . PHE A 1 361 ? -26.408 -52.821 41.794 1.00 75.94 361 PHE A CA 1
ATOM 2753 C C . PHE A 1 361 ? -27.365 -52.981 40.602 1.00 75.94 361 PHE A C 1
ATOM 2755 O O . PHE A 1 361 ? -27.972 -54.044 40.456 1.00 75.94 361 PHE A O 1
ATOM 2762 N N . VAL A 1 362 ? -27.467 -51.990 39.710 1.00 77.31 362 VAL A N 1
ATOM 2763 C CA . VAL A 1 362 ? -28.288 -52.073 38.485 1.00 77.31 362 VAL A CA 1
ATOM 2764 C C . VAL A 1 362 ? -27.707 -53.082 37.489 1.00 77.31 362 VAL A C 1
ATOM 2766 O O . VAL A 1 362 ? -28.454 -53.890 36.934 1.00 77.31 362 VAL A O 1
ATOM 2769 N N . LEU A 1 363 ? -26.385 -53.104 37.301 1.00 75.56 363 LEU A N 1
ATOM 2770 C CA . LEU A 1 363 ? -25.708 -54.075 36.435 1.00 75.56 363 LEU A CA 1
ATOM 2771 C C . LEU A 1 363 ? -25.765 -55.492 37.018 1.00 75.56 363 LEU A C 1
ATOM 2773 O O . LEU A 1 363 ? -26.018 -56.446 36.282 1.00 75.56 363 LEU A O 1
ATOM 2777 N N . ARG A 1 364 ? -25.632 -55.644 38.342 1.00 73.69 364 ARG A N 1
ATOM 2778 C CA . ARG A 1 364 ? -25.805 -56.939 39.018 1.00 73.69 364 ARG A CA 1
ATOM 2779 C C . ARG A 1 364 ? -27.251 -57.443 38.938 1.00 73.69 364 ARG A C 1
ATOM 2781 O O . ARG A 1 364 ? -27.456 -58.649 38.843 1.00 73.69 364 ARG A O 1
ATOM 2788 N N . LYS A 1 365 ? -28.242 -56.543 38.914 1.00 63.56 365 LYS A N 1
ATOM 2789 C CA . LYS A 1 365 ? -29.657 -56.896 38.712 1.00 63.56 365 LYS A CA 1
ATOM 2790 C C . LYS A 1 365 ? -29.975 -57.231 37.247 1.00 63.56 365 LYS A C 1
ATOM 2792 O O . LYS A 1 365 ? -30.768 -58.136 37.013 1.00 63.56 365 LYS A O 1
ATOM 2797 N N . ARG A 1 366 ? -29.332 -56.574 36.266 1.00 58.56 366 ARG A N 1
ATOM 2798 C CA . ARG A 1 366 ? -29.479 -56.902 34.829 1.00 58.56 366 ARG A CA 1
ATOM 2799 C C . ARG A 1 366 ? -28.798 -58.214 34.435 1.00 58.56 366 ARG A C 1
ATOM 2801 O O . ARG A 1 366 ? -29.339 -58.912 33.593 1.00 58.56 366 ARG A O 1
ATOM 2808 N N . LYS A 1 367 ? -27.700 -58.607 35.091 1.00 52.50 367 LYS A N 1
ATOM 2809 C CA . LYS A 1 367 ? -27.031 -59.901 34.842 1.00 52.50 367 LYS A CA 1
ATOM 2810 C C . LYS A 1 367 ? -27.836 -61.127 35.319 1.00 52.50 367 LYS A C 1
ATOM 2812 O O . LYS A 1 367 ? -27.474 -62.248 34.996 1.00 52.50 367 LYS A O 1
ATOM 2817 N N . ASN A 1 368 ? -28.927 -60.926 36.065 1.00 49.06 368 ASN A N 1
ATOM 2818 C CA . ASN A 1 368 ? -29.856 -61.998 36.446 1.00 49.06 368 ASN A CA 1
ATOM 2819 C C . ASN A 1 368 ? -31.085 -62.107 35.523 1.00 49.06 368 ASN A C 1
ATOM 2821 O O . ASN A 1 368 ? -31.931 -62.958 35.770 1.00 49.06 368 ASN A O 1
ATOM 2825 N N . ASN A 1 369 ? -31.186 -61.274 34.482 1.00 50.12 369 ASN A N 1
ATOM 2826 C CA . ASN A 1 369 ? -32.260 -61.315 33.488 1.00 50.12 369 ASN A CA 1
ATOM 2827 C C . ASN A 1 369 ? -31.654 -61.255 32.074 1.00 50.12 369 ASN A C 1
ATOM 2829 O O . ASN A 1 369 ? -31.820 -60.272 31.353 1.00 50.12 369 ASN A O 1
ATOM 2833 N N . ASP A 1 370 ? -30.951 -62.318 31.682 1.00 40.31 370 ASP A N 1
ATOM 2834 C CA . ASP A 1 370 ? -30.659 -62.578 30.272 1.00 40.31 370 ASP A CA 1
ATOM 2835 C C . ASP A 1 370 ? -31.879 -63.266 29.640 1.00 40.31 370 ASP A C 1
ATOM 2837 O O . ASP A 1 370 ? -32.065 -64.478 29.747 1.00 40.31 370 ASP A O 1
ATOM 2841 N N . GLN A 1 371 ? -32.720 -62.477 28.969 1.00 38.47 371 GLN A N 1
ATOM 2842 C CA . GLN A 1 371 ? -33.528 -62.964 27.855 1.00 38.47 371 GLN A CA 1
ATOM 2843 C C . GLN A 1 371 ? -33.045 -62.259 26.587 1.00 38.47 371 GLN A C 1
ATOM 2845 O O . GLN A 1 371 ? -33.175 -61.047 26.418 1.00 38.47 371 GLN A O 1
ATOM 2850 N N . SER A 1 372 ? -32.429 -63.060 25.727 1.00 38.25 372 SER A N 1
ATOM 2851 C CA . SER A 1 372 ? -31.930 -62.742 24.396 1.00 38.25 372 SER A CA 1
ATOM 2852 C C . SER A 1 372 ? -33.014 -62.145 23.500 1.00 38.25 372 SER A C 1
ATOM 2854 O O . SER A 1 372 ? -34.013 -62.808 23.233 1.00 38.25 372 SER A O 1
ATOM 2856 N N . PHE A 1 373 ? -32.765 -60.951 22.961 1.00 34.41 373 PHE A N 1
ATOM 2857 C CA . PHE A 1 373 ? -33.488 -60.424 21.805 1.00 34.41 373 PHE A CA 1
ATOM 2858 C C . PHE A 1 373 ? -32.505 -60.138 20.668 1.00 34.41 373 PHE A C 1
ATOM 2860 O O . PHE A 1 373 ? -31.698 -59.211 20.724 1.00 34.41 373 PHE A O 1
ATOM 2867 N N . TYR A 1 374 ? -32.582 -61.009 19.663 1.00 29.62 374 TYR A N 1
ATOM 2868 C CA . TYR A 1 374 ? -32.039 -60.844 18.322 1.00 29.62 374 TYR A CA 1
ATOM 2869 C C . TYR A 1 374 ? -32.715 -59.648 17.635 1.00 29.62 374 TYR A C 1
ATOM 2871 O O . TYR A 1 374 ? -33.931 -59.496 17.740 1.00 29.62 374 TYR A O 1
ATOM 2879 N N . TYR A 1 375 ? -31.948 -58.840 16.898 1.00 29.22 375 TYR A N 1
ATOM 2880 C CA . TYR A 1 375 ? -32.4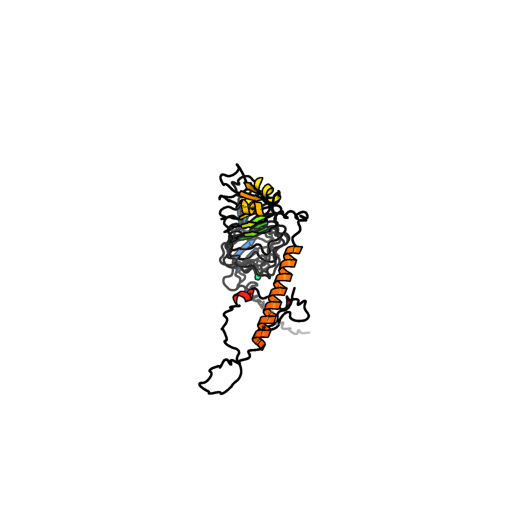99 -57.989 15.841 1.00 29.22 375 TYR A CA 1
ATOM 2881 C C . TYR A 1 375 ? -32.242 -58.664 14.494 1.00 29.22 375 TYR A C 1
ATOM 2883 O O . TYR A 1 375 ? -31.104 -58.946 14.121 1.00 29.22 375 TYR A O 1
ATOM 2891 N N . GLU A 1 376 ? -33.343 -58.970 13.823 1.00 30.03 376 GLU A N 1
ATOM 2892 C CA . GLU A 1 376 ? -33.453 -59.624 12.526 1.00 30.03 376 GLU A CA 1
ATOM 2893 C C . GLU A 1 376 ? -33.248 -58.576 11.416 1.00 30.03 376 GLU A C 1
ATOM 2895 O O . GLU A 1 376 ? -33.907 -57.537 11.407 1.00 30.03 376 GLU A O 1
ATOM 2900 N N . ASN A 1 377 ? -32.317 -58.831 10.492 1.00 33.75 377 ASN A N 1
ATOM 2901 C CA . ASN A 1 377 ? -32.168 -58.072 9.247 1.00 33.75 377 ASN A CA 1
ATOM 2902 C C . ASN A 1 377 ? -33.092 -58.685 8.186 1.00 33.75 377 ASN A C 1
ATOM 2904 O O . ASN A 1 377 ? -32.941 -59.875 7.902 1.00 33.75 377 ASN A O 1
ATOM 2908 N N . PRO A 1 378 ? -33.966 -57.916 7.520 1.00 34.06 378 PRO A N 1
ATOM 2909 C CA . PRO A 1 378 ? -34.622 -58.394 6.318 1.00 34.06 378 PRO A CA 1
ATOM 2910 C C . PRO A 1 378 ? -33.768 -58.051 5.091 1.00 34.06 378 PRO A C 1
ATOM 2912 O O . PRO A 1 378 ? -33.760 -56.924 4.603 1.00 34.06 378 PRO A O 1
ATOM 2915 N N . THR A 1 379 ? -33.076 -59.053 4.555 1.00 32.22 379 THR A N 1
ATOM 2916 C CA . THR A 1 379 ? -32.678 -59.082 3.145 1.00 32.22 379 THR A CA 1
ATOM 2917 C C . THR A 1 379 ? -33.291 -60.314 2.495 1.00 32.22 379 THR A C 1
ATOM 2919 O O . THR A 1 379 ? -32.957 -61.429 2.875 1.00 32.22 379 THR A O 1
ATOM 2922 N N . LEU A 1 380 ? -34.145 -60.126 1.481 1.00 32.47 380 LEU A N 1
ATOM 2923 C CA . LEU A 1 380 ? -34.040 -60.913 0.249 1.00 32.47 380 LEU A CA 1
ATOM 2924 C C . LEU A 1 380 ? -34.893 -60.365 -0.903 1.00 32.47 380 LEU A C 1
ATOM 2926 O O . LEU A 1 380 ? -36.078 -60.084 -0.749 1.00 32.47 380 LEU A O 1
ATOM 2930 N N . GLY A 1 381 ? -34.263 -60.351 -2.077 1.00 29.44 381 GLY A N 1
ATOM 2931 C CA . GLY A 1 381 ? -34.861 -60.251 -3.405 1.00 29.44 381 GLY A CA 1
ATOM 2932 C C . GLY A 1 381 ? -34.028 -59.304 -4.273 1.00 29.44 381 GLY A C 1
ATOM 2933 O O . GLY A 1 381 ? -34.104 -58.104 -4.084 1.00 29.44 381 GLY A O 1
ATOM 2934 N N . ASN A 1 382 ? -33.205 -59.723 -5.231 1.00 32.34 382 ASN A N 1
ATOM 2935 C CA . ASN A 1 382 ? -32.962 -61.039 -5.801 1.00 32.34 382 ASN A CA 1
ATOM 2936 C C . ASN A 1 382 ? -31.611 -60.993 -6.550 1.00 32.34 382 ASN A C 1
ATOM 2938 O O . ASN A 1 382 ? -31.186 -59.936 -7.012 1.00 32.34 382 ASN A O 1
ATOM 2942 N N . ASN A 1 383 ? -30.951 -62.144 -6.658 1.00 36.53 383 ASN A N 1
ATOM 2943 C CA . ASN A 1 383 ? -29.653 -62.343 -7.305 1.00 36.53 383 ASN A CA 1
ATOM 2944 C C . ASN A 1 383 ? -29.663 -62.055 -8.816 1.00 36.53 383 ASN A C 1
ATOM 2946 O O . ASN A 1 383 ? -30.540 -62.559 -9.506 1.00 36.53 383 ASN A O 1
ATOM 2950 N N . THR A 1 384 ? -28.581 -61.453 -9.320 1.00 31.91 384 THR A N 1
ATOM 2951 C CA . THR A 1 384 ? -27.711 -62.051 -10.358 1.00 31.91 384 THR A CA 1
ATOM 2952 C C . THR A 1 384 ? -26.333 -61.399 -10.284 1.00 31.91 384 THR A C 1
ATOM 2954 O O . THR A 1 384 ? -26.194 -60.204 -10.531 1.00 31.91 384 THR A O 1
ATOM 2957 N N . GLY A 1 385 ? -25.316 -62.181 -9.924 1.00 32.41 385 GLY A N 1
ATOM 2958 C CA . GLY A 1 385 ? -23.923 -61.759 -9.961 1.00 32.41 385 GLY A CA 1
ATOM 2959 C C . GLY A 1 385 ? -23.256 -62.129 -11.281 1.00 32.41 385 GLY A C 1
ATOM 2960 O O . GLY A 1 385 ? -23.417 -63.247 -11.757 1.00 32.41 385 GLY A O 1
ATOM 2961 N N . THR A 1 386 ? -22.436 -61.217 -11.792 1.00 30.56 386 THR A N 1
ATOM 2962 C CA . THR A 1 386 ? -21.219 -61.511 -12.561 1.00 30.56 386 THR A CA 1
ATOM 2963 C C . THR A 1 386 ? -20.234 -60.387 -12.262 1.00 30.56 386 THR A C 1
ATOM 2965 O O . THR A 1 386 ? -20.523 -59.224 -12.530 1.00 30.56 386 THR A O 1
ATOM 2968 N N . GLY A 1 387 ? -19.114 -60.724 -11.624 1.00 32.00 387 GLY A N 1
ATOM 2969 C CA . GLY A 1 387 ? -18.091 -59.763 -11.230 1.00 32.00 387 GLY A CA 1
ATOM 2970 C C . GLY A 1 387 ? -17.189 -59.347 -12.386 1.00 32.00 387 GLY A C 1
ATOM 2971 O O . GLY A 1 387 ? -16.852 -60.171 -13.228 1.00 32.00 387 GLY A O 1
ATOM 2972 N N . THR A 1 388 ? -16.732 -58.096 -12.343 1.00 29.78 388 THR A N 1
ATOM 2973 C CA . THR A 1 388 ? -15.467 -57.640 -12.938 1.00 29.78 388 THR A CA 1
ATOM 2974 C C . THR A 1 388 ? -14.965 -56.401 -12.197 1.00 29.78 388 THR A C 1
ATOM 2976 O O . THR A 1 388 ? -15.737 -55.626 -11.642 1.00 29.78 388 THR A O 1
ATOM 2979 N N . GLN A 1 389 ? -13.641 -56.293 -12.149 1.00 32.53 389 GLN A N 1
ATOM 2980 C CA . GLN A 1 389 ? -12.818 -55.384 -11.360 1.00 32.53 389 GLN A CA 1
ATOM 2981 C C . GLN A 1 389 ? -13.016 -53.890 -11.675 1.00 32.53 389 GLN A C 1
ATOM 2983 O O . GLN A 1 389 ? -13.102 -53.506 -12.834 1.00 32.53 389 GLN A O 1
ATOM 2988 N N . GLY A 1 390 ? -12.915 -53.070 -10.622 1.00 33.41 390 GLY A N 1
ATOM 2989 C CA . GLY A 1 390 ? -12.101 -51.850 -10.605 1.00 33.41 390 GLY A CA 1
ATOM 2990 C C . GLY A 1 390 ? -12.598 -50.629 -11.379 1.00 33.41 390 GLY A C 1
ATOM 2991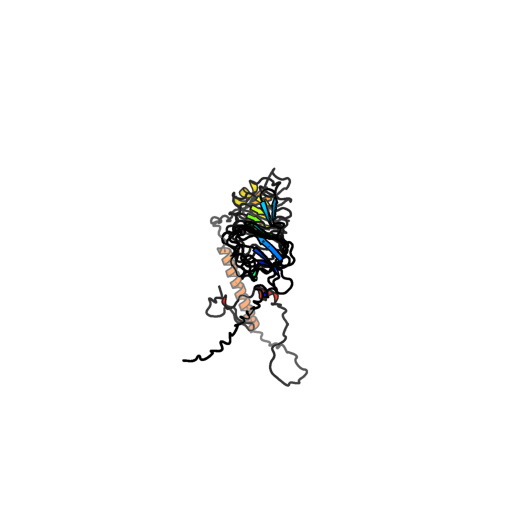 O O . GLY A 1 390 ? -12.235 -50.439 -12.530 1.00 33.41 390 GLY A O 1
ATOM 2992 N N . SER A 1 391 ? -13.254 -49.706 -10.678 1.00 31.97 391 SER A N 1
ATOM 2993 C CA . SER A 1 391 ? -12.944 -48.275 -10.780 1.00 31.97 391 SER A CA 1
ATOM 2994 C C . SER A 1 391 ? -13.557 -47.558 -9.581 1.00 31.97 391 SER A C 1
ATOM 2996 O O . SER A 1 391 ? -14.758 -47.656 -9.345 1.00 31.97 391 SER A O 1
ATOM 2998 N N . ALA A 1 392 ? -12.723 -46.889 -8.787 1.00 35.75 392 ALA A N 1
ATOM 2999 C CA . ALA A 1 392 ? -13.176 -46.022 -7.709 1.00 35.75 392 ALA A CA 1
ATOM 3000 C C . ALA A 1 392 ? -13.761 -44.747 -8.331 1.00 35.75 392 ALA A C 1
ATOM 3002 O O . ALA A 1 392 ? -13.048 -43.781 -8.590 1.00 35.75 392 ALA A O 1
ATOM 3003 N N . GLY A 1 393 ? -15.060 -44.781 -8.600 1.00 36.91 393 GLY A N 1
ATOM 3004 C CA . GLY A 1 393 ? -15.877 -43.632 -8.947 1.00 36.91 393 GLY A CA 1
ATOM 3005 C C . GLY A 1 393 ? -17.197 -43.736 -8.194 1.00 36.91 393 GLY A C 1
ATOM 3006 O O . GLY A 1 393 ? -17.805 -44.797 -8.182 1.00 36.91 393 GLY A O 1
ATOM 3007 N N . GLU A 1 394 ? -17.586 -42.625 -7.572 1.00 40.44 394 GLU A N 1
ATOM 3008 C CA . GLU A 1 394 ? -18.903 -42.365 -6.976 1.00 40.44 394 GLU A CA 1
ATOM 3009 C C . GLU A 1 394 ? -19.276 -43.129 -5.700 1.00 40.44 394 GLU A C 1
ATOM 3011 O O . GLU A 1 394 ? -20.031 -44.091 -5.714 1.00 40.44 394 GLU A O 1
ATOM 3016 N N . TYR A 1 395 ? -18.871 -42.557 -4.561 1.00 37.03 395 TYR A N 1
ATOM 3017 C CA . TYR A 1 395 ? -19.751 -42.464 -3.391 1.00 37.03 395 TYR A CA 1
ATOM 3018 C C . TYR A 1 395 ? -19.665 -41.053 -2.806 1.00 37.03 395 TYR A C 1
ATOM 3020 O O . TYR A 1 395 ? -18.985 -40.783 -1.817 1.00 37.03 395 TYR A O 1
ATOM 3028 N N . SER A 1 396 ? -20.363 -40.129 -3.462 1.00 41.25 396 SER A N 1
ATOM 3029 C CA . SER A 1 396 ? -20.792 -38.863 -2.879 1.00 41.25 396 SER A CA 1
ATOM 3030 C C . SER A 1 396 ? -22.000 -39.112 -1.969 1.00 41.25 396 SER A C 1
ATOM 3032 O O . SER A 1 396 ? -23.129 -38.802 -2.331 1.00 41.25 396 SER A O 1
ATOM 3034 N N . GLU A 1 397 ? -21.767 -39.676 -0.786 1.00 46.72 397 GLU A N 1
ATOM 3035 C CA . GLU A 1 397 ? -22.747 -39.710 0.313 1.00 46.72 397 GLU A CA 1
ATOM 3036 C C . GLU A 1 397 ? -22.063 -39.357 1.640 1.00 46.72 397 GLU A C 1
ATOM 3038 O O . GLU A 1 397 ? -21.980 -40.128 2.586 1.00 46.72 397 GLU A O 1
ATOM 3043 N N . MET A 1 398 ? -21.498 -38.153 1.653 1.00 45.72 398 MET A N 1
ATOM 3044 C CA . MET A 1 398 ? -21.387 -37.225 2.782 1.00 45.72 398 MET A CA 1
ATOM 3045 C C . MET A 1 398 ? -20.717 -35.988 2.185 1.00 45.72 398 MET A C 1
ATOM 3047 O O . MET A 1 398 ? -19.512 -35.977 1.952 1.00 45.72 398 MET A O 1
ATOM 3051 N N . GLY A 1 399 ? -21.533 -35.000 1.809 1.00 42.97 399 GLY A N 1
ATOM 3052 C CA . GLY A 1 399 ? -21.149 -33.835 1.010 1.00 42.97 399 GLY A CA 1
ATOM 3053 C C . GLY A 1 399 ? -20.165 -32.898 1.707 1.00 42.97 399 GLY A C 1
ATOM 3054 O O . GLY A 1 399 ? -20.535 -31.802 2.117 1.00 42.97 399 GLY A O 1
ATOM 3055 N N . LEU A 1 400 ? -18.906 -33.311 1.810 1.00 53.72 400 LEU A N 1
ATOM 3056 C CA . LEU A 1 400 ? -17.791 -32.434 2.124 1.00 53.72 400 LEU A CA 1
ATOM 3057 C C . LEU A 1 400 ? -17.120 -32.054 0.799 1.00 53.72 400 LEU A C 1
ATOM 3059 O O . LEU A 1 400 ? -16.267 -32.778 0.286 1.00 53.72 400 LEU A O 1
ATOM 3063 N N . ASN A 1 401 ? -17.542 -30.932 0.211 1.00 56.41 401 ASN A N 1
ATOM 3064 C CA . ASN A 1 401 ? -16.834 -30.350 -0.924 1.00 56.41 401 ASN A CA 1
ATOM 3065 C C . ASN A 1 401 ? -15.517 -29.748 -0.412 1.00 56.41 401 ASN A C 1
ATOM 3067 O O . ASN A 1 401 ? -15.495 -28.664 0.162 1.00 56.41 401 ASN A O 1
ATOM 3071 N N . VAL A 1 402 ? -14.426 -30.492 -0.570 1.00 65.06 402 VAL A N 1
ATOM 3072 C CA . VAL A 1 402 ? -13.079 -30.084 -0.142 1.00 65.06 402 VAL A CA 1
ATOM 3073 C C . VAL A 1 402 ? -12.325 -29.301 -1.218 1.00 65.06 402 VAL A C 1
ATOM 3075 O O . VAL A 1 402 ? -11.159 -28.961 -1.023 1.00 65.06 402 VAL A O 1
ATOM 3078 N N . GLU A 1 403 ? -12.969 -28.996 -2.346 1.00 70.69 403 GLU A N 1
ATOM 3079 C CA . GLU A 1 403 ? -12.327 -28.298 -3.458 1.00 70.69 403 GLU A CA 1
ATOM 3080 C C . GLU A 1 403 ? -11.978 -26.847 -3.097 1.00 70.69 403 GLU A C 1
ATOM 3082 O O . GLU A 1 403 ? -10.880 -26.382 -3.404 1.00 70.69 403 GLU A O 1
ATOM 3087 N N . ASP A 1 404 ? -12.824 -26.192 -2.300 1.00 68.31 404 ASP A N 1
ATOM 3088 C CA . ASP A 1 404 ? -12.566 -24.851 -1.756 1.00 68.31 404 ASP A CA 1
ATOM 3089 C C . ASP A 1 404 ? -11.413 -24.843 -0.735 1.00 68.31 404 ASP A C 1
ATOM 3091 O O . ASP A 1 404 ? -10.792 -23.813 -0.484 1.00 68.31 404 ASP A O 1
ATOM 3095 N N . LEU A 1 405 ? -11.068 -26.003 -0.164 1.00 62.19 405 LEU A N 1
ATOM 3096 C CA . LEU A 1 405 ? -9.944 -26.157 0.765 1.00 62.19 405 LEU A CA 1
ATOM 3097 C C . LEU A 1 405 ? -8.626 -26.467 0.045 1.00 62.19 405 LEU A C 1
ATOM 3099 O O . LEU A 1 405 ? -7.570 -26.481 0.682 1.00 62.19 405 LEU A O 1
ATOM 3103 N N . ARG A 1 406 ? -8.646 -26.669 -1.281 1.00 69.75 406 ARG A N 1
ATOM 3104 C CA . ARG A 1 406 ? -7.445 -26.963 -2.077 1.00 69.75 406 ARG A CA 1
ATOM 3105 C C . ARG A 1 406 ? -6.417 -25.830 -2.002 1.00 69.75 406 ARG A C 1
ATOM 3107 O O . ARG A 1 406 ? -5.222 -26.107 -1.983 1.00 69.75 406 ARG A O 1
ATOM 3114 N N . VAL A 1 407 ? -6.866 -24.580 -1.870 1.00 73.38 407 VAL A N 1
ATOM 3115 C CA . VAL A 1 407 ? -5.995 -23.399 -1.683 1.00 73.38 407 VAL A CA 1
ATOM 3116 C C . VAL A 1 407 ? -5.340 -23.331 -0.298 1.00 73.38 407 VAL A C 1
ATOM 3118 O O . VAL A 1 407 ? -4.356 -22.619 -0.115 1.00 73.38 407 VAL A O 1
ATOM 3121 N N . HIS A 1 408 ? -5.859 -24.089 0.671 1.00 69.38 408 HIS A N 1
ATOM 3122 C CA . HIS A 1 408 ? -5.322 -24.206 2.029 1.00 69.38 408 HIS A CA 1
ATOM 3123 C C . HIS A 1 408 ? -4.544 -25.510 2.251 1.00 69.38 408 HIS A C 1
ATOM 3125 O O . HIS A 1 408 ? -4.081 -25.771 3.363 1.00 69.38 408 HIS A O 1
ATOM 3131 N N . LYS A 1 409 ? -4.379 -26.333 1.208 1.00 75.75 409 LYS A N 1
ATOM 3132 C CA . LYS A 1 409 ? -3.588 -27.558 1.279 1.00 75.75 409 LYS A CA 1
ATOM 3133 C C . LYS A 1 409 ? -2.106 -27.193 1.384 1.00 75.75 409 LYS A C 1
ATOM 3135 O O . LYS A 1 409 ? -1.540 -26.604 0.470 1.00 75.75 409 LYS A O 1
ATOM 3140 N N . LEU A 1 410 ? -1.492 -27.548 2.509 1.00 73.94 410 LEU A N 1
ATOM 3141 C CA . LEU A 1 410 ? -0.045 -27.455 2.688 1.00 73.94 410 LEU A CA 1
ATOM 3142 C C . LEU A 1 410 ? 0.651 -28.470 1.774 1.00 73.94 410 LEU A C 1
ATOM 3144 O O . LEU A 1 410 ? 0.154 -29.588 1.598 1.00 73.94 410 LEU A O 1
ATOM 3148 N N . ASP A 1 411 ? 1.790 -28.084 1.202 1.00 74.12 411 ASP A N 1
ATOM 3149 C CA . ASP A 1 411 ? 2.611 -29.014 0.434 1.00 74.12 411 ASP A CA 1
ATOM 3150 C C . ASP A 1 411 ? 3.245 -30.046 1.380 1.00 74.12 411 ASP A C 1
ATOM 3152 O O . ASP A 1 411 ? 3.636 -29.737 2.509 1.00 74.12 411 ASP A O 1
ATOM 3156 N N . LEU A 1 412 ? 3.345 -31.295 0.927 1.00 64.56 412 LEU A N 1
ATOM 3157 C CA . LEU A 1 412 ? 3.910 -32.395 1.715 1.00 64.56 412 LEU A CA 1
ATOM 3158 C C . LEU A 1 412 ? 5.387 -32.154 2.048 1.00 64.56 412 LEU A C 1
ATOM 3160 O O . LEU A 1 412 ? 5.864 -32.649 3.067 1.00 64.56 412 LEU A O 1
ATOM 3164 N N . SER A 1 413 ? 6.096 -31.370 1.231 1.00 73.25 413 SER A N 1
ATOM 3165 C CA . SER A 1 413 ? 7.474 -30.946 1.505 1.00 73.25 413 SER A CA 1
ATOM 3166 C C . SER A 1 413 ? 7.599 -29.972 2.678 1.00 73.25 413 SER A C 1
ATOM 3168 O O . SER A 1 413 ? 8.666 -29.899 3.291 1.00 73.25 413 SER A O 1
ATOM 3170 N N . ASP A 1 414 ? 6.529 -29.242 2.998 1.00 70.50 414 ASP A N 1
ATOM 3171 C CA . ASP A 1 414 ? 6.524 -28.197 4.027 1.00 70.50 414 ASP A CA 1
ATOM 3172 C C . ASP A 1 414 ? 6.101 -28.740 5.401 1.00 70.50 414 ASP A C 1
ATOM 3174 O O . ASP A 1 414 ? 6.280 -28.078 6.423 1.00 70.50 414 ASP A O 1
ATOM 3178 N N . LEU A 1 415 ? 5.576 -29.968 5.448 1.00 70.94 415 LEU A N 1
ATOM 3179 C CA . LEU A 1 415 ? 5.123 -30.630 6.667 1.00 70.94 415 LEU A CA 1
ATOM 3180 C C . LEU A 1 415 ? 6.272 -31.400 7.332 1.00 70.94 415 LEU A C 1
ATOM 3182 O O . LEU A 1 415 ? 6.667 -32.479 6.886 1.00 70.94 415 LEU A O 1
ATOM 3186 N N . LYS A 1 416 ? 6.776 -30.898 8.465 1.00 75.62 416 LYS A N 1
ATOM 3187 C CA . LYS A 1 416 ? 7.696 -31.661 9.323 1.00 75.62 416 LYS A CA 1
ATOM 3188 C C . LYS A 1 416 ? 6.919 -32.423 10.383 1.00 75.62 416 LYS A C 1
ATOM 3190 O O . LYS A 1 416 ? 6.490 -31.861 11.387 1.00 75.62 416 LYS A O 1
ATOM 3195 N N . VAL A 1 417 ? 6.772 -33.727 10.177 1.00 77.81 417 VAL A N 1
ATOM 3196 C CA . VAL A 1 417 ? 6.163 -34.623 11.163 1.00 77.81 417 VAL A CA 1
ATOM 3197 C C . VAL A 1 417 ? 7.113 -34.801 12.351 1.00 77.81 417 VAL A C 1
ATOM 3199 O O . VAL A 1 417 ? 8.244 -35.262 12.203 1.00 77.81 417 VAL A O 1
ATOM 3202 N N . THR A 1 418 ? 6.655 -34.441 13.548 1.00 78.88 418 THR A N 1
ATOM 3203 C CA . THR A 1 418 ? 7.443 -34.521 14.793 1.00 78.88 418 THR A CA 1
ATOM 3204 C C . THR A 1 418 ? 7.231 -35.835 15.546 1.00 78.88 418 THR A C 1
ATOM 3206 O O . THR A 1 418 ? 7.960 -36.154 16.487 1.00 78.88 418 THR A O 1
ATOM 3209 N N . THR A 1 419 ? 6.247 -36.629 15.125 1.00 78.00 419 THR A N 1
ATOM 3210 C CA . THR A 1 419 ? 5.860 -37.890 15.763 1.00 78.00 419 THR A CA 1
ATOM 3211 C C . THR A 1 419 ? 6.317 -39.102 14.959 1.00 78.00 419 THR A C 1
ATOM 3213 O O . THR A 1 419 ? 6.272 -39.121 13.737 1.00 78.00 419 THR A O 1
ATOM 3216 N N . LYS A 1 420 ? 6.755 -40.160 15.652 1.00 79.56 420 LYS A N 1
ATOM 3217 C CA . LYS A 1 420 ? 7.189 -41.420 15.014 1.00 79.56 420 LYS A CA 1
ATOM 3218 C C . LYS A 1 420 ? 6.028 -42.361 14.658 1.00 79.56 420 LYS A C 1
ATOM 3220 O O . LYS A 1 420 ? 6.268 -43.413 14.073 1.00 79.56 420 LYS A O 1
ATOM 3225 N N . LYS A 1 421 ? 4.802 -42.033 15.077 1.00 80.12 421 LYS A N 1
ATOM 3226 C CA . LYS A 1 421 ? 3.573 -42.810 14.861 1.00 80.12 421 LYS A CA 1
ATOM 3227 C C . LYS A 1 421 ? 2.383 -41.852 14.718 1.00 80.12 421 LYS A C 1
ATOM 3229 O O . LYS A 1 421 ? 2.413 -40.808 15.376 1.00 80.12 421 LYS A O 1
ATOM 3234 N N . PRO A 1 422 ? 1.351 -42.206 13.933 1.00 83.69 422 PRO A N 1
ATOM 3235 C CA . PRO A 1 422 ? 0.160 -41.379 13.794 1.00 83.69 422 PRO A CA 1
ATOM 3236 C C . PRO A 1 422 ? -0.576 -41.271 15.136 1.00 83.69 422 PRO A C 1
ATOM 3238 O O . PRO A 1 422 ? -0.664 -42.239 15.894 1.00 83.69 422 PRO A O 1
ATOM 3241 N N . LEU A 1 423 ? -1.100 -40.082 15.430 1.00 84.75 423 LEU A N 1
ATOM 3242 C CA . LEU A 1 423 ? -1.930 -39.814 16.607 1.00 84.75 423 LEU A CA 1
ATOM 3243 C C . LEU A 1 423 ? -3.293 -40.512 16.508 1.00 84.75 423 LEU A C 1
ATOM 3245 O O . LEU A 1 423 ? -3.869 -40.884 17.527 1.00 84.75 423 LEU A O 1
ATOM 3249 N N . ALA A 1 424 ? -3.792 -40.699 15.286 1.00 81.50 424 ALA A N 1
ATOM 3250 C CA . ALA A 1 424 ? -4.987 -41.474 14.982 1.00 81.50 424 ALA A CA 1
ATOM 3251 C C . ALA A 1 424 ? -4.888 -42.059 13.565 1.00 81.50 424 ALA A C 1
ATOM 3253 O O . ALA A 1 424 ? -4.293 -41.443 12.681 1.00 81.50 424 ALA A O 1
ATOM 3254 N N . SER A 1 425 ? -5.478 -43.233 13.345 1.00 86.38 425 SER A N 1
ATOM 3255 C CA . SER A 1 425 ? -5.585 -43.870 12.028 1.00 86.38 425 SER A CA 1
ATOM 3256 C C . SER A 1 425 ? -6.963 -44.513 11.890 1.00 86.38 425 SER A C 1
ATOM 3258 O O . SER A 1 425 ? -7.478 -45.096 12.848 1.00 86.38 425 SER A O 1
ATOM 3260 N N . GLY A 1 426 ? -7.580 -44.369 10.720 1.00 82.94 426 GLY A N 1
ATOM 3261 C CA . GLY A 1 426 ? -8.890 -44.931 10.408 1.00 82.94 426 GLY A CA 1
ATOM 3262 C C . GLY A 1 426 ? -9.060 -45.168 8.910 1.00 82.94 426 GLY A C 1
ATOM 3263 O O . GLY A 1 426 ? -8.148 -44.928 8.122 1.00 82.94 426 GLY A O 1
ATOM 3264 N N . ALA A 1 427 ? -10.252 -45.608 8.502 1.00 74.06 427 ALA A N 1
ATOM 3265 C CA . ALA A 1 427 ? -10.558 -45.964 7.110 1.00 74.06 427 ALA A CA 1
ATOM 3266 C C . ALA A 1 427 ? -10.336 -44.825 6.090 1.00 74.06 427 ALA A C 1
ATOM 3268 O O . ALA A 1 427 ? -10.232 -45.086 4.897 1.00 74.06 427 ALA A O 1
ATOM 3269 N N . PHE A 1 428 ? -10.244 -43.576 6.558 1.00 67.75 428 PHE A N 1
ATOM 3270 C CA . PHE A 1 428 ? -10.140 -42.374 5.727 1.00 67.75 428 PHE A CA 1
ATOM 3271 C C . PHE A 1 428 ? -8.799 -41.637 5.869 1.00 67.75 428 PHE A C 1
ATOM 3273 O O . PHE A 1 428 ? -8.672 -40.508 5.399 1.00 67.75 428 PHE A O 1
ATOM 3280 N N . GLY A 1 429 ? -7.797 -42.260 6.498 1.00 78.25 429 GLY A N 1
ATOM 3281 C CA . GLY A 1 429 ? -6.434 -41.733 6.567 1.00 78.25 429 GLY A CA 1
ATOM 3282 C C . GLY A 1 429 ? -5.851 -41.670 7.975 1.00 78.25 429 GLY A C 1
ATOM 3283 O O . GLY A 1 429 ? -6.390 -42.223 8.937 1.00 78.25 429 GLY A O 1
ATOM 3284 N N . GLU A 1 430 ? -4.713 -40.988 8.074 1.00 85.62 430 GLU A N 1
ATOM 3285 C CA . GLU A 1 430 ? -3.909 -40.880 9.287 1.00 85.62 430 GLU A CA 1
ATOM 3286 C C . GLU A 1 430 ? -3.749 -39.422 9.718 1.00 85.62 430 GLU A C 1
ATOM 3288 O O . GLU A 1 430 ? -3.598 -38.523 8.891 1.00 85.62 430 GLU A O 1
ATOM 3293 N N . VAL A 1 431 ? -3.738 -39.193 11.029 1.00 83.62 431 VAL A N 1
ATOM 3294 C CA . VAL A 1 431 ? -3.494 -37.883 11.638 1.00 83.62 431 VAL A CA 1
ATOM 3295 C C . VAL A 1 431 ? -2.117 -37.896 12.283 1.00 83.62 431 VAL A C 1
ATOM 3297 O O . VAL A 1 431 ? -1.839 -38.721 13.153 1.00 83.62 431 VAL A O 1
ATOM 3300 N N . TRP A 1 432 ? -1.267 -36.955 11.889 1.00 85.56 432 TRP A N 1
ATOM 3301 C CA . TRP A 1 432 ? 0.116 -36.846 12.348 1.00 85.56 432 TRP A CA 1
ATOM 3302 C C . TRP A 1 432 ? 0.342 -35.509 13.058 1.00 85.56 432 TRP A C 1
ATOM 3304 O O . TRP A 1 432 ? -0.242 -34.496 12.682 1.00 85.56 432 TRP A O 1
ATOM 3314 N N . LEU A 1 433 ? 1.201 -35.489 14.082 1.00 80.31 433 LEU A N 1
ATOM 3315 C CA . LEU A 1 433 ? 1.634 -34.231 14.698 1.00 80.31 433 LEU A CA 1
ATOM 3316 C C . LEU A 1 433 ? 2.750 -33.618 13.846 1.00 80.31 433 LEU A C 1
ATOM 3318 O O . LEU A 1 433 ? 3.807 -34.240 13.700 1.00 80.31 433 LEU A O 1
ATOM 3322 N N . GLY A 1 434 ? 2.524 -32.419 13.309 1.00 79.38 434 GLY A N 1
ATOM 3323 C CA . GLY A 1 434 ? 3.502 -31.655 12.529 1.00 79.38 434 GLY A CA 1
ATOM 3324 C C . GLY A 1 434 ? 3.732 -30.246 13.080 1.00 79.38 434 GLY A C 1
ATOM 3325 O O . GLY A 1 434 ? 2.944 -29.772 13.901 1.00 79.38 434 GLY A O 1
ATOM 3326 N N . THR A 1 435 ? 4.817 -29.604 12.647 1.00 63.53 435 THR A N 1
ATOM 3327 C CA . THR A 1 435 ? 5.155 -28.193 12.931 1.00 63.53 435 THR A CA 1
ATOM 3328 C C . THR A 1 435 ? 5.558 -27.463 11.671 1.00 63.53 435 THR A C 1
ATOM 3330 O O . THR A 1 435 ? 6.281 -28.110 10.874 1.00 63.53 435 THR A O 1
#

Mean predicted aligned error: 15.7 Å

pLDDT: mean 82.01, std 21.57, range [29.22, 98.88]

Foldseek 3Di:
DDDDPDDDPDDPPPPPPPPPPVFAPLCVVDFPFWEWDQDCLLPDFQWIFIAGSGNSHTPGTQADNCQHGDPPQWDQDPNDIDGNDDDGQEYAANQRHNHQPCEAEAEPEQHHHCLRHADYLNHQEYEYEHHQYYQLLSDPDAHHLNHAEYEYYLHQDAAHDPNRDEHQYQYYAQENYAHADDHAPHHLNHAAYHNEQYAYADCPRPHQQYQYYHHHNYAHQEAELDEPQNYQYDEHHNYCHAYYYAYHHALSHFEEEHAPHNHAAAEYAPRVLVSQQVFADDPPRPGGYHYDEAYDDDQVVLVVQVWHWDFGNVVRDPHGHIHTHHHPDRPPPDDPPDDDPVVVVVVVVVVVVVVVVVVVVVVVVVVVDDDDDDDDDDDDDDDDDDDDDDDPDDDPPPDDPCVVVPVVDDDPVVWDFPDPDFPDQDPVGTHTDTD

InterPro domains:
  IPR032675 Leucine-rich repeat domain superfamily [G3DSA:3.80.10.10] (121-318)

Solvent-accessible surface area (backbone atoms only — not comparable to full-atom values): 24481 Å² total; per-residue (Å²): 143,82,82,84,83,79,82,82,80,80,78,78,78,75,76,75,74,75,74,74,80,68,70,24,92,43,38,89,74,34,82,99,34,27,30,40,32,8,37,70,82,49,56,57,71,14,7,22,22,31,20,36,17,54,72,46,49,72,78,41,73,45,22,40,51,88,21,49,72,35,78,84,34,54,47,75,54,96,89,42,78,43,67,47,74,74,92,59,40,28,41,31,40,17,83,48,30,46,48,76,38,47,66,42,73,49,59,79,35,72,40,45,44,37,54,59,33,29,60,36,70,47,27,28,31,40,38,39,31,41,27,63,39,66,57,64,64,48,44,76,54,72,67,36,90,52,31,39,31,48,34,41,30,47,28,63,43,52,75,74,52,89,81,44,77,62,54,82,22,39,33,39,37,47,32,44,28,47,26,49,60,56,55,75,74,61,39,90,64,34,28,35,43,33,47,25,38,28,46,30,51,70,70,62,63,62,73,87,68,30,33,30,43,34,44,27,33,24,50,30,40,63,45,69,69,44,77,44,48,62,23,28,33,42,31,42,28,47,12,66,26,28,37,40,34,50,41,37,38,26,78,61,38,45,24,45,31,46,27,70,34,69,46,58,40,42,34,28,25,64,59,24,49,54,24,54,44,72,43,46,64,32,93,81,81,73,51,20,33,37,73,77,62,64,23,65,57,64,62,68,67,22,46,74,61,70,17,46,78,42,71,48,39,77,92,53,54,96,53,60,30,37,29,24,39,22,61,95,61,70,77,76,74,69,86,75,87,69,91,57,66,69,58,55,53,50,51,51,56,51,50,51,52,52,51,52,51,50,50,50,53,51,52,59,57,48,73,76,60,85,74,90,78,84,85,84,81,93,80,90,86,80,91,84,87,81,90,78,84,88,76,99,70,85,83,91,83,70,93,72,80,57,70,84,47,55,87,71,59,77,56,78,89,70,57,44,67,78,51,97,60,63,81,42,77,56,102,89,51,72,41,69,50,62,99